Protein AF-A0A1Z4M2F2-F1 (afdb_monomer)

Organism: NCBI:txid1973488

Foldseek 3Di:
DAPLQLLQWAFAAEPVLDTDTDGRVLLVVVCCVVPVVQNPDNDHPLLVLLVVLLVCLPDPHPCNVSSLSSQNSNLRVLQLVLLVVVCVVPCVQLVRHSSVVSSVQHHYPPPDDDDCHNSNVLSVPDDSVPDRSSVSSNVSSVVDPVNQVSCVVSLNDPADLQNLLQPDDLVNLLVLCVVVVDDPLVNVLLSLLSVLCNVLQVVVVVVCCVPCVPDPCNVDPGHQDDQVSLVSSLVSQCPDPSNCVPDRPDGSVSSSVSSSVSSVSSSVVSSPPPPDDDDDDDDDPDLDDDPVCPVVLLVLLLVLLVVLLVVLLCVLCVVVDPVSPLLSLLLLVLLQCVLAVLDALQVSCVVSVHPGSVVNCVSNVVVVSLVSSLVSSLVSVLVVVCVVVVCPPPPVVSVVVSVVSCVSCVVVSVVLSVLQVVCNVVRDPDRHDRSNSVSNNVVSVVDPVNVD

Nearest PDB structures (foldseek):
  6pbz-assembly1_D  TM=1.733E-01  e=4.845E+00  Escherichia coli K-12
  6pbz-assembly1_C  TM=1.800E-01  e=5.703E+00  Escherichia coli K-12

pLDDT: mean 75.71, std 14.39, range [27.23, 92.44]

Structure (mmCIF, N/CA/C/O backbone):
data_AF-A0A1Z4M2F2-F1
#
_entry.id   AF-A0A1Z4M2F2-F1
#
loop_
_atom_site.group_PDB
_atom_site.id
_atom_site.type_symbol
_atom_site.label_atom_id
_atom_site.label_alt_id
_atom_site.label_comp_id
_atom_site.label_asym_id
_atom_site.label_entity_id
_atom_site.label_seq_id
_atom_site.pdbx_PDB_ins_code
_atom_site.Cartn_x
_atom_site.Cartn_y
_atom_site.Cartn_z
_atom_site.occupancy
_atom_site.B_iso_or_equiv
_atom_site.auth_seq_id
_atom_site.auth_comp_id
_atom_site.auth_asym_id
_atom_site.auth_atom_id
_atom_site.pdbx_PDB_model_num
ATOM 1 N N . MET A 1 1 ? 39.105 2.144 -16.651 1.00 44.69 1 MET A N 1
ATOM 2 C CA . MET A 1 1 ? 38.267 1.474 -17.674 1.00 44.69 1 MET A CA 1
ATOM 3 C C . MET A 1 1 ? 37.233 2.477 -18.156 1.00 44.69 1 MET A C 1
ATOM 5 O O . MET A 1 1 ? 36.697 3.185 -17.316 1.00 44.69 1 MET A O 1
ATOM 9 N N . GLY A 1 2 ? 37.029 2.607 -19.469 1.00 54.81 2 GLY A N 1
ATOM 10 C CA . GLY A 1 2 ? 36.263 3.717 -20.048 1.00 54.81 2 GLY A CA 1
ATOM 11 C C . GLY A 1 2 ? 34.784 3.726 -19.654 1.00 54.81 2 GLY A C 1
ATOM 12 O O . GLY A 1 2 ? 34.148 2.668 -19.583 1.00 54.81 2 GLY A O 1
ATOM 13 N N . ILE A 1 3 ? 34.242 4.931 -19.447 1.00 65.25 3 ILE A N 1
ATOM 14 C CA . ILE A 1 3 ? 32.822 5.194 -19.155 1.00 65.25 3 ILE A CA 1
ATOM 15 C C . ILE A 1 3 ? 31.919 4.598 -20.243 1.00 65.25 3 ILE A C 1
ATOM 17 O O . ILE A 1 3 ? 30.819 4.151 -19.939 1.00 65.25 3 ILE A O 1
ATOM 21 N N . ALA A 1 4 ? 32.401 4.515 -21.485 1.00 78.62 4 ALA A N 1
ATOM 22 C CA . ALA A 1 4 ? 31.680 3.944 -22.618 1.00 78.62 4 ALA A CA 1
ATOM 23 C C . ALA A 1 4 ? 31.366 2.442 -22.459 1.00 78.62 4 ALA A C 1
ATOM 25 O O . ALA A 1 4 ? 30.364 1.969 -22.987 1.00 78.62 4 ALA A O 1
ATOM 26 N N . SER A 1 5 ? 32.133 1.698 -21.648 1.00 85.06 5 SER A N 1
ATOM 27 C CA . SER A 1 5 ? 31.978 0.237 -21.561 1.00 85.06 5 SER A CA 1
ATOM 28 C C . SER A 1 5 ? 30.631 -0.261 -21.052 1.00 85.06 5 SER A C 1
ATOM 30 O O . SER A 1 5 ? 30.263 -1.409 -21.295 1.00 85.06 5 SER A O 1
ATOM 32 N N . LYS A 1 6 ? 29.848 0.615 -20.425 1.00 88.00 6 LYS A N 1
ATOM 33 C CA . LYS A 1 6 ? 28.460 0.353 -20.039 1.00 88.00 6 LYS A CA 1
ATOM 34 C C . LYS A 1 6 ? 27.506 0.124 -21.218 1.00 88.00 6 LYS A C 1
ATOM 36 O O . LYS A 1 6 ? 26.441 -0.433 -20.994 1.00 88.00 6 LYS A O 1
ATOM 41 N N . TYR A 1 7 ? 27.862 0.518 -22.443 1.00 89.25 7 TYR A N 1
ATOM 42 C CA . TYR A 1 7 ? 27.028 0.296 -23.632 1.00 89.25 7 TYR A CA 1
ATOM 43 C C . TYR A 1 7 ? 27.231 -1.083 -24.275 1.00 89.25 7 TYR A C 1
ATOM 45 O O . TYR A 1 7 ? 26.396 -1.504 -25.061 1.00 89.25 7 TYR A O 1
ATOM 53 N N . TRP A 1 8 ? 28.277 -1.829 -23.913 1.00 91.12 8 TRP A N 1
ATOM 54 C CA . TRP A 1 8 ? 28.523 -3.175 -24.459 1.00 91.12 8 TRP A CA 1
ATOM 55 C C . TRP A 1 8 ? 28.812 -4.238 -23.395 1.00 91.12 8 TRP A C 1
ATOM 57 O O . TRP A 1 8 ? 28.968 -5.414 -23.716 1.00 91.12 8 TRP A O 1
ATOM 67 N N . LYS A 1 9 ? 28.884 -3.852 -22.117 1.00 90.38 9 LYS A N 1
ATOM 68 C CA . LYS A 1 9 ? 28.881 -4.789 -20.992 1.00 90.38 9 LYS A CA 1
ATOM 69 C C . LYS A 1 9 ? 27.454 -5.007 -20.518 1.00 90.38 9 LYS A C 1
ATOM 71 O O . LYS A 1 9 ? 26.855 -4.094 -19.960 1.00 90.38 9 LYS A O 1
ATOM 76 N N . LEU A 1 10 ? 26.931 -6.211 -20.680 1.00 88.81 10 LEU A N 1
ATOM 77 C CA . LEU A 1 10 ? 25.627 -6.591 -20.157 1.00 88.81 10 LEU A CA 1
ATOM 78 C C . LEU A 1 10 ? 25.783 -7.168 -18.748 1.00 88.81 10 LEU A C 1
ATOM 80 O O . LEU A 1 10 ? 26.502 -8.149 -18.552 1.00 88.81 10 LEU A O 1
ATOM 84 N N . ALA A 1 11 ? 25.110 -6.577 -17.761 1.00 87.12 11 ALA A N 1
ATOM 85 C CA . ALA A 1 11 ? 24.940 -7.189 -16.448 1.00 87.12 11 ALA A CA 1
ATOM 86 C C . ALA A 1 11 ? 23.678 -8.062 -16.460 1.00 87.12 11 ALA A C 1
ATOM 88 O O . ALA A 1 11 ? 22.573 -7.559 -16.658 1.00 87.12 11 ALA A O 1
ATOM 89 N N . ARG A 1 12 ? 23.835 -9.369 -16.246 1.00 85.88 12 ARG A N 1
ATOM 90 C CA . ARG A 1 12 ? 22.728 -10.335 -16.229 1.00 85.88 12 ARG A CA 1
ATOM 91 C C . ARG A 1 12 ? 22.869 -11.342 -15.099 1.00 85.88 12 ARG A C 1
ATOM 93 O O . ARG A 1 12 ? 23.943 -11.480 -14.513 1.00 85.88 12 ARG A O 1
ATOM 100 N N . ILE A 1 13 ? 21.785 -12.046 -14.809 1.00 83.44 13 ILE A N 1
ATOM 101 C CA . ILE A 1 13 ? 21.752 -13.097 -13.795 1.00 83.44 13 ILE A CA 1
ATOM 102 C C . ILE A 1 13 ? 22.022 -14.450 -14.456 1.00 83.44 13 ILE A C 1
ATOM 104 O O . ILE A 1 13 ? 21.369 -14.806 -15.443 1.00 83.44 13 ILE A O 1
ATOM 108 N N . ASP A 1 14 ? 23.010 -15.181 -13.934 1.00 78.50 14 ASP A N 1
ATOM 109 C CA . ASP A 1 14 ? 23.309 -16.552 -14.354 1.00 78.50 14 ASP A CA 1
ATOM 110 C C . ASP A 1 14 ? 22.267 -17.552 -13.810 1.00 78.50 14 ASP A C 1
ATOM 112 O O . ASP A 1 14 ? 21.414 -17.219 -12.987 1.00 78.50 14 ASP A O 1
ATOM 116 N N . SER A 1 15 ? 22.334 -18.808 -14.255 1.00 71.50 15 SER A N 1
ATOM 117 C CA . SER A 1 15 ? 21.442 -19.885 -13.793 1.00 71.50 15 SER A CA 1
ATOM 118 C C . SER A 1 15 ? 21.549 -20.184 -12.288 1.00 71.50 15 SER A C 1
ATOM 120 O O . SER A 1 15 ? 20.712 -20.897 -11.746 1.00 71.50 15 SER A O 1
ATOM 122 N N . PHE A 1 16 ? 22.560 -19.639 -11.607 1.00 69.69 16 PHE A N 1
ATOM 123 C CA . PHE A 1 16 ? 22.800 -19.775 -10.171 1.00 69.69 16 PHE A CA 1
ATOM 124 C C . PHE A 1 16 ? 22.457 -18.491 -9.398 1.00 69.69 16 PHE A C 1
ATOM 126 O O . PHE A 1 16 ? 22.891 -18.323 -8.260 1.00 69.69 16 PHE A O 1
ATOM 133 N N . SER A 1 17 ? 21.676 -17.581 -9.991 1.00 69.06 17 SER A N 1
ATOM 134 C CA . SER A 1 17 ? 21.265 -16.302 -9.390 1.00 69.06 17 SER A CA 1
ATOM 135 C C . SER A 1 17 ? 22.407 -15.319 -9.091 1.00 69.06 17 SER A C 1
ATOM 137 O O . SER A 1 17 ? 22.235 -14.380 -8.314 1.00 69.06 17 SER A O 1
ATOM 139 N N . ARG A 1 18 ? 23.576 -15.479 -9.719 1.00 76.50 18 ARG A N 1
ATOM 140 C CA . ARG A 1 18 ? 24.714 -14.563 -9.560 1.00 76.50 18 ARG A CA 1
ATOM 141 C C . ARG A 1 18 ? 24.751 -13.547 -10.688 1.00 76.50 18 ARG A C 1
ATOM 143 O O . ARG A 1 18 ? 24.531 -13.866 -11.855 1.00 76.50 18 ARG A O 1
ATOM 150 N N . CYS A 1 19 ? 25.089 -12.309 -10.341 1.00 82.06 19 CYS A N 1
ATOM 151 C CA . CYS A 1 19 ? 25.290 -11.256 -11.326 1.00 82.06 19 CYS A CA 1
ATOM 152 C C . CYS A 1 19 ? 26.615 -11.468 -12.064 1.00 82.06 19 CYS A C 1
ATOM 154 O O . CYS A 1 19 ? 27.692 -11.409 -11.466 1.00 82.06 19 CYS A O 1
ATOM 156 N N . LYS A 1 20 ? 26.528 -11.677 -13.376 1.00 84.88 20 LYS A N 1
ATOM 157 C CA . LYS A 1 20 ? 27.667 -11.757 -14.286 1.00 84.88 20 LYS A CA 1
ATOM 158 C C . LYS A 1 20 ? 27.639 -10.556 -15.222 1.00 84.88 20 LYS A C 1
ATOM 160 O O . LYS A 1 20 ? 26.600 -10.202 -15.774 1.00 84.88 20 LYS A O 1
ATOM 165 N N . SER A 1 21 ? 28.798 -9.931 -15.397 1.00 86.44 21 SER A N 1
ATOM 166 C CA . SER A 1 21 ? 29.003 -8.906 -16.417 1.00 86.44 21 SER A CA 1
ATOM 167 C C . SER A 1 21 ? 29.691 -9.546 -17.616 1.00 86.44 21 SER A C 1
ATOM 169 O O . SER A 1 21 ? 30.783 -10.093 -17.480 1.00 86.44 21 SER A O 1
ATOM 171 N N . GLU A 1 22 ? 29.046 -9.492 -18.771 1.00 88.06 22 GLU A N 1
ATOM 172 C CA . GLU A 1 22 ? 29.517 -10.090 -20.018 1.00 88.06 22 GLU A CA 1
ATOM 173 C C . GLU A 1 22 ? 29.733 -9.011 -21.070 1.00 88.06 22 GLU A C 1
ATOM 175 O O . GLU A 1 22 ? 28.943 -8.078 -21.181 1.00 88.06 22 GLU A O 1
ATOM 180 N N . VAL A 1 23 ? 30.821 -9.126 -21.825 1.00 89.69 23 VAL A N 1
ATOM 181 C CA . VAL A 1 23 ? 31.097 -8.245 -22.958 1.00 89.69 23 VAL A CA 1
ATOM 182 C C . VAL A 1 23 ? 30.392 -8.820 -24.179 1.00 89.69 23 VAL A C 1
ATOM 184 O O . VAL A 1 23 ? 30.666 -9.948 -24.577 1.00 89.69 23 VAL A O 1
ATOM 187 N N . LEU A 1 24 ? 29.488 -8.044 -24.767 1.00 88.50 24 LEU A N 1
ATOM 188 C CA . LEU A 1 24 ? 28.858 -8.383 -26.035 1.00 88.50 24 LEU A CA 1
ATOM 189 C C . LEU A 1 24 ? 29.710 -7.806 -27.164 1.00 88.50 24 LEU A C 1
ATOM 191 O O . LEU A 1 24 ? 29.622 -6.615 -27.459 1.00 88.50 24 LEU A O 1
ATOM 195 N N . GLU A 1 25 ? 30.536 -8.642 -27.795 1.00 88.56 25 GLU A N 1
ATOM 196 C CA . GLU A 1 25 ? 31.454 -8.196 -28.856 1.00 88.56 25 GLU A CA 1
ATOM 197 C C . GLU A 1 25 ? 30.709 -7.570 -30.047 1.00 88.56 25 GLU A C 1
ATOM 199 O O . GLU A 1 25 ? 31.154 -6.562 -30.582 1.00 88.56 25 GLU A O 1
ATOM 204 N N . ALA A 1 26 ? 29.520 -8.076 -30.397 1.00 87.75 26 ALA A N 1
ATOM 205 C CA . ALA A 1 26 ? 28.682 -7.467 -31.435 1.00 87.75 26 ALA A CA 1
ATOM 206 C C . ALA A 1 26 ? 28.260 -6.027 -31.084 1.00 87.75 26 ALA A C 1
ATOM 208 O O . ALA A 1 26 ? 28.352 -5.132 -31.919 1.00 87.75 26 ALA A O 1
ATOM 209 N N . ALA A 1 27 ? 27.861 -5.785 -29.829 1.00 88.25 27 ALA A N 1
ATOM 210 C CA . ALA A 1 27 ? 27.489 -4.451 -29.359 1.00 88.25 27 ALA A CA 1
ATOM 211 C C . ALA A 1 27 ? 28.705 -3.524 -29.256 1.00 88.25 27 ALA A C 1
ATOM 213 O O . ALA A 1 27 ? 28.592 -2.331 -29.520 1.00 88.25 27 ALA A O 1
ATOM 214 N N . LYS A 1 28 ? 29.869 -4.069 -28.887 1.00 90.25 28 LYS A N 1
ATOM 215 C CA . LYS A 1 28 ? 31.128 -3.327 -28.822 1.00 90.25 28 LYS A CA 1
ATOM 216 C C . LYS A 1 28 ? 31.572 -2.872 -30.212 1.00 90.25 28 LYS A C 1
ATOM 218 O O . LYS A 1 28 ? 31.774 -1.681 -30.397 1.00 90.25 28 LYS A O 1
ATOM 223 N N . ASN A 1 29 ? 31.624 -3.782 -31.186 1.00 89.75 29 ASN A N 1
ATOM 224 C CA . ASN A 1 29 ? 31.984 -3.453 -32.567 1.00 89.75 29 ASN A CA 1
ATOM 225 C C . ASN A 1 29 ? 31.019 -2.416 -33.153 1.00 89.75 29 ASN A C 1
ATOM 227 O O . ASN A 1 29 ? 31.451 -1.403 -33.689 1.00 89.75 29 ASN A O 1
ATOM 231 N N . PHE A 1 30 ? 29.712 -2.615 -32.956 1.00 91.12 30 PHE A N 1
ATOM 232 C CA . PHE A 1 30 ? 28.701 -1.645 -33.372 1.00 91.12 30 PHE A CA 1
ATOM 233 C C . PHE A 1 30 ? 28.904 -0.271 -32.715 1.00 91.12 30 PHE A C 1
ATOM 235 O O . PHE A 1 30 ? 28.801 0.761 -33.376 1.00 91.12 30 PHE A O 1
ATOM 242 N N . PHE A 1 31 ? 29.192 -0.233 -31.413 1.00 88.25 31 PHE A N 1
ATOM 243 C CA . PHE A 1 31 ? 29.425 1.020 -30.704 1.00 88.25 31 PHE A CA 1
ATOM 244 C C . PHE A 1 31 ? 30.691 1.729 -31.200 1.00 88.25 31 PHE A C 1
ATOM 246 O O . PHE A 1 31 ? 30.653 2.938 -31.416 1.00 88.25 31 PHE A O 1
ATOM 253 N N . ASP A 1 32 ? 31.778 0.991 -31.415 1.00 88.12 32 ASP A N 1
ATOM 254 C CA . ASP A 1 32 ? 33.046 1.527 -31.913 1.00 88.12 32 ASP A CA 1
ATOM 255 C C . ASP A 1 32 ? 32.902 2.071 -33.349 1.00 88.12 32 ASP A C 1
ATOM 257 O O . ASP A 1 32 ? 33.448 3.129 -33.661 1.00 88.12 32 ASP A O 1
ATOM 261 N N . GLU A 1 33 ? 32.106 1.413 -34.201 1.00 87.94 33 GLU A N 1
ATOM 262 C CA . GLU A 1 33 ? 31.793 1.871 -35.563 1.00 87.94 33 GLU A CA 1
ATOM 263 C C . GLU A 1 33 ? 30.934 3.142 -35.587 1.00 87.94 33 GLU A C 1
ATOM 265 O O . GLU A 1 33 ? 31.184 4.051 -36.379 1.00 87.94 33 GLU A O 1
ATOM 270 N N . GLN A 1 34 ? 29.897 3.212 -34.747 1.00 87.94 34 GLN A N 1
ATOM 271 C CA . GLN A 1 34 ? 28.938 4.321 -34.770 1.00 87.94 34 GLN A CA 1
ATOM 272 C C . GLN A 1 34 ? 29.379 5.526 -33.923 1.00 87.94 34 GLN A C 1
ATOM 274 O O . GLN A 1 34 ? 28.925 6.646 -34.165 1.00 87.94 34 GLN A O 1
ATOM 279 N N . PHE A 1 35 ? 30.251 5.313 -32.934 1.00 86.94 35 PHE A N 1
ATOM 280 C CA . PHE A 1 35 ? 30.715 6.333 -31.990 1.00 86.94 35 PHE A CA 1
ATOM 281 C C . PHE A 1 35 ? 32.252 6.314 -31.800 1.00 86.94 35 PHE A C 1
ATOM 283 O O . PHE A 1 35 ? 32.736 6.294 -30.660 1.00 86.94 35 PHE A O 1
ATOM 290 N N . PRO A 1 36 ? 33.051 6.383 -32.885 1.00 79.00 36 PRO A N 1
ATOM 291 C CA . PRO A 1 36 ? 34.506 6.177 -32.842 1.00 79.00 36 PRO A CA 1
ATOM 292 C C . PRO A 1 36 ? 35.243 7.205 -31.970 1.00 79.00 36 PRO A C 1
ATOM 294 O O . PRO A 1 36 ? 36.184 6.867 -31.245 1.00 79.00 36 PRO A O 1
ATOM 297 N N . GLU A 1 37 ? 34.776 8.459 -31.978 1.00 74.62 37 GLU A N 1
ATOM 298 C CA . GLU A 1 37 ? 35.333 9.543 -31.160 1.00 74.62 37 GLU A CA 1
ATOM 299 C C . GLU A 1 37 ? 35.081 9.335 -29.661 1.00 74.62 37 GLU A C 1
ATOM 301 O O . GLU A 1 37 ? 35.878 9.760 -28.829 1.00 74.62 37 GLU A O 1
ATOM 306 N N . GLN A 1 38 ? 33.985 8.668 -29.298 1.00 70.56 38 GLN A N 1
ATOM 307 C CA . GLN A 1 38 ? 33.510 8.544 -27.917 1.00 70.56 38 GLN A CA 1
ATOM 308 C C . GLN A 1 38 ? 33.944 7.225 -27.267 1.00 70.56 38 GLN A C 1
ATOM 310 O O . GLN A 1 38 ? 34.039 7.154 -26.043 1.00 70.56 38 GLN A O 1
ATOM 315 N N . ALA A 1 39 ? 34.271 6.203 -28.061 1.00 62.09 39 ALA A N 1
ATOM 316 C CA . ALA A 1 39 ? 34.824 4.936 -27.581 1.00 62.09 39 ALA A CA 1
ATOM 317 C C . ALA A 1 39 ? 36.159 5.111 -26.821 1.00 62.09 39 ALA A C 1
ATOM 319 O O . ALA A 1 39 ? 36.443 4.378 -25.870 1.00 62.09 39 ALA A O 1
ATOM 320 N N . HIS A 1 40 ? 36.944 6.132 -27.190 1.00 64.38 40 HIS A N 1
ATOM 321 C CA . HIS A 1 40 ? 38.294 6.384 -26.669 1.00 64.38 40 HIS A CA 1
ATOM 322 C C . HIS A 1 40 ? 38.376 7.547 -25.663 1.00 64.38 40 HIS A C 1
ATOM 324 O O . HIS A 1 40 ? 39.413 7.747 -25.026 1.00 64.38 40 HIS A O 1
ATOM 330 N N . GLN A 1 41 ? 37.296 8.315 -25.490 1.00 63.25 41 GLN A N 1
ATOM 331 C CA . GLN A 1 41 ? 37.260 9.456 -24.571 1.00 63.25 41 GLN A CA 1
ATOM 332 C C . GLN A 1 41 ? 37.032 9.014 -23.116 1.00 63.25 41 GLN A C 1
ATOM 334 O O . GLN A 1 41 ? 36.257 8.102 -22.821 1.00 63.25 41 GLN A O 1
ATOM 339 N N . LYS A 1 42 ? 37.710 9.688 -22.171 1.00 56.97 42 LYS A N 1
ATOM 340 C CA . LYS A 1 42 ? 37.525 9.452 -20.725 1.00 56.97 42 LYS A CA 1
ATOM 341 C C . LYS A 1 42 ? 36.158 9.925 -20.224 1.00 56.97 42 LYS A C 1
ATOM 343 O O . LYS A 1 42 ? 35.637 9.308 -19.302 1.00 56.97 42 LYS A O 1
ATOM 348 N N . GLU A 1 43 ? 35.581 10.955 -20.840 1.00 57.47 43 GLU A N 1
ATOM 349 C CA . GLU A 1 43 ? 34.247 11.481 -20.541 1.00 57.47 43 GLU A CA 1
ATOM 350 C C . GLU A 1 43 ? 33.390 11.459 -21.801 1.00 57.47 43 GLU A C 1
ATOM 352 O O . GLU A 1 43 ? 33.759 12.018 -22.827 1.00 57.47 43 GLU A O 1
ATOM 357 N N . VAL A 1 44 ? 32.243 10.791 -21.720 1.00 64.75 44 VAL A N 1
ATOM 358 C CA . VAL A 1 44 ? 31.331 10.611 -22.848 1.00 64.75 44 VAL A CA 1
ATOM 359 C C . VAL A 1 44 ? 30.012 11.297 -22.527 1.00 64.75 44 VAL A C 1
ATOM 361 O O . VAL A 1 44 ? 29.425 11.060 -21.470 1.00 64.75 44 VAL A O 1
ATOM 364 N N . SER A 1 45 ? 29.518 12.128 -23.450 1.00 75.19 45 SER A N 1
ATOM 365 C CA . SER A 1 45 ? 28.188 12.735 -23.337 1.00 75.19 45 SER A CA 1
ATOM 366 C C . SER A 1 45 ? 27.102 11.685 -23.585 1.00 75.19 45 SER A C 1
ATOM 368 O O . SER A 1 45 ? 26.578 11.534 -24.691 1.00 75.19 45 SER A O 1
ATOM 370 N N . ASP A 1 46 ? 26.745 10.964 -22.522 1.00 81.75 46 ASP A N 1
ATOM 371 C CA . ASP A 1 46 ? 25.710 9.925 -22.520 1.00 81.75 46 ASP A CA 1
ATOM 372 C C . ASP A 1 46 ? 24.398 10.374 -23.162 1.00 81.75 46 ASP A C 1
ATOM 374 O O . ASP A 1 46 ? 23.721 9.594 -23.825 1.00 81.75 46 ASP A O 1
ATOM 378 N N . ARG A 1 47 ? 24.038 11.647 -22.987 1.00 82.00 47 ARG A N 1
ATOM 379 C CA . ARG A 1 47 ? 22.779 12.200 -23.486 1.00 82.00 47 ARG A CA 1
ATOM 380 C C . ARG A 1 47 ? 22.686 12.139 -25.010 1.00 82.00 47 ARG A C 1
ATOM 382 O O . ARG A 1 47 ? 21.622 11.824 -25.541 1.00 82.00 47 ARG A O 1
ATOM 389 N N . ASN A 1 48 ? 23.782 12.433 -25.707 1.00 83.50 48 ASN A N 1
ATOM 390 C CA . ASN A 1 48 ? 23.800 12.437 -27.169 1.00 83.50 48 ASN A CA 1
ATOM 391 C C . ASN A 1 48 ? 23.739 11.010 -27.717 1.00 83.50 48 ASN A C 1
ATOM 393 O O . ASN A 1 48 ? 22.938 10.737 -28.608 1.00 83.50 48 ASN A O 1
ATOM 397 N N . ILE A 1 49 ? 24.506 10.100 -27.113 1.00 87.19 49 ILE A N 1
ATOM 398 C CA . ILE A 1 49 ? 24.530 8.679 -27.477 1.00 87.19 49 ILE A CA 1
ATOM 399 C C . ILE A 1 49 ? 23.163 8.038 -27.246 1.00 87.19 49 ILE A C 1
ATOM 401 O O . ILE A 1 49 ? 22.601 7.433 -28.152 1.00 87.19 49 ILE A O 1
ATOM 405 N N . GLN A 1 50 ? 22.579 8.225 -26.061 1.00 89.56 50 GLN A N 1
ATOM 406 C CA . GLN A 1 50 ? 21.264 7.675 -25.724 1.00 89.56 50 GLN A CA 1
ATOM 407 C C . GLN A 1 50 ? 20.174 8.193 -26.657 1.00 89.56 50 GLN A C 1
ATOM 409 O O . GLN A 1 50 ? 19.314 7.420 -27.064 1.00 89.56 50 GLN A O 1
ATOM 414 N N . ARG A 1 51 ? 20.204 9.481 -27.026 1.00 88.00 51 ARG A N 1
ATOM 415 C CA . ARG A 1 51 ? 19.235 10.045 -27.973 1.00 88.00 51 ARG A CA 1
ATOM 416 C C . ARG A 1 51 ? 19.373 9.410 -29.356 1.00 88.00 51 ARG A C 1
ATOM 418 O O . ARG A 1 51 ? 18.355 9.060 -29.941 1.00 88.00 51 ARG A O 1
ATOM 425 N N . GLN A 1 52 ? 20.602 9.236 -29.841 1.00 88.56 52 GLN A N 1
ATOM 426 C CA . GLN A 1 52 ? 20.874 8.626 -31.142 1.00 88.56 52 GLN A CA 1
ATOM 427 C C . GLN A 1 52 ? 20.454 7.150 -31.179 1.00 88.56 52 GLN A C 1
ATOM 429 O O . GLN A 1 52 ? 19.707 6.741 -32.065 1.00 88.56 52 GLN A O 1
ATOM 434 N N . LEU A 1 53 ? 20.859 6.366 -30.174 1.00 90.50 53 LEU A N 1
ATOM 435 C CA . LEU A 1 53 ? 20.455 4.966 -30.038 1.00 90.50 53 LEU A CA 1
ATOM 436 C C . LEU A 1 53 ? 18.927 4.832 -29.948 1.00 90.50 53 LEU A C 1
ATOM 438 O O . LEU A 1 53 ? 18.344 3.947 -30.566 1.00 90.50 53 LEU A O 1
ATOM 442 N N . MET A 1 54 ? 18.259 5.735 -29.223 1.00 89.56 54 MET A N 1
ATOM 443 C CA . MET A 1 54 ? 16.804 5.693 -29.087 1.00 89.56 54 MET A CA 1
ATOM 444 C C . MET A 1 54 ? 16.077 6.052 -30.389 1.00 89.56 54 MET A C 1
ATOM 446 O O . MET A 1 54 ? 15.022 5.488 -30.668 1.00 89.56 54 MET A O 1
ATOM 450 N N . GLN A 1 55 ? 16.643 6.942 -31.209 1.00 89.31 55 GLN A N 1
ATOM 451 C CA . GLN A 1 55 ? 16.117 7.236 -32.545 1.00 89.31 55 GLN A CA 1
ATOM 452 C C . GLN A 1 55 ? 16.208 6.019 -33.470 1.00 89.31 55 GLN A C 1
ATOM 454 O O . GLN A 1 55 ? 15.225 5.699 -34.136 1.00 89.31 55 GLN A O 1
ATOM 459 N N . TRP A 1 56 ? 17.342 5.311 -33.484 1.00 91.25 56 TRP A N 1
ATOM 460 C CA . TRP A 1 56 ? 17.488 4.076 -34.266 1.00 91.25 56 TRP A CA 1
ATOM 461 C C . TRP A 1 56 ? 16.558 2.972 -33.781 1.00 91.25 56 TRP A C 1
ATOM 463 O O . TRP A 1 56 ? 15.960 2.283 -34.594 1.00 91.25 56 TRP A O 1
ATOM 473 N N . TYR A 1 57 ? 16.375 2.847 -32.469 1.00 87.94 57 TYR A N 1
ATOM 474 C CA . TYR A 1 57 ? 15.456 1.865 -31.905 1.00 87.94 57 TYR A CA 1
ATOM 475 C C . TYR A 1 57 ? 13.982 2.144 -32.260 1.00 87.94 57 TYR A C 1
ATOM 477 O O . TYR A 1 57 ? 13.231 1.220 -32.553 1.00 87.94 57 TYR A O 1
ATOM 485 N N . GLN A 1 58 ? 13.555 3.413 -32.252 1.00 85.44 58 GLN A N 1
ATOM 486 C CA . GLN A 1 58 ? 12.166 3.808 -32.542 1.00 85.44 58 GLN A CA 1
ATOM 487 C C . GLN A 1 58 ? 11.829 3.869 -34.037 1.00 85.44 58 GLN A C 1
ATOM 489 O O . GLN A 1 58 ? 10.653 3.920 -34.396 1.00 85.44 58 GLN A O 1
ATOM 494 N N . SER A 1 59 ? 12.839 3.907 -34.902 1.00 82.75 59 SER A N 1
ATOM 495 C CA . SER A 1 59 ? 12.665 3.872 -36.353 1.00 82.75 59 SER A CA 1
ATOM 496 C C . SER A 1 59 ? 12.794 2.440 -36.870 1.00 82.75 59 SER A C 1
ATOM 498 O O . SER A 1 59 ? 13.394 1.582 -36.228 1.00 82.75 59 SER A O 1
ATOM 500 N N . SER A 1 60 ? 12.256 2.165 -38.060 1.00 79.25 60 SER A N 1
ATOM 501 C CA . SER A 1 60 ? 12.484 0.900 -38.778 1.00 79.25 60 SER A CA 1
ATOM 502 C C . SER A 1 60 ? 13.906 0.816 -39.367 1.00 79.25 60 SER A C 1
ATOM 504 O O . SER A 1 60 ? 14.090 0.370 -40.496 1.00 79.25 60 SER A O 1
ATOM 506 N N . ASP A 1 61 ? 14.906 1.310 -38.632 1.00 84.25 61 ASP A N 1
ATOM 507 C CA . ASP A 1 61 ? 16.313 1.313 -39.024 1.00 84.25 61 ASP A CA 1
ATOM 508 C C . ASP A 1 61 ? 16.896 -0.102 -38.850 1.00 84.25 61 ASP A C 1
ATOM 510 O O . ASP A 1 61 ? 16.634 -0.747 -37.830 1.00 84.25 61 ASP A O 1
ATOM 514 N N . PRO A 1 62 ? 17.719 -0.603 -39.788 1.00 84.69 62 PRO A N 1
ATOM 515 C CA . PRO A 1 62 ? 18.400 -1.893 -39.635 1.00 84.69 62 PRO A CA 1
ATOM 516 C C . PRO A 1 62 ? 19.290 -1.969 -38.382 1.00 84.69 62 PRO A C 1
ATOM 518 O O . PRO A 1 62 ? 19.584 -3.058 -37.896 1.00 84.69 62 PRO A O 1
ATOM 521 N N . ARG A 1 63 ? 19.694 -0.826 -37.816 1.00 89.19 63 ARG A N 1
ATOM 522 C CA . ARG A 1 63 ? 20.465 -0.729 -36.567 1.00 89.19 63 ARG A CA 1
ATOM 523 C C . ARG A 1 63 ? 19.605 -0.832 -35.308 1.00 89.19 63 ARG A C 1
ATOM 525 O O . ARG A 1 63 ? 20.163 -0.803 -34.212 1.00 89.19 63 ARG A O 1
ATOM 532 N N . SER A 1 64 ? 18.279 -0.925 -35.433 1.00 87.50 64 SER A N 1
ATOM 533 C CA . SER A 1 64 ? 17.341 -0.911 -34.303 1.00 87.50 64 SER A CA 1
ATOM 534 C C . SER A 1 64 ? 17.658 -1.994 -33.265 1.00 87.50 64 SER A C 1
ATOM 536 O O . SER A 1 64 ? 17.723 -1.699 -32.070 1.00 87.50 64 SER A O 1
ATOM 538 N N . GLU A 1 65 ? 17.970 -3.215 -33.710 1.00 87.62 65 GLU A N 1
ATOM 539 C CA . GLU A 1 65 ? 18.309 -4.331 -32.820 1.00 87.62 65 GLU A CA 1
ATOM 540 C C . GLU A 1 65 ? 19.596 -4.060 -32.025 1.00 87.62 65 GLU A C 1
ATOM 542 O O . GLU A 1 65 ? 19.607 -4.134 -30.796 1.00 87.62 65 GLU A O 1
ATOM 547 N N . MET A 1 66 ? 20.677 -3.657 -32.699 1.00 90.06 66 MET A N 1
ATOM 548 C CA . MET A 1 66 ? 21.943 -3.347 -32.024 1.00 90.06 66 MET A CA 1
ATOM 549 C C . MET A 1 66 ? 21.818 -2.127 -31.110 1.00 90.06 66 MET A C 1
ATOM 551 O O . MET A 1 66 ? 22.369 -2.113 -30.006 1.00 90.06 66 MET A O 1
ATOM 555 N N . ALA A 1 67 ? 21.030 -1.128 -31.510 1.00 90.38 67 ALA A N 1
ATOM 556 C CA . ALA A 1 67 ? 20.745 0.024 -30.671 1.00 90.38 67 ALA A CA 1
ATOM 557 C C . ALA A 1 67 ? 19.989 -0.372 -29.394 1.00 90.38 67 ALA A C 1
ATOM 559 O O . ALA A 1 67 ? 20.335 0.093 -28.303 1.00 90.38 67 ALA A O 1
ATOM 560 N N . GLN A 1 68 ? 19.017 -1.282 -29.506 1.00 90.12 68 GLN A N 1
ATOM 561 C CA . GLN A 1 68 ? 18.318 -1.858 -28.361 1.00 90.12 68 GLN A CA 1
ATOM 562 C C . GLN A 1 68 ? 19.290 -2.582 -27.424 1.00 90.12 68 GLN A C 1
ATOM 564 O O . GLN A 1 68 ? 19.254 -2.348 -26.214 1.00 90.12 68 GLN A O 1
ATOM 569 N N . ILE A 1 69 ? 20.177 -3.426 -27.960 1.00 89.12 69 ILE A N 1
ATOM 570 C CA . ILE A 1 69 ? 21.172 -4.165 -27.169 1.00 89.12 69 ILE A CA 1
ATOM 571 C C . ILE A 1 69 ? 22.079 -3.193 -26.405 1.00 89.12 69 ILE A C 1
ATOM 573 O O . ILE A 1 69 ? 22.243 -3.339 -25.191 1.00 89.12 69 ILE A O 1
ATOM 577 N N . CYS A 1 70 ? 22.596 -2.154 -27.066 1.00 91.00 70 CYS A N 1
ATOM 578 C CA . CYS A 1 70 ? 23.443 -1.147 -26.424 1.00 91.00 70 CYS A CA 1
ATOM 579 C C . CYS A 1 70 ? 22.727 -0.405 -25.286 1.00 91.00 70 CYS A C 1
ATOM 581 O O . CYS A 1 70 ? 23.300 -0.168 -24.215 1.00 91.00 70 CYS A O 1
ATOM 583 N N . LEU A 1 71 ? 21.453 -0.058 -25.483 1.00 90.88 71 LEU A N 1
ATOM 584 C CA . LEU A 1 71 ? 20.644 0.585 -24.450 1.00 90.88 71 LEU A CA 1
ATOM 585 C C . LEU A 1 71 ? 20.335 -0.368 -23.283 1.00 90.88 71 LEU A C 1
ATOM 587 O O . LEU A 1 71 ? 20.376 0.057 -22.126 1.00 90.88 71 LEU A O 1
ATOM 591 N N . ARG A 1 72 ? 20.083 -1.657 -23.546 1.00 90.81 72 ARG A N 1
ATOM 592 C CA . ARG A 1 72 ? 19.894 -2.677 -22.496 1.00 90.81 72 ARG A CA 1
ATOM 593 C C . ARG A 1 72 ? 21.160 -2.873 -21.666 1.00 90.81 72 ARG A C 1
ATOM 595 O O . ARG A 1 72 ? 21.063 -2.912 -20.438 1.00 90.81 72 ARG A O 1
ATOM 602 N N . CYS A 1 73 ? 22.335 -2.910 -22.297 1.00 90.88 73 CYS A N 1
ATOM 603 C CA . CYS A 1 73 ? 23.620 -2.912 -21.594 1.00 90.88 73 CYS A CA 1
ATOM 604 C C . CYS A 1 73 ? 23.722 -1.710 -20.650 1.00 90.88 73 CYS A C 1
ATOM 606 O O . CYS A 1 73 ? 23.957 -1.887 -19.451 1.00 90.88 73 CYS A O 1
ATOM 608 N N . PHE A 1 74 ? 23.441 -0.502 -21.149 1.00 91.25 74 PHE A N 1
ATOM 609 C CA . PHE A 1 74 ? 23.497 0.710 -20.331 1.00 91.25 74 PHE A CA 1
ATOM 610 C C . PHE A 1 74 ? 22.562 0.617 -19.118 1.00 91.25 74 PHE A C 1
ATOM 612 O O . PHE A 1 74 ? 22.996 0.824 -17.983 1.00 91.25 74 PHE A O 1
ATOM 619 N N . ILE A 1 75 ? 21.295 0.253 -19.339 1.00 90.38 75 ILE A N 1
ATOM 620 C CA . ILE A 1 75 ? 20.293 0.123 -18.271 1.00 90.38 75 ILE A CA 1
ATOM 621 C C . ILE A 1 75 ? 20.736 -0.904 -17.228 1.00 90.38 75 ILE A C 1
ATOM 623 O O . ILE A 1 75 ? 20.648 -0.630 -16.032 1.00 90.38 75 ILE A O 1
ATOM 627 N N . SER A 1 76 ? 21.241 -2.060 -17.663 1.00 91.00 76 SER A N 1
ATOM 628 C CA . SER A 1 76 ? 21.673 -3.131 -16.761 1.00 91.00 76 SER A CA 1
ATOM 629 C C . SER A 1 76 ? 22.787 -2.681 -15.807 1.00 91.00 76 SER A C 1
ATOM 631 O O . SER A 1 76 ? 22.754 -3.000 -14.617 1.00 91.00 76 SER A O 1
ATOM 633 N N . ASN A 1 77 ? 23.730 -1.865 -16.288 1.00 90.25 77 ASN A N 1
ATOM 634 C CA . ASN A 1 77 ? 24.794 -1.319 -15.449 1.00 90.25 77 ASN A CA 1
ATOM 635 C C . ASN A 1 77 ? 24.259 -0.282 -14.458 1.00 90.25 77 ASN A C 1
ATOM 637 O O . ASN A 1 77 ? 24.599 -0.351 -13.280 1.00 90.25 77 ASN A O 1
ATOM 641 N N . VAL A 1 78 ? 23.362 0.614 -14.887 1.00 89.06 78 VAL A N 1
ATOM 642 C CA . VAL A 1 78 ? 22.743 1.600 -13.981 1.00 89.06 78 VAL A CA 1
ATOM 643 C C . VAL A 1 78 ? 21.921 0.915 -12.884 1.00 89.06 78 VAL A C 1
ATOM 645 O O . VAL A 1 78 ? 21.951 1.341 -11.727 1.00 89.06 78 VAL A O 1
ATOM 648 N N . LEU A 1 79 ? 21.204 -0.164 -13.210 1.00 87.31 79 LEU A N 1
ATOM 649 C CA . LEU A 1 79 ? 20.477 -0.966 -12.221 1.00 87.31 79 LEU A CA 1
ATOM 650 C C . LEU A 1 79 ? 21.436 -1.638 -11.234 1.00 87.31 79 LEU A C 1
ATOM 652 O O . LEU A 1 79 ? 21.224 -1.548 -10.025 1.00 87.31 79 LEU A O 1
ATOM 656 N N . LYS A 1 80 ? 22.523 -2.242 -11.731 1.00 88.88 80 LYS A N 1
ATOM 657 C CA . LYS A 1 80 ? 23.561 -2.852 -10.890 1.00 88.88 80 LYS A CA 1
ATOM 658 C C . LYS A 1 80 ? 24.173 -1.840 -9.919 1.00 88.88 80 LYS A C 1
ATOM 660 O O . LYS A 1 80 ? 24.248 -2.113 -8.722 1.00 88.88 80 LYS A O 1
ATOM 665 N N . GLU A 1 81 ? 24.563 -0.668 -10.411 1.00 89.75 81 GLU A N 1
ATOM 666 C CA . GLU A 1 81 ? 25.099 0.425 -9.590 1.00 89.75 81 GLU A CA 1
ATOM 667 C C . GLU A 1 81 ? 24.076 0.915 -8.557 1.00 89.75 81 GLU A C 1
ATOM 669 O O . GLU A 1 81 ? 24.426 1.149 -7.402 1.00 89.75 81 GLU A O 1
ATOM 674 N N . SER A 1 82 ? 22.796 0.997 -8.930 1.00 86.31 82 SER A N 1
ATOM 675 C CA . SER A 1 82 ? 21.719 1.391 -8.014 1.00 86.31 82 SER A CA 1
ATOM 676 C C . SER A 1 82 ? 21.521 0.388 -6.871 1.00 86.31 82 SER A C 1
ATOM 678 O O . SER A 1 82 ? 21.281 0.798 -5.734 1.00 86.31 82 SER A O 1
ATOM 680 N N . CYS A 1 83 ? 21.649 -0.916 -7.138 1.00 84.88 83 CYS A N 1
ATOM 681 C CA . CYS A 1 83 ? 21.623 -1.957 -6.106 1.00 84.88 83 CYS A CA 1
ATOM 682 C C . CYS A 1 83 ? 22.823 -1.847 -5.154 1.00 84.88 83 CYS A C 1
ATOM 684 O O . CYS A 1 83 ? 22.639 -1.910 -3.941 1.00 84.88 83 CYS A O 1
ATOM 686 N N . ILE A 1 84 ? 24.029 -1.628 -5.688 1.00 85.50 84 ILE A N 1
ATOM 687 C CA . ILE A 1 84 ? 25.250 -1.439 -4.885 1.00 85.50 84 ILE A CA 1
ATOM 688 C C . ILE A 1 84 ? 25.135 -0.186 -4.009 1.00 85.50 84 ILE A C 1
ATOM 690 O O . ILE A 1 84 ? 25.478 -0.220 -2.831 1.00 85.50 84 ILE A O 1
ATOM 694 N N . ALA A 1 85 ? 24.591 0.911 -4.539 1.00 85.44 85 ALA A N 1
ATOM 695 C CA . ALA A 1 85 ? 24.386 2.137 -3.771 1.00 85.44 85 ALA A CA 1
ATOM 696 C C . ALA A 1 85 ? 23.401 1.950 -2.601 1.00 85.44 85 ALA A C 1
ATOM 698 O O . ALA A 1 85 ? 23.548 2.587 -1.557 1.00 85.44 85 ALA A O 1
ATOM 699 N N . LEU A 1 86 ? 22.391 1.082 -2.748 1.00 82.31 86 LEU A N 1
ATOM 700 C CA . LEU A 1 86 ? 21.491 0.734 -1.644 1.00 82.31 86 LEU A CA 1
ATOM 701 C C . LEU A 1 86 ? 22.188 -0.118 -0.580 1.00 82.31 86 LEU A C 1
ATOM 703 O O . LEU A 1 86 ? 21.996 0.149 0.604 1.00 82.31 86 LEU A O 1
ATOM 707 N N . GLU A 1 87 ? 23.009 -1.085 -0.984 1.00 86.06 87 GLU A N 1
ATOM 708 C CA . GLU A 1 87 ? 23.836 -1.879 -0.065 1.00 86.06 87 GLU A CA 1
ATOM 709 C C . GLU A 1 87 ? 24.816 -0.990 0.709 1.00 86.06 87 GLU A C 1
ATOM 711 O O . GLU A 1 87 ? 24.868 -1.057 1.929 1.00 86.06 87 GLU A O 1
ATOM 716 N N . GLN A 1 88 ? 25.514 -0.067 0.049 1.00 83.38 88 GLN A N 1
ATOM 717 C CA . GLN A 1 88 ? 26.405 0.877 0.737 1.00 83.38 88 GLN A CA 1
ATOM 718 C C . GLN A 1 88 ? 25.662 1.755 1.750 1.00 83.38 88 GLN A C 1
ATOM 720 O O . GLN A 1 88 ? 26.209 2.126 2.784 1.00 83.38 88 GLN A O 1
ATOM 725 N N . LYS A 1 89 ? 24.406 2.108 1.457 1.00 77.69 89 LYS A N 1
ATOM 726 C CA . LYS A 1 89 ? 23.615 2.998 2.308 1.00 77.69 89 LYS A CA 1
ATOM 727 C C . LYS A 1 89 ? 22.944 2.284 3.482 1.00 77.69 89 LYS A C 1
ATOM 729 O O . LYS A 1 89 ? 22.733 2.907 4.521 1.00 77.69 89 LYS A O 1
ATOM 734 N N . PHE A 1 90 ? 22.540 1.030 3.303 1.00 77.31 90 PHE A N 1
ATOM 735 C CA . PHE A 1 90 ? 21.691 0.323 4.264 1.00 77.31 90 PHE A CA 1
ATOM 736 C C . PHE A 1 90 ? 22.230 -1.045 4.699 1.00 77.31 90 PHE A C 1
ATOM 738 O O . PHE A 1 90 ? 21.737 -1.585 5.685 1.00 77.31 90 PHE A O 1
ATOM 745 N N . GLY A 1 91 ? 23.230 -1.599 4.016 1.00 76.00 91 GLY A N 1
ATOM 746 C CA . GLY A 1 91 ? 23.727 -2.962 4.206 1.00 76.00 91 GLY A CA 1
ATOM 747 C C . GLY A 1 91 ? 24.209 -3.247 5.624 1.00 76.00 91 GLY A C 1
ATOM 748 O O . GLY A 1 91 ? 23.816 -4.257 6.196 1.00 76.00 91 GLY A O 1
ATOM 749 N N . GLU A 1 92 ? 24.955 -2.324 6.240 1.00 72.88 92 GLU A N 1
ATOM 750 C CA . GLU A 1 92 ? 25.481 -2.508 7.604 1.00 72.88 92 GLU A CA 1
ATOM 751 C C . GLU A 1 92 ? 24.386 -2.629 8.673 1.00 72.88 92 GLU A C 1
ATOM 753 O O . GLU A 1 92 ? 24.534 -3.380 9.632 1.00 72.88 92 GLU A O 1
ATOM 758 N N . ARG A 1 93 ? 23.284 -1.883 8.526 1.00 68.00 93 ARG A N 1
ATOM 759 C CA . ARG A 1 93 ? 22.219 -1.801 9.545 1.00 68.00 93 ARG A CA 1
ATOM 760 C C . ARG A 1 93 ? 21.042 -2.726 9.273 1.00 68.00 93 ARG A C 1
ATOM 762 O O . ARG A 1 93 ? 20.329 -3.092 10.199 1.00 68.00 93 ARG A O 1
ATOM 769 N N . HIS A 1 94 ? 20.809 -3.046 8.006 1.00 71.12 94 HIS A N 1
ATOM 770 C CA . HIS A 1 94 ? 19.602 -3.729 7.553 1.00 71.12 94 HIS A CA 1
ATOM 771 C C . HIS A 1 94 ? 19.886 -5.062 6.859 1.00 71.12 94 HIS A C 1
ATOM 773 O O . HIS A 1 94 ? 18.944 -5.687 6.387 1.00 71.12 94 HIS A O 1
ATOM 779 N N . TYR A 1 95 ? 21.150 -5.499 6.781 1.00 76.81 95 TYR A N 1
ATOM 780 C CA . TYR A 1 95 ? 21.563 -6.742 6.112 1.00 76.81 95 TYR A CA 1
ATOM 781 C C . TYR A 1 95 ? 21.070 -6.848 4.659 1.00 76.81 95 TYR A C 1
ATOM 783 O O . TYR A 1 95 ? 20.780 -7.933 4.161 1.00 76.81 95 TYR A O 1
ATOM 791 N N . LEU A 1 96 ? 20.953 -5.699 3.986 1.00 79.88 96 LEU A N 1
ATOM 792 C CA . LEU A 1 96 ? 20.546 -5.607 2.590 1.00 79.88 96 LEU A CA 1
ATOM 793 C C . LEU A 1 96 ? 21.775 -5.723 1.688 1.00 79.88 96 LEU A C 1
ATOM 795 O O . LEU A 1 96 ? 22.599 -4.807 1.655 1.00 79.88 96 LEU A O 1
ATOM 799 N N . TYR A 1 97 ? 21.839 -6.788 0.894 1.00 81.94 97 TYR A N 1
ATOM 800 C CA . TYR A 1 97 ? 22.936 -7.017 -0.045 1.00 81.94 97 TYR A CA 1
ATOM 801 C C . TYR A 1 97 ? 22.474 -6.856 -1.491 1.00 81.94 97 TYR A C 1
ATOM 803 O O . TYR A 1 97 ? 21.378 -7.281 -1.869 1.00 81.94 97 TYR A O 1
ATOM 811 N N . SER A 1 98 ? 23.333 -6.305 -2.350 1.00 82.12 98 SER A N 1
ATOM 812 C CA . SER A 1 98 ? 23.038 -6.167 -3.780 1.00 82.12 98 SER A CA 1
ATOM 813 C C . SER A 1 98 ? 22.704 -7.513 -4.431 1.00 82.12 98 SER A C 1
ATOM 815 O O . SER A 1 98 ? 21.820 -7.564 -5.282 1.00 82.12 98 SER A O 1
ATOM 817 N N . ALA A 1 99 ? 23.307 -8.615 -3.973 1.00 79.00 99 ALA A N 1
ATOM 818 C CA . ALA A 1 99 ? 23.018 -9.976 -4.435 1.00 79.00 99 ALA A CA 1
ATOM 819 C C . ALA A 1 99 ? 21.535 -10.383 -4.315 1.00 79.00 99 ALA A C 1
ATOM 821 O O . ALA A 1 99 ? 21.062 -11.171 -5.126 1.00 79.00 99 ALA A O 1
ATOM 822 N N . GLN A 1 100 ? 20.792 -9.825 -3.354 1.00 78.44 100 GLN A N 1
ATOM 823 C CA . GLN A 1 100 ? 19.358 -10.090 -3.178 1.00 78.44 100 GLN A CA 1
ATOM 824 C C . GLN A 1 100 ? 18.489 -9.221 -4.099 1.00 78.44 100 GLN A C 1
ATOM 826 O O . GLN A 1 100 ? 17.398 -9.623 -4.494 1.00 78.44 100 GLN A O 1
ATOM 831 N N . LEU A 1 101 ? 18.967 -8.024 -4.457 1.00 82.44 101 LEU A N 1
ATOM 832 C CA . LEU A 1 101 ? 18.233 -7.073 -5.294 1.00 82.44 101 LEU A CA 1
ATOM 833 C C . LEU A 1 101 ? 18.441 -7.311 -6.790 1.00 82.44 101 LEU A C 1
ATOM 835 O O . LEU A 1 101 ? 17.520 -7.094 -7.575 1.00 82.44 101 LEU A O 1
ATOM 839 N N . LEU A 1 102 ? 19.640 -7.738 -7.191 1.00 84.12 102 LEU A N 1
ATOM 840 C CA . LEU A 1 102 ? 20.019 -7.920 -8.594 1.00 84.12 102 LEU A CA 1
ATOM 841 C C . LEU A 1 102 ? 19.083 -8.896 -9.344 1.00 84.12 102 LEU A C 1
ATOM 843 O O . LEU A 1 102 ? 18.663 -8.536 -10.446 1.00 84.12 102 LEU A O 1
ATOM 847 N N . PRO A 1 103 ? 18.664 -10.049 -8.774 1.00 82.88 103 PRO A N 1
ATOM 848 C CA . PRO A 1 103 ? 17.697 -10.950 -9.410 1.00 82.88 103 PRO A CA 1
ATOM 849 C C . PRO A 1 103 ? 16.311 -10.348 -9.655 1.00 82.88 103 PRO A C 1
ATOM 851 O O . PRO A 1 103 ? 15.586 -10.819 -10.523 1.00 82.88 103 PRO A O 1
ATOM 854 N N . LEU A 1 104 ? 15.934 -9.303 -8.911 1.00 80.00 104 LEU A N 1
ATOM 855 C CA . LEU A 1 104 ? 14.625 -8.655 -9.037 1.00 80.00 104 LEU A CA 1
ATOM 856 C C . LEU A 1 104 ? 14.570 -7.638 -10.184 1.00 80.00 104 LEU A C 1
ATOM 858 O O . LEU A 1 104 ? 13.482 -7.190 -10.549 1.00 80.00 104 LEU A O 1
ATOM 862 N N . VAL A 1 105 ? 15.727 -7.204 -10.694 1.00 82.94 105 VAL A N 1
ATOM 863 C CA . VAL A 1 105 ? 15.820 -6.063 -11.621 1.00 82.94 105 VAL A CA 1
ATOM 864 C C . VAL A 1 105 ? 16.604 -6.350 -12.896 1.00 82.94 105 VAL A C 1
ATOM 866 O O . VAL A 1 105 ? 16.371 -5.670 -13.893 1.00 82.94 105 VAL A O 1
ATOM 869 N N . LEU A 1 106 ? 17.525 -7.316 -12.880 1.00 84.12 106 LEU A N 1
ATOM 870 C CA . LEU A 1 106 ? 18.315 -7.697 -14.048 1.00 84.12 106 LEU A CA 1
ATOM 871 C C . LEU A 1 106 ? 17.667 -8.846 -14.824 1.00 84.12 106 LEU A C 1
ATOM 873 O O . LEU A 1 106 ? 16.974 -9.690 -14.262 1.00 84.12 106 LEU A O 1
ATOM 877 N N . ASP A 1 107 ? 17.950 -8.891 -16.124 1.00 80.19 107 ASP A N 1
ATOM 878 C CA . ASP A 1 107 ? 17.468 -9.952 -17.006 1.00 80.19 107 ASP A CA 1
ATOM 879 C C . ASP A 1 107 ? 18.134 -11.300 -16.671 1.00 80.19 107 ASP A C 1
ATOM 881 O O . ASP A 1 107 ? 19.330 -11.367 -16.355 1.00 80.19 107 ASP A O 1
ATOM 885 N N . THR A 1 108 ? 17.364 -12.387 -16.766 1.00 71.62 108 THR A N 1
ATOM 886 C CA . THR A 1 108 ? 17.854 -13.763 -16.606 1.00 71.62 108 THR A CA 1
ATOM 887 C C . THR A 1 108 ? 18.303 -14.344 -17.946 1.00 71.62 108 THR A C 1
ATOM 889 O O . THR A 1 108 ? 17.821 -13.953 -19.010 1.00 71.62 108 THR A O 1
ATOM 892 N N . ALA A 1 109 ? 19.213 -15.321 -17.909 1.00 60.28 109 ALA A N 1
ATOM 893 C CA . ALA A 1 109 ? 19.742 -15.978 -19.108 1.00 60.28 109 ALA A CA 1
ATOM 894 C C . ALA A 1 109 ? 18.686 -16.700 -19.979 1.00 60.28 109 ALA A C 1
ATOM 896 O O . ALA A 1 109 ? 18.981 -17.011 -21.129 1.00 60.28 109 ALA A O 1
ATOM 897 N N . HIS A 1 110 ? 17.483 -16.957 -19.452 1.00 51.34 110 HIS A N 1
ATOM 898 C CA . HIS A 1 110 ? 16.393 -17.654 -20.148 1.00 51.34 110 HIS A CA 1
ATOM 899 C C . HIS A 1 110 ? 15.325 -16.721 -20.733 1.00 51.34 110 HIS A C 1
ATOM 901 O O . HIS A 1 110 ? 14.429 -17.201 -21.423 1.00 51.34 110 HIS A O 1
ATOM 907 N N . ASN A 1 111 ? 15.414 -15.406 -20.500 1.00 52.97 111 ASN A N 1
ATOM 908 C CA . ASN A 1 111 ? 14.497 -14.429 -21.090 1.00 52.97 111 ASN A CA 1
ATOM 909 C C . ASN A 1 111 ? 14.878 -14.148 -22.550 1.00 52.97 111 ASN A C 1
ATOM 911 O O . ASN A 1 111 ? 15.313 -13.052 -22.910 1.00 52.97 111 ASN A O 1
ATOM 915 N N . ASN A 1 112 ? 14.704 -15.163 -23.392 1.00 45.44 112 ASN A N 1
ATOM 916 C CA . ASN A 1 112 ? 14.665 -14.994 -24.831 1.00 45.44 112 ASN A CA 1
ATOM 917 C C . ASN A 1 112 ? 13.241 -14.554 -25.213 1.00 45.44 112 ASN A C 1
ATOM 919 O O . ASN A 1 112 ? 12.290 -15.323 -25.166 1.00 45.44 112 ASN A O 1
ATOM 923 N N . GLN A 1 113 ? 13.135 -13.270 -25.542 1.00 50.44 113 GLN A N 1
ATOM 924 C CA . GLN A 1 113 ? 12.131 -12.636 -26.407 1.00 50.44 113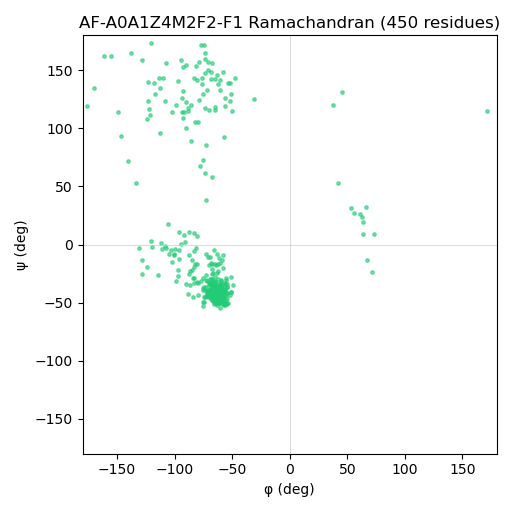 GLN A CA 1
ATOM 925 C C . GLN A 1 113 ? 10.660 -12.475 -25.953 1.00 50.44 113 GLN A C 1
ATOM 927 O O . GLN A 1 113 ? 10.081 -11.491 -26.399 1.00 50.44 113 GLN A O 1
ATOM 932 N N . ASP A 1 114 ? 10.087 -13.248 -25.016 1.00 41.72 114 ASP A N 1
ATOM 933 C CA . ASP A 1 114 ? 8.613 -13.187 -24.789 1.00 41.72 114 ASP A CA 1
ATOM 934 C C . ASP A 1 114 ? 8.102 -12.760 -23.393 1.00 41.72 114 ASP A C 1
ATOM 936 O O . ASP A 1 114 ? 6.896 -12.610 -23.198 1.00 41.72 114 ASP A O 1
ATOM 940 N N . SER A 1 115 ? 8.971 -12.500 -22.408 1.00 48.94 115 SER A N 1
ATOM 941 C CA . SER A 1 115 ? 8.540 -12.006 -21.085 1.00 48.94 115 SER A CA 1
ATOM 942 C C . SER A 1 115 ? 8.921 -10.534 -20.905 1.00 48.94 115 SER A C 1
ATOM 944 O O . SER A 1 115 ? 10.100 -10.195 -21.006 1.00 48.94 115 SER A O 1
ATOM 946 N N . GLU A 1 116 ? 7.948 -9.659 -20.614 1.00 63.09 116 GLU A N 1
ATOM 947 C CA . GLU A 1 116 ? 8.158 -8.221 -20.361 1.00 63.09 116 GLU A CA 1
ATOM 948 C C . GLU A 1 116 ? 9.154 -7.996 -19.208 1.00 63.09 116 GLU A C 1
ATOM 950 O O . GLU A 1 116 ? 8.795 -7.973 -18.030 1.00 63.09 116 GLU A O 1
ATOM 955 N N . SER A 1 117 ? 10.436 -7.845 -19.534 1.00 77.69 117 SER A N 1
ATOM 956 C CA . SER A 1 117 ? 11.472 -7.582 -18.540 1.00 77.69 117 SER A CA 1
ATOM 957 C C . SER A 1 117 ? 11.491 -6.111 -18.115 1.00 77.69 117 SER A C 1
ATOM 959 O O . SER A 1 117 ? 11.067 -5.222 -18.859 1.00 77.69 117 SER A O 1
ATOM 961 N N . LEU A 1 118 ? 12.034 -5.815 -16.926 1.00 81.38 118 LEU A N 1
ATOM 962 C CA . LEU A 1 118 ? 12.138 -4.437 -16.426 1.00 81.38 118 LEU A CA 1
ATOM 963 C C . LEU A 1 118 ? 12.957 -3.545 -17.372 1.00 81.38 118 LEU A C 1
ATOM 965 O O . LEU A 1 118 ? 12.608 -2.385 -17.579 1.00 81.38 118 LEU A O 1
ATOM 969 N N . THR A 1 119 ? 14.018 -4.083 -17.979 1.00 83.75 119 THR A N 1
ATOM 970 C CA . THR A 1 119 ? 14.823 -3.384 -18.993 1.00 83.75 119 THR A CA 1
ATOM 971 C C . THR A 1 119 ? 13.988 -3.031 -20.225 1.00 83.75 119 THR A C 1
ATOM 973 O O . THR A 1 119 ? 14.057 -1.896 -20.698 1.00 83.75 119 THR A O 1
ATOM 976 N N . THR A 1 120 ? 13.139 -3.947 -20.694 1.00 82.06 120 THR A N 1
ATOM 977 C CA . THR A 1 120 ? 12.212 -3.715 -21.815 1.00 82.06 120 THR A CA 1
ATOM 978 C C . THR A 1 120 ? 11.154 -2.668 -21.454 1.00 82.06 120 THR A C 1
ATOM 980 O O . THR A 1 120 ? 10.915 -1.733 -22.222 1.00 82.06 120 THR A O 1
ATOM 983 N N . HIS A 1 121 ? 10.593 -2.736 -20.242 1.00 83.00 121 HIS A N 1
ATOM 984 C CA . HIS A 1 121 ? 9.650 -1.737 -19.734 1.00 83.00 121 HIS A CA 1
ATOM 985 C C . HIS A 1 121 ? 10.275 -0.333 -19.646 1.00 83.00 121 HIS A C 1
ATOM 987 O O . HIS A 1 121 ? 9.671 0.651 -20.084 1.00 83.00 121 HIS A O 1
ATOM 993 N N . ILE A 1 122 ? 11.510 -0.230 -19.144 1.00 86.25 122 ILE A N 1
ATOM 994 C CA . ILE A 1 122 ? 12.257 1.034 -19.085 1.00 86.25 122 ILE A CA 1
ATOM 995 C C . ILE A 1 122 ? 12.432 1.616 -20.489 1.00 86.25 122 ILE A C 1
ATOM 997 O O . ILE A 1 122 ? 12.176 2.804 -20.673 1.00 86.25 122 ILE A O 1
ATOM 1001 N N . LEU A 1 123 ? 12.823 0.800 -21.474 1.00 86.69 123 LEU A N 1
ATOM 1002 C CA . LEU A 1 123 ? 13.002 1.257 -22.855 1.00 86.69 123 LEU A CA 1
ATOM 1003 C C . LEU A 1 123 ? 11.693 1.706 -23.501 1.00 86.69 123 LEU A C 1
ATOM 1005 O O . LEU A 1 123 ? 11.669 2.745 -24.154 1.00 86.69 123 LEU A O 1
ATOM 1009 N N . SER A 1 124 ? 10.602 0.968 -23.284 1.00 84.81 124 SER A N 1
ATOM 1010 C CA . SER A 1 124 ? 9.291 1.296 -23.860 1.00 84.81 124 SER A CA 1
ATOM 1011 C C . SER A 1 124 ? 8.717 2.623 -23.343 1.00 84.81 124 SER A C 1
ATOM 1013 O O . SER A 1 124 ? 8.021 3.329 -24.067 1.00 84.81 124 SER A O 1
ATOM 1015 N N . THR A 1 125 ? 9.032 2.989 -22.096 1.00 84.06 125 THR A N 1
ATOM 1016 C CA . THR A 1 125 ? 8.501 4.193 -21.431 1.00 84.06 125 THR A CA 1
ATOM 1017 C C . THR A 1 125 ? 9.471 5.378 -21.433 1.00 84.06 125 THR A C 1
ATOM 1019 O O . THR A 1 125 ? 9.093 6.487 -21.044 1.00 84.06 125 THR A O 1
ATOM 1022 N N . PHE A 1 126 ? 10.719 5.178 -21.869 1.00 87.25 126 PHE A N 1
ATOM 1023 C CA . PHE A 1 126 ? 11.745 6.216 -21.875 1.00 87.25 126 PHE A CA 1
ATOM 1024 C C . PHE A 1 126 ? 11.497 7.279 -22.954 1.00 87.25 126 PHE A C 1
ATOM 1026 O O . PHE A 1 126 ? 11.280 6.976 -24.126 1.00 87.25 126 PHE A O 1
ATOM 1033 N N . ASN A 1 127 ? 11.606 8.553 -22.561 1.00 80.88 127 ASN A N 1
ATOM 1034 C CA . ASN A 1 127 ? 11.564 9.688 -23.478 1.00 80.88 127 ASN A CA 1
ATOM 1035 C C . ASN A 1 127 ? 12.861 10.522 -23.383 1.00 80.88 127 ASN A C 1
ATOM 1037 O O . ASN A 1 127 ? 13.051 11.227 -22.381 1.00 80.88 127 ASN A O 1
ATOM 1041 N N . PRO A 1 128 ? 13.714 10.525 -24.428 1.00 83.19 128 PRO A N 1
ATOM 1042 C CA . PRO A 1 128 ? 15.011 11.207 -24.404 1.00 83.19 128 PRO A CA 1
ATOM 1043 C C . PRO A 1 128 ? 14.910 12.740 -24.340 1.00 83.19 128 PRO A C 1
ATOM 1045 O O . PRO A 1 128 ? 15.879 13.406 -23.974 1.00 83.19 128 PRO A O 1
ATOM 1048 N N . ASN A 1 129 ? 13.747 13.323 -24.653 1.00 77.62 129 ASN A N 1
ATOM 1049 C CA . ASN A 1 129 ? 13.535 14.772 -24.579 1.00 77.62 129 ASN A CA 1
ATOM 1050 C C . ASN A 1 129 ? 13.173 15.250 -23.164 1.00 77.62 129 ASN A C 1
ATOM 1052 O O . ASN A 1 129 ? 13.311 16.437 -22.874 1.00 77.62 129 ASN A O 1
ATOM 1056 N N . LYS A 1 130 ? 12.712 14.352 -22.280 1.00 75.56 130 LYS A N 1
ATOM 1057 C CA . LYS A 1 130 ? 12.232 14.704 -20.929 1.00 75.56 130 LYS A CA 1
ATOM 1058 C C . LYS A 1 130 ? 13.266 14.472 -19.827 1.00 75.56 130 LYS A C 1
ATOM 1060 O O . LYS A 1 130 ? 13.250 15.185 -18.828 1.00 75.56 130 LYS A O 1
ATOM 1065 N N . SER A 1 131 ? 14.147 13.484 -19.976 1.00 81.69 131 SER A N 1
ATOM 1066 C CA . SER A 1 131 ? 15.146 13.134 -18.957 1.00 81.69 131 SER A CA 1
ATOM 1067 C C . SER A 1 131 ? 16.294 12.311 -19.537 1.00 81.69 131 SER A C 1
ATOM 1069 O O . SER A 1 131 ? 16.138 11.686 -20.581 1.00 81.69 131 SER A O 1
ATOM 1071 N N . ASN A 1 132 ? 17.420 12.241 -18.822 1.00 87.12 132 ASN A N 1
ATOM 1072 C CA . ASN A 1 132 ? 18.495 11.292 -19.127 1.00 87.12 132 ASN A CA 1
ATOM 1073 C C . ASN A 1 132 ? 18.068 9.856 -18.780 1.00 87.12 132 ASN A C 1
ATOM 1075 O O . ASN A 1 132 ? 17.299 9.652 -17.832 1.00 87.12 132 ASN A O 1
ATOM 1079 N N . LEU A 1 133 ? 18.602 8.859 -19.496 1.00 86.06 133 LEU A N 1
ATOM 1080 C CA . LEU A 1 133 ? 18.231 7.455 -19.289 1.00 86.06 133 LEU A CA 1
ATOM 1081 C C . LEU A 1 133 ? 18.567 6.977 -17.874 1.00 86.06 133 LEU A C 1
ATOM 1083 O O . LEU A 1 133 ? 17.750 6.316 -17.252 1.00 86.06 133 LEU A O 1
ATOM 1087 N N . SER A 1 134 ? 19.712 7.373 -17.315 1.00 86.12 134 SER A N 1
ATOM 1088 C CA . SER A 1 134 ? 20.101 7.013 -15.942 1.00 86.12 134 SER A CA 1
ATOM 1089 C C . SER A 1 134 ? 19.103 7.509 -14.887 1.00 86.12 134 SER A C 1
ATOM 1091 O O . SER A 1 134 ? 18.718 6.764 -13.982 1.00 86.12 134 SER A O 1
ATOM 1093 N N . THR A 1 135 ? 18.625 8.748 -15.028 1.00 80.88 135 THR A N 1
ATOM 1094 C CA . THR A 1 135 ? 17.593 9.325 -14.158 1.00 80.88 135 THR A CA 1
ATOM 1095 C C . THR A 1 135 ? 16.281 8.560 -14.293 1.00 80.88 135 THR A C 1
ATOM 1097 O O . THR A 1 135 ? 15.663 8.225 -13.282 1.00 80.88 135 THR A O 1
ATOM 1100 N N . TRP A 1 136 ? 15.875 8.241 -15.525 1.00 86.38 136 TRP A N 1
ATOM 1101 C CA . TRP A 1 136 ? 14.658 7.474 -15.787 1.00 86.38 136 TRP A CA 1
ATOM 1102 C C . TRP A 1 136 ? 14.729 6.060 -15.201 1.00 86.38 136 TRP A C 1
ATOM 1104 O O . TRP A 1 136 ? 13.836 5.661 -14.455 1.00 86.38 136 TRP A O 1
ATOM 1114 N N . VAL A 1 137 ? 15.835 5.346 -15.432 1.00 85.12 137 VAL A N 1
ATOM 1115 C CA . VAL A 1 137 ? 16.118 4.029 -14.841 1.00 85.12 137 VAL A CA 1
ATOM 1116 C C . VAL A 1 137 ? 16.009 4.096 -13.322 1.00 85.12 137 VAL A C 1
ATOM 1118 O O . VAL A 1 137 ? 15.341 3.263 -12.723 1.00 85.12 137 VAL A O 1
ATOM 1121 N N . THR A 1 138 ? 16.593 5.120 -12.694 1.00 80.38 138 THR A N 1
ATOM 1122 C CA . THR A 1 138 ? 16.547 5.297 -11.234 1.00 80.38 138 THR A CA 1
ATOM 1123 C C . THR A 1 138 ? 15.121 5.529 -10.726 1.00 80.38 138 THR A C 1
ATOM 1125 O O . THR A 1 138 ? 14.754 5.016 -9.667 1.00 80.38 138 THR A O 1
ATOM 1128 N N . ILE A 1 139 ? 14.304 6.299 -11.451 1.00 75.06 139 ILE A N 1
ATOM 1129 C CA . ILE A 1 139 ? 12.892 6.528 -11.109 1.00 75.06 139 ILE A CA 1
ATOM 1130 C C . ILE A 1 139 ? 12.121 5.210 -11.183 1.00 75.06 139 ILE A C 1
ATOM 1132 O O . ILE A 1 139 ? 11.447 4.847 -10.215 1.00 75.06 139 ILE A O 1
ATOM 1136 N N . ILE A 1 140 ? 12.259 4.474 -12.288 1.00 74.88 140 ILE A N 1
ATOM 1137 C CA . ILE A 1 140 ? 11.572 3.195 -12.485 1.00 74.88 140 ILE A CA 1
ATOM 1138 C C . ILE A 1 140 ? 12.035 2.167 -11.445 1.00 74.88 140 ILE A C 1
ATOM 1140 O O . ILE A 1 140 ? 11.195 1.572 -10.771 1.00 74.88 140 ILE A O 1
ATOM 1144 N N . PHE A 1 141 ? 13.342 2.052 -11.205 1.00 81.44 141 PHE A N 1
ATOM 1145 C CA . PHE A 1 141 ? 13.940 1.213 -10.162 1.00 81.44 141 PHE A CA 1
ATOM 1146 C C . PHE A 1 141 ? 13.353 1.506 -8.776 1.00 81.44 141 PHE A C 1
ATOM 1148 O O . PHE A 1 141 ? 12.865 0.602 -8.100 1.00 81.44 141 PHE A O 1
ATOM 1155 N N . LYS A 1 142 ? 13.309 2.783 -8.373 1.00 75.62 142 LYS A N 1
ATOM 1156 C CA . LYS A 1 142 ? 12.704 3.203 -7.097 1.00 75.62 142 LYS A CA 1
ATOM 1157 C C . LYS A 1 142 ? 11.198 2.985 -7.054 1.00 75.62 142 LYS A C 1
ATOM 1159 O O . LYS A 1 142 ? 10.631 2.910 -5.967 1.00 75.62 142 LYS A O 1
ATOM 1164 N N . SER A 1 143 ? 10.530 2.937 -8.204 1.00 70.25 143 SER A N 1
ATOM 1165 C CA . SER A 1 143 ? 9.091 2.705 -8.298 1.00 70.25 143 SER A CA 1
ATOM 1166 C C . SER A 1 143 ? 8.713 1.217 -8.278 1.00 70.25 143 SER A C 1
ATOM 1168 O O . SER A 1 143 ? 7.588 0.914 -7.866 1.00 70.25 143 SER A O 1
ATOM 1170 N N . CYS A 1 144 ? 9.654 0.327 -8.622 1.00 75.88 144 CYS A N 1
ATOM 1171 C CA . CYS A 1 144 ? 9.474 -1.120 -8.735 1.00 75.88 144 CYS A CA 1
ATOM 1172 C C . CYS A 1 144 ? 8.942 -1.737 -7.433 1.00 75.88 144 CYS A C 1
ATOM 1174 O O . CYS A 1 144 ? 9.506 -1.547 -6.351 1.00 75.88 144 CYS A O 1
ATOM 1176 N N . SER A 1 145 ? 7.838 -2.481 -7.535 1.00 70.50 145 SER A N 1
ATOM 1177 C CA . SER A 1 145 ? 7.174 -3.114 -6.391 1.00 70.50 145 SER A CA 1
ATOM 1178 C C . SER A 1 145 ? 8.054 -4.173 -5.727 1.00 70.50 145 SER A C 1
ATOM 1180 O O . SER A 1 145 ? 8.112 -4.197 -4.501 1.00 70.50 145 SER A O 1
ATOM 1182 N N . ALA A 1 146 ? 8.780 -4.979 -6.509 1.00 75.00 146 ALA A N 1
ATOM 1183 C CA . ALA A 1 146 ? 9.684 -6.010 -6.001 1.00 75.00 146 ALA A CA 1
ATOM 1184 C C . ALA A 1 146 ? 10.834 -5.409 -5.174 1.00 75.00 146 ALA A C 1
ATOM 1186 O O . ALA A 1 146 ? 11.079 -5.837 -4.049 1.00 75.00 146 ALA A O 1
ATOM 1187 N N . VAL A 1 147 ? 11.471 -4.340 -5.670 1.00 76.50 147 VAL A N 1
ATOM 1188 C CA . VAL A 1 147 ? 12.532 -3.624 -4.937 1.00 76.50 147 VAL A CA 1
ATOM 1189 C C . VAL A 1 147 ? 11.982 -2.986 -3.658 1.00 76.50 147 VAL A C 1
ATOM 1191 O O . VAL A 1 147 ? 12.588 -3.104 -2.598 1.00 76.50 147 VAL A O 1
ATOM 1194 N N . LYS A 1 148 ? 10.806 -2.343 -3.714 1.00 73.38 148 LYS A N 1
ATOM 1195 C CA . LYS A 1 148 ? 10.156 -1.766 -2.521 1.00 73.38 148 LYS A CA 1
ATOM 1196 C C . LYS A 1 148 ? 9.802 -2.818 -1.473 1.00 73.38 148 LYS A C 1
ATOM 1198 O O . LYS A 1 148 ? 9.908 -2.537 -0.281 1.00 73.38 148 LYS A O 1
ATOM 1203 N N . GLN A 1 149 ? 9.345 -3.987 -1.911 1.00 71.19 149 GLN A N 1
ATOM 1204 C CA . GLN A 1 149 ? 9.006 -5.103 -1.037 1.00 71.19 149 GLN A CA 1
ATOM 1205 C C . GLN A 1 149 ? 10.266 -5.661 -0.364 1.00 71.19 149 GLN A C 1
ATOM 1207 O O . GLN A 1 149 ? 10.285 -5.758 0.859 1.00 71.19 149 GLN A O 1
ATOM 1212 N N . SER A 1 150 ? 11.350 -5.869 -1.117 1.00 74.81 150 SER A N 1
ATOM 1213 C CA . SER A 1 150 ? 12.640 -6.296 -0.560 1.00 74.81 150 SER A CA 1
ATOM 1214 C C . SER A 1 150 ? 13.212 -5.280 0.441 1.00 74.81 150 SER A C 1
ATOM 1216 O O . SER A 1 150 ? 13.636 -5.647 1.534 1.00 74.81 150 SER A O 1
ATOM 1218 N N . LEU A 1 151 ? 13.142 -3.976 0.143 1.00 73.00 151 LEU A N 1
ATOM 1219 C CA . LEU A 1 151 ? 13.537 -2.933 1.100 1.00 73.00 151 LEU A CA 1
ATOM 1220 C C . LEU A 1 151 ? 12.696 -2.975 2.384 1.00 73.00 151 LEU A C 1
ATOM 1222 O O . LEU A 1 151 ? 13.229 -2.812 3.479 1.00 73.00 151 LEU A O 1
ATOM 1226 N N . LYS A 1 152 ? 11.388 -3.225 2.266 1.00 71.19 152 LYS A N 1
ATOM 1227 C CA . LYS A 1 152 ? 10.477 -3.354 3.410 1.00 71.19 152 LYS A CA 1
ATOM 1228 C C . LYS A 1 152 ? 10.799 -4.584 4.265 1.00 71.19 152 LYS A C 1
ATOM 1230 O O . LYS A 1 152 ? 10.724 -4.474 5.484 1.00 71.19 152 LYS A O 1
ATOM 1235 N N . GLU A 1 153 ? 11.142 -5.714 3.650 1.00 72.25 153 GLU A N 1
ATOM 1236 C CA . GLU A 1 153 ? 11.544 -6.950 4.345 1.00 72.25 153 GLU A CA 1
ATOM 1237 C C . GLU A 1 153 ? 12.802 -6.743 5.192 1.00 72.25 153 GLU A C 1
ATOM 1239 O O . GLU A 1 153 ? 12.867 -7.217 6.320 1.00 72.25 153 GLU A O 1
ATOM 1244 N N . HIS A 1 154 ? 13.738 -5.922 4.712 1.00 64.81 154 HIS A N 1
ATOM 1245 C CA . HIS A 1 154 ? 14.941 -5.533 5.454 1.00 64.81 154 HIS A CA 1
ATOM 1246 C C . HIS A 1 154 ? 14.696 -4.365 6.439 1.00 64.81 154 HIS A C 1
ATOM 1248 O O . HIS A 1 154 ? 15.629 -3.782 6.988 1.00 64.81 154 HIS A O 1
ATOM 1254 N N . GLY A 1 155 ? 13.438 -3.967 6.669 1.00 61.84 155 GLY A N 1
ATOM 1255 C CA . GLY A 1 155 ? 13.081 -2.881 7.591 1.00 61.84 155 GLY A CA 1
ATOM 1256 C C . GLY A 1 155 ? 13.416 -1.471 7.083 1.00 61.84 155 GLY A C 1
ATOM 1257 O O . GLY A 1 155 ? 13.278 -0.494 7.822 1.00 61.84 155 GLY A O 1
ATOM 1258 N N . ILE A 1 156 ? 13.815 -1.323 5.818 1.00 67.75 156 ILE A N 1
ATOM 1259 C CA . ILE A 1 156 ? 14.135 -0.036 5.193 1.00 67.75 156 ILE A CA 1
ATOM 1260 C C . ILE A 1 156 ? 12.841 0.579 4.664 1.00 67.75 156 ILE A C 1
ATOM 1262 O O . ILE A 1 156 ? 12.442 0.401 3.509 1.00 67.75 156 ILE A O 1
ATOM 1266 N N . VAL A 1 157 ? 12.163 1.346 5.516 1.00 62.16 157 VAL A N 1
ATOM 1267 C CA . VAL A 1 157 ? 10.977 2.104 5.106 1.00 62.16 157 VAL A CA 1
ATOM 1268 C C . VAL A 1 157 ? 11.392 3.521 4.706 1.00 62.16 157 VAL A C 1
ATOM 1270 O O . VAL A 1 157 ? 11.821 4.313 5.541 1.00 62.16 157 VAL A O 1
ATOM 1273 N N . GLN A 1 158 ? 11.238 3.876 3.425 1.00 60.66 158 GLN A N 1
ATOM 1274 C CA . GLN A 1 158 ? 11.447 5.245 2.924 1.00 60.66 158 GLN A CA 1
ATOM 1275 C C . GLN A 1 158 ? 10.297 6.177 3.355 1.00 60.66 158 GLN A C 1
ATOM 1277 O O . GLN A 1 158 ? 9.551 6.698 2.525 1.00 60.66 158 GLN A O 1
ATOM 1282 N N . LEU A 1 159 ? 10.107 6.360 4.662 1.00 63.88 159 LEU A N 1
ATOM 1283 C CA . LEU A 1 159 ? 9.180 7.352 5.203 1.00 63.88 159 LEU A CA 1
ATOM 1284 C C . LEU A 1 159 ? 9.940 8.647 5.472 1.00 63.88 159 LEU A C 1
ATOM 1286 O O . LEU A 1 159 ? 11.009 8.641 6.077 1.00 63.88 159 LEU A O 1
ATOM 1290 N N . THR A 1 160 ? 9.378 9.769 5.028 1.00 70.62 160 THR A N 1
ATOM 1291 C CA . THR A 1 160 ? 9.830 11.086 5.492 1.00 70.62 160 THR A CA 1
ATOM 1292 C C . THR A 1 160 ? 9.411 11.282 6.947 1.00 70.62 160 THR A C 1
ATOM 1294 O O . THR A 1 160 ? 8.419 10.689 7.379 1.00 70.62 160 THR A O 1
ATOM 1297 N N . ASP A 1 161 ? 10.100 12.156 7.685 1.00 76.50 161 ASP A N 1
ATOM 1298 C CA . ASP A 1 161 ? 9.726 12.519 9.065 1.00 76.50 161 ASP A CA 1
ATOM 1299 C C . ASP A 1 161 ? 8.252 12.918 9.163 1.00 76.50 161 ASP A C 1
ATOM 1301 O O . ASP A 1 161 ? 7.508 12.464 10.026 1.00 76.50 161 ASP A O 1
ATOM 1305 N N . TRP A 1 162 ? 7.789 13.668 8.169 1.00 80.88 162 TRP A N 1
ATOM 1306 C CA . TRP A 1 162 ? 6.417 14.158 8.053 1.00 80.88 162 TRP A CA 1
ATOM 1307 C C . TRP A 1 162 ? 5.416 13.042 7.786 1.00 80.88 162 TRP A C 1
ATOM 1309 O O . TRP A 1 162 ? 4.287 13.091 8.265 1.00 80.88 162 TRP A O 1
ATOM 1319 N N . THR A 1 163 ? 5.832 12.003 7.060 1.00 71.50 163 THR A N 1
ATOM 1320 C CA . THR A 1 163 ? 5.021 10.799 6.886 1.00 71.50 163 THR A CA 1
ATOM 1321 C C . THR A 1 163 ? 4.910 10.048 8.213 1.00 71.50 163 THR A C 1
ATOM 1323 O O . THR A 1 163 ? 3.812 9.652 8.593 1.00 71.50 163 THR A O 1
ATOM 1326 N N . ILE A 1 164 ? 6.013 9.906 8.955 1.00 76.00 164 ILE A N 1
ATOM 1327 C CA . ILE A 1 164 ? 6.025 9.247 10.271 1.00 76.00 164 ILE A CA 1
ATOM 1328 C C . ILE A 1 164 ? 5.105 9.989 11.241 1.00 76.00 164 ILE A C 1
ATOM 1330 O O . ILE A 1 164 ? 4.210 9.376 11.824 1.00 76.00 164 ILE A O 1
ATOM 1334 N N . LEU A 1 165 ? 5.251 11.308 11.357 1.00 78.75 165 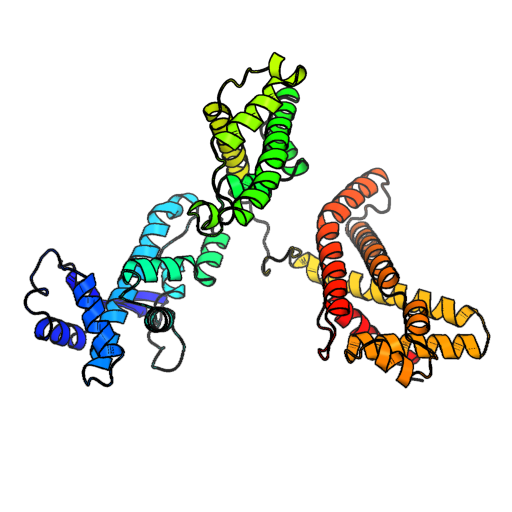LEU A N 1
ATOM 1335 C CA . LEU A 1 165 ? 4.411 12.133 12.225 1.00 78.75 165 LEU A CA 1
ATOM 1336 C C . LEU A 1 165 ? 2.941 12.102 11.786 1.00 78.75 165 LEU A C 1
ATOM 1338 O O . LEU A 1 165 ? 2.049 11.966 12.619 1.00 78.75 165 LEU A O 1
ATOM 1342 N N . ARG A 1 166 ? 2.654 12.138 10.479 1.00 77.06 166 ARG A N 1
ATOM 1343 C CA . ARG A 1 166 ? 1.268 12.115 9.987 1.00 77.06 166 ARG A CA 1
ATOM 1344 C C . ARG A 1 166 ? 0.516 10.835 10.348 1.00 77.06 166 ARG A C 1
ATOM 1346 O O . ARG A 1 166 ? -0.683 10.915 10.615 1.00 77.06 166 ARG A O 1
ATOM 1353 N N . TYR A 1 167 ? 1.190 9.687 10.297 1.00 67.62 167 TYR A N 1
ATOM 1354 C CA . TYR A 1 167 ? 0.600 8.372 10.577 1.00 67.62 167 TYR A CA 1
ATOM 1355 C C . TYR A 1 167 ? 0.791 7.915 12.030 1.00 67.62 167 TYR A C 1
ATOM 1357 O O . TYR A 1 167 ? 0.363 6.820 12.395 1.00 67.62 167 TYR A O 1
ATOM 1365 N N . THR A 1 168 ? 1.433 8.724 12.872 1.00 73.44 168 THR A N 1
ATOM 1366 C CA . THR A 1 168 ? 1.539 8.434 14.303 1.00 73.44 168 THR A CA 1
ATOM 1367 C C . THR A 1 168 ? 0.210 8.742 14.998 1.00 73.44 168 THR A C 1
ATOM 1369 O O . THR A 1 168 ? -0.495 9.679 14.638 1.00 73.44 168 THR A O 1
ATOM 1372 N N . THR A 1 169 ? -0.163 7.929 15.986 1.00 73.00 169 THR A N 1
ATOM 1373 C CA . THR A 1 169 ? -1.343 8.150 16.835 1.00 73.00 169 THR A CA 1
ATOM 1374 C C . THR A 1 169 ? -0.906 8.583 18.231 1.00 73.00 169 THR A C 1
ATOM 1376 O O . THR A 1 169 ? 0.195 8.235 18.665 1.00 73.00 169 THR A O 1
ATOM 1379 N N . HIS A 1 170 ? -1.771 9.280 18.976 1.00 72.38 170 HIS A N 1
ATOM 1380 C CA . HIS A 1 170 ? -1.480 9.685 20.360 1.00 72.38 170 HIS A CA 1
ATOM 1381 C C . HIS A 1 170 ? -1.088 8.505 21.247 1.00 72.38 170 HIS A C 1
ATOM 1383 O O . HIS A 1 170 ? -0.135 8.600 22.015 1.00 72.38 170 HIS A O 1
ATOM 1389 N N . THR A 1 171 ? -1.778 7.372 21.107 1.00 71.62 171 THR A N 1
ATOM 1390 C CA . THR A 1 171 ? -1.486 6.153 21.869 1.00 71.62 171 THR A CA 1
ATOM 1391 C C . THR A 1 171 ? -0.090 5.626 21.562 1.00 71.62 171 THR A C 1
ATOM 1393 O O . THR A 1 171 ? 0.631 5.223 22.471 1.00 71.62 171 THR A O 1
ATOM 1396 N N . ARG A 1 172 ? 0.316 5.648 20.286 1.00 75.50 172 ARG A N 1
ATOM 1397 C CA . ARG A 1 172 ? 1.652 5.212 19.876 1.00 75.50 172 ARG A CA 1
ATOM 1398 C C . ARG A 1 172 ? 2.728 6.168 20.372 1.00 75.50 172 ARG A C 1
ATOM 1400 O O . ARG A 1 172 ? 3.716 5.702 20.924 1.00 75.50 172 ARG A O 1
ATOM 1407 N N . LEU A 1 173 ? 2.524 7.470 20.194 1.00 81.00 173 LEU A N 1
ATOM 1408 C CA . LEU A 1 173 ? 3.455 8.492 20.656 1.00 81.00 173 LEU A CA 1
ATOM 1409 C C . LEU A 1 173 ? 3.673 8.376 22.167 1.00 81.00 173 LEU A C 1
ATOM 1411 O O . LEU A 1 173 ? 4.807 8.230 22.603 1.00 81.00 173 LEU A O 1
ATOM 1415 N N . LYS A 1 174 ? 2.590 8.325 22.955 1.00 81.62 174 LYS A N 1
ATOM 1416 C CA . LYS A 1 174 ? 2.667 8.135 24.411 1.00 81.62 174 LYS A CA 1
ATOM 1417 C C . LYS A 1 174 ? 3.395 6.844 24.772 1.00 81.62 174 LYS A C 1
ATOM 1419 O O . LYS A 1 174 ? 4.307 6.891 25.578 1.00 81.62 174 LYS A O 1
ATOM 1424 N N . ARG A 1 175 ? 3.067 5.715 24.131 1.00 80.56 175 ARG A N 1
ATOM 1425 C CA . ARG A 1 175 ? 3.730 4.424 24.386 1.00 80.56 175 ARG A CA 1
ATOM 1426 C C . ARG A 1 175 ? 5.237 4.476 24.130 1.00 80.56 175 ARG A C 1
ATOM 1428 O O . ARG A 1 175 ? 6.002 4.004 24.962 1.00 80.56 175 ARG A O 1
ATOM 1435 N N . VAL A 1 176 ? 5.650 5.039 22.995 1.00 81.25 176 VAL A N 1
ATOM 1436 C CA . VAL A 1 176 ? 7.068 5.165 22.628 1.00 81.25 176 VAL A CA 1
ATOM 1437 C C . VAL A 1 176 ? 7.795 6.075 23.614 1.00 81.25 176 VAL A C 1
ATOM 1439 O O . VAL A 1 176 ? 8.831 5.696 24.149 1.00 81.25 176 VAL A O 1
ATOM 1442 N N . LEU A 1 177 ? 7.229 7.237 23.932 1.00 82.44 177 LEU A N 1
ATOM 1443 C CA . LEU A 1 177 ? 7.852 8.169 24.871 1.00 82.44 177 LEU A CA 1
ATOM 1444 C C . LEU A 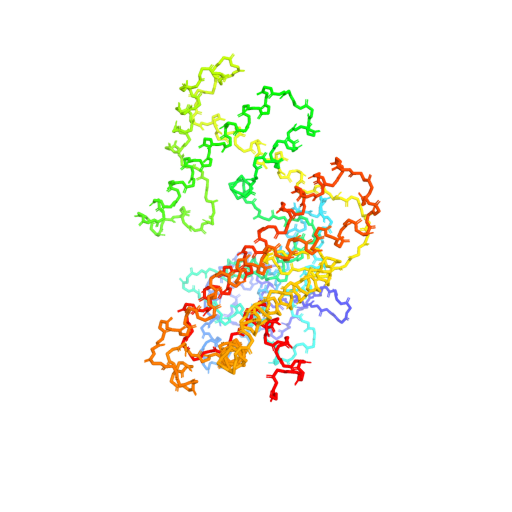1 177 ? 7.901 7.609 26.303 1.00 82.44 177 LEU A C 1
ATOM 1446 O O . LEU A 1 177 ? 8.908 7.775 26.983 1.00 82.44 177 LEU A O 1
ATOM 1450 N N . SER A 1 178 ? 6.873 6.873 26.738 1.00 81.56 178 SER A N 1
ATOM 1451 C CA . SER A 1 178 ? 6.880 6.155 28.018 1.00 81.56 178 SER A CA 1
ATOM 1452 C C . SER A 1 178 ? 7.932 5.045 28.061 1.00 81.56 178 SER A C 1
ATOM 1454 O O . SER A 1 178 ? 8.544 4.838 29.104 1.00 81.56 178 SER A O 1
ATOM 1456 N N . SER A 1 179 ? 8.188 4.353 26.943 1.00 80.75 179 SER A N 1
ATOM 1457 C CA . SER A 1 179 ? 9.247 3.332 26.873 1.00 80.75 179 SER A CA 1
ATOM 1458 C C . SER A 1 179 ? 10.660 3.911 26.995 1.00 80.75 179 SER A C 1
ATOM 1460 O O . SER A 1 179 ? 11.573 3.203 27.405 1.00 80.75 179 SER A O 1
ATOM 1462 N N . LEU A 1 180 ? 10.825 5.208 26.717 1.00 78.06 180 LEU A N 1
ATOM 1463 C CA . LEU A 1 180 ? 12.076 5.949 26.898 1.00 78.06 180 LEU A CA 1
ATOM 1464 C C . LEU A 1 180 ? 12.238 6.534 28.312 1.00 78.06 180 LEU A C 1
ATOM 1466 O O . LEU A 1 180 ? 13.126 7.352 28.522 1.00 78.06 180 LEU A O 1
ATOM 1470 N N . GLN A 1 181 ? 11.381 6.143 29.267 1.00 74.25 181 GLN A N 1
ATOM 1471 C CA . GLN A 1 181 ? 11.394 6.628 30.657 1.00 74.25 181 GLN A CA 1
ATOM 1472 C C . GLN A 1 181 ? 11.296 8.161 30.790 1.00 74.25 181 GLN A C 1
ATOM 1474 O O . GLN A 1 181 ? 11.757 8.737 31.773 1.00 74.25 181 GLN A O 1
ATOM 1479 N N . LEU A 1 182 ? 10.671 8.832 29.816 1.00 78.12 182 LEU A N 1
ATOM 1480 C CA . LEU A 1 182 ? 10.417 10.270 29.889 1.00 78.12 182 LEU A CA 1
ATOM 1481 C C . LEU A 1 182 ? 9.394 10.592 30.981 1.00 78.12 182 LEU A C 1
ATOM 1483 O O . LEU A 1 182 ? 8.466 9.820 31.247 1.00 78.12 182 LEU A O 1
ATOM 1487 N N . THR A 1 183 ? 9.538 11.766 31.587 1.00 81.44 183 THR A N 1
ATOM 1488 C CA . THR A 1 183 ? 8.615 12.236 32.623 1.00 81.44 183 THR A CA 1
ATOM 1489 C C . THR A 1 183 ? 7.225 12.516 32.045 1.00 81.44 183 THR A C 1
ATOM 1491 O O . THR A 1 183 ? 7.052 12.801 30.856 1.00 81.44 183 THR A O 1
ATOM 1494 N N . SER A 1 184 ? 6.196 12.475 32.895 1.00 79.12 184 SER A N 1
ATOM 1495 C CA . SER A 1 184 ? 4.814 12.775 32.493 1.00 79.12 184 SER A CA 1
ATOM 1496 C C . SER A 1 184 ? 4.672 14.161 31.853 1.00 79.12 184 SER A C 1
ATOM 1498 O O . SER A 1 184 ? 3.894 14.330 30.913 1.00 79.12 184 SER A O 1
ATOM 1500 N N . THR A 1 185 ? 5.466 15.133 32.308 1.00 76.19 185 THR A N 1
ATOM 1501 C CA . THR A 1 185 ? 5.487 16.498 31.775 1.00 76.19 185 THR A CA 1
ATOM 1502 C C . THR A 1 185 ? 6.131 16.557 30.389 1.00 76.19 185 THR A C 1
ATOM 1504 O O . THR A 1 185 ? 5.602 17.219 29.501 1.00 76.19 185 THR A O 1
ATOM 1507 N N . GLU A 1 186 ? 7.222 15.831 30.142 1.00 80.00 186 GLU A N 1
ATOM 1508 C CA . GLU A 1 186 ? 7.855 15.739 28.817 1.00 80.00 186 GLU A CA 1
ATOM 1509 C C . GLU A 1 186 ? 6.963 15.023 27.800 1.00 80.00 186 GLU A C 1
ATOM 1511 O O . GLU A 1 186 ? 6.846 15.469 26.656 1.00 80.00 186 GLU A O 1
ATOM 1516 N N . ILE A 1 187 ? 6.271 13.961 28.221 1.00 81.25 187 ILE A N 1
ATOM 1517 C CA . ILE A 1 187 ? 5.297 13.259 27.376 1.00 81.25 187 ILE A CA 1
ATOM 1518 C C . ILE A 1 187 ? 4.135 14.191 27.020 1.00 81.25 187 ILE A C 1
ATOM 1520 O O . ILE A 1 187 ? 3.740 14.254 25.855 1.00 81.25 187 ILE A O 1
ATOM 1524 N N . ALA A 1 188 ? 3.600 14.937 27.991 1.00 80.50 188 ALA A N 1
ATOM 1525 C CA . ALA A 1 188 ? 2.536 15.908 27.745 1.00 80.50 188 ALA A CA 1
ATOM 1526 C C . ALA A 1 188 ? 2.977 16.992 26.748 1.00 80.50 188 ALA A C 1
ATOM 1528 O O . ALA A 1 188 ? 2.235 17.300 25.813 1.00 80.50 188 ALA A O 1
ATOM 1529 N N . LYS A 1 189 ? 4.210 17.501 26.873 1.00 79.94 189 LYS A N 1
ATOM 1530 C CA . LYS A 1 189 ? 4.786 18.468 25.925 1.00 79.94 189 LYS A CA 1
ATOM 1531 C C . LYS A 1 189 ? 4.895 17.902 24.513 1.00 79.94 189 LYS A C 1
ATOM 1533 O O . LYS A 1 189 ? 4.448 18.536 23.563 1.00 79.94 189 LYS A O 1
ATOM 1538 N N . ALA A 1 190 ? 5.455 16.706 24.368 1.00 83.00 190 ALA A N 1
ATOM 1539 C CA . ALA A 1 190 ? 5.614 16.061 23.069 1.00 83.00 190 ALA A CA 1
ATOM 1540 C C . ALA A 1 190 ? 4.265 15.766 22.396 1.00 83.00 190 ALA A C 1
ATOM 1542 O O . ALA A 1 190 ? 4.118 15.955 21.189 1.00 83.00 190 ALA A O 1
ATOM 1543 N N . VAL A 1 191 ? 3.263 15.346 23.176 1.00 84.38 191 VAL A N 1
ATOM 1544 C CA . VAL A 1 191 ? 1.889 15.156 22.691 1.00 84.38 191 VAL A CA 1
ATOM 1545 C C . VAL A 1 191 ? 1.292 16.479 22.219 1.00 84.38 191 VAL A C 1
ATOM 1547 O O . VAL A 1 191 ? 0.702 16.521 21.147 1.00 84.38 191 VAL A O 1
ATOM 1550 N N . LYS A 1 192 ? 1.518 17.567 22.953 1.00 84.75 192 LYS A N 1
ATOM 1551 C CA . LYS A 1 192 ? 1.019 18.896 22.594 1.00 84.75 192 LYS A CA 1
ATOM 1552 C C . LYS A 1 192 ? 1.684 19.472 21.345 1.00 84.75 192 LYS A C 1
ATOM 1554 O O . LYS A 1 192 ? 1.001 19.986 20.467 1.00 84.75 192 LYS A O 1
ATOM 1559 N N . LEU A 1 193 ? 3.005 19.334 21.220 1.00 85.81 193 LEU A N 1
ATOM 1560 C CA . LEU A 1 193 ? 3.736 19.674 19.995 1.00 85.81 193 LEU A CA 1
ATOM 1561 C C . LEU A 1 193 ? 3.179 18.891 18.797 1.00 85.81 193 LEU A C 1
ATOM 1563 O O . LEU A 1 193 ? 2.978 19.445 17.715 1.00 85.81 193 LEU A O 1
ATOM 1567 N N . PHE A 1 194 ? 2.881 17.610 19.007 1.00 86.25 194 PHE A N 1
ATOM 1568 C CA . PHE A 1 194 ? 2.282 16.748 18.001 1.00 86.25 194 PHE A CA 1
ATOM 1569 C C . PHE A 1 194 ? 0.850 17.166 17.621 1.00 86.25 194 PHE A C 1
ATOM 1571 O O . PHE A 1 194 ? 0.535 17.201 16.431 1.00 86.25 194 PHE A O 1
ATOM 1578 N N . ASP A 1 195 ? 0.010 17.539 18.589 1.00 84.88 195 ASP A N 1
ATOM 1579 C CA . ASP A 1 195 ? -1.341 18.082 18.373 1.00 84.88 195 ASP A CA 1
ATOM 1580 C C . ASP A 1 195 ? -1.314 19.377 17.548 1.00 84.88 195 ASP A C 1
ATOM 1582 O O . ASP A 1 195 ? -2.020 19.514 16.539 1.00 84.88 195 ASP A O 1
ATOM 1586 N N . SER A 1 196 ? -0.444 20.316 17.929 1.00 85.25 196 SER A N 1
ATOM 1587 C CA . SER A 1 196 ? -0.244 21.577 17.208 1.00 85.25 196 SER A CA 1
ATOM 1588 C C . SER A 1 196 ? 0.234 21.326 15.777 1.00 85.25 196 SER A C 1
ATOM 1590 O O . SER A 1 196 ? -0.287 21.915 14.829 1.00 85.25 196 SER A O 1
ATOM 1592 N N . PHE A 1 197 ? 1.157 20.380 15.584 1.00 86.25 197 PHE A N 1
ATOM 1593 C CA . PHE A 1 197 ? 1.574 19.957 14.251 1.00 86.25 197 PHE A CA 1
ATOM 1594 C C . PHE A 1 197 ? 0.415 19.363 13.446 1.00 86.25 197 PHE A C 1
ATOM 1596 O O . PHE A 1 197 ? 0.188 19.786 12.313 1.00 86.25 197 PHE A O 1
ATOM 1603 N N . GLN A 1 198 ? -0.344 18.410 13.996 1.00 81.94 198 GLN A N 1
ATOM 1604 C CA . GLN A 1 198 ? -1.436 17.771 13.262 1.00 81.94 198 GLN A CA 1
ATOM 1605 C C . GLN A 1 198 ? -2.515 18.774 12.848 1.00 81.94 198 GLN A C 1
ATOM 1607 O O . GLN A 1 198 ? -2.977 18.720 11.703 1.00 81.94 198 GLN A O 1
ATOM 1612 N N . SER A 1 199 ? -2.882 19.697 13.737 1.00 81.94 199 SER A N 1
ATOM 1613 C CA . SER A 1 199 ? -3.919 20.697 13.478 1.00 81.94 199 SER A CA 1
ATOM 1614 C C . SER A 1 199 ? -3.511 21.685 12.379 1.00 81.94 199 SER A C 1
ATOM 1616 O O . SER A 1 199 ? -4.273 21.889 11.427 1.00 81.94 199 SER A O 1
ATOM 1618 N N . VAL A 1 200 ? -2.292 22.231 12.434 1.00 84.69 200 VAL A N 1
ATOM 1619 C CA . VAL A 1 200 ? -1.789 23.211 11.457 1.00 84.69 200 VAL A CA 1
ATOM 1620 C C . VAL A 1 200 ? -1.426 22.534 10.133 1.00 84.69 200 VAL A C 1
ATOM 1622 O O . VAL A 1 200 ? -1.941 22.906 9.072 1.00 84.69 200 VAL A O 1
ATOM 1625 N N . TYR A 1 201 ? -0.593 21.492 10.176 1.00 82.56 201 TYR A N 1
ATOM 1626 C CA . TYR A 1 201 ? -0.048 20.845 8.983 1.00 82.56 201 TYR A CA 1
ATOM 1627 C C . TYR A 1 201 ? -1.140 20.163 8.148 1.00 82.56 201 TYR A C 1
ATOM 1629 O O . TYR A 1 201 ? -1.198 20.364 6.934 1.00 82.56 201 TYR A O 1
ATOM 1637 N N . CYS A 1 202 ? -2.063 19.404 8.754 1.00 71.44 202 CYS A N 1
ATOM 1638 C CA . CYS A 1 202 ? -3.088 18.678 7.987 1.00 71.44 202 CYS A CA 1
ATOM 1639 C C . CYS A 1 202 ? -4.121 19.617 7.347 1.00 71.44 202 CYS A C 1
ATOM 1641 O O . CYS A 1 202 ? -4.532 19.408 6.196 1.00 71.44 202 CYS A O 1
ATOM 1643 N N . THR A 1 203 ? -4.524 20.662 8.074 1.00 75.00 203 THR A N 1
ATOM 1644 C CA . THR A 1 203 ? -5.507 21.647 7.604 1.00 75.00 203 THR A CA 1
ATOM 1645 C C . THR A 1 203 ? -4.951 22.451 6.433 1.00 75.00 203 THR A C 1
ATOM 1647 O O . THR A 1 203 ? -5.643 22.679 5.435 1.00 75.00 203 THR A O 1
ATOM 1650 N N . GLN A 1 204 ? -3.679 22.837 6.505 1.00 76.31 204 GLN A N 1
ATOM 1651 C CA . GLN A 1 204 ? -3.048 23.657 5.476 1.00 76.31 204 GLN A CA 1
ATOM 1652 C C . GLN A 1 204 ? -2.510 22.859 4.295 1.00 76.31 204 GLN A C 1
ATOM 1654 O O . GLN A 1 204 ? -2.543 23.371 3.178 1.00 76.31 204 GLN A O 1
ATOM 1659 N N . LEU A 1 205 ? -2.113 21.597 4.479 1.00 72.56 205 LEU A N 1
ATOM 1660 C CA . LEU A 1 205 ? -1.737 20.707 3.374 1.00 72.56 205 LEU A CA 1
ATOM 1661 C C . LEU A 1 205 ? -2.876 20.579 2.349 1.00 72.56 205 LEU A C 1
ATOM 1663 O O . LEU A 1 205 ? -2.647 20.602 1.139 1.00 72.56 205 LEU A O 1
ATOM 1667 N N . SER A 1 206 ? -4.119 20.510 2.830 1.00 67.44 206 SER A N 1
ATOM 1668 C CA . SER A 1 206 ? -5.313 20.464 1.978 1.00 67.44 206 SER A CA 1
ATOM 1669 C C . SER A 1 206 ? -5.564 21.784 1.237 1.00 67.44 206 SER A C 1
ATOM 1671 O O . SER A 1 206 ? -6.019 21.763 0.093 1.00 67.44 206 SER A O 1
ATOM 1673 N N . LYS A 1 207 ? -5.250 22.933 1.855 1.00 72.94 207 LYS A N 1
ATOM 1674 C CA . LYS A 1 207 ? -5.379 24.267 1.239 1.00 72.94 207 LYS A CA 1
ATOM 1675 C C . LYS A 1 207 ? -4.275 24.527 0.205 1.00 72.94 207 LYS A C 1
ATOM 1677 O O . LYS A 1 207 ? -4.583 24.927 -0.914 1.00 72.94 207 LYS A O 1
ATOM 1682 N N . HIS A 1 208 ? -3.018 24.213 0.525 1.00 66.94 208 HIS A N 1
ATOM 1683 C CA . HIS A 1 208 ? -1.872 24.378 -0.379 1.00 66.94 208 HIS A CA 1
ATOM 1684 C C . HIS A 1 208 ? -2.001 23.547 -1.658 1.00 66.94 208 HIS A C 1
ATOM 1686 O O . HIS A 1 208 ? -1.712 24.044 -2.746 1.00 66.94 208 HIS A O 1
ATOM 1692 N N . ARG A 1 209 ? -2.496 22.308 -1.547 1.00 70.94 209 ARG A N 1
ATOM 1693 C CA . ARG A 1 209 ? -2.737 21.439 -2.709 1.00 70.94 209 ARG A CA 1
ATOM 1694 C C . ARG A 1 209 ? -3.775 21.997 -3.671 1.00 70.94 209 ARG A C 1
ATOM 1696 O O . ARG A 1 209 ? -3.608 21.863 -4.875 1.00 70.94 209 ARG A O 1
ATOM 1703 N N . LYS A 1 210 ? -4.819 22.636 -3.140 1.00 66.56 210 LYS A N 1
ATOM 1704 C CA . LYS A 1 210 ? -5.851 23.293 -3.950 1.00 66.56 210 LYS A CA 1
ATOM 1705 C C . LYS A 1 210 ? -5.342 24.583 -4.592 1.00 66.56 210 LYS A C 1
ATOM 1707 O O . LYS A 1 210 ? -5.713 24.873 -5.719 1.00 66.56 210 LYS A O 1
ATOM 1712 N N . ALA A 1 211 ? -4.502 25.341 -3.887 1.00 68.69 211 ALA A N 1
ATOM 1713 C CA . ALA A 1 211 ? -4.032 26.646 -4.345 1.00 68.69 211 ALA A CA 1
ATOM 1714 C C . ALA A 1 211 ? -2.874 26.578 -5.358 1.00 68.69 211 ALA A C 1
ATOM 1716 O O . ALA A 1 211 ? -2.761 27.461 -6.201 1.00 68.69 211 ALA A O 1
ATOM 1717 N N . LYS A 1 212 ? -1.987 25.575 -5.269 1.00 63.03 212 LYS A N 1
ATOM 1718 C CA . LYS A 1 212 ? -0.782 25.480 -6.118 1.00 63.03 212 LYS A CA 1
ATOM 1719 C C . LYS A 1 212 ? -0.503 24.038 -6.570 1.00 63.03 212 LYS A C 1
ATOM 1721 O O . LYS A 1 212 ? 0.457 23.449 -6.062 1.00 63.03 212 LYS A O 1
ATOM 1726 N N . PRO A 1 213 ? -1.304 23.463 -7.491 1.00 59.03 213 PRO A N 1
ATOM 1727 C CA . PRO A 1 213 ? -1.197 22.063 -7.920 1.00 59.03 213 PRO A CA 1
ATOM 1728 C C . PRO A 1 213 ? 0.200 21.695 -8.448 1.00 59.03 213 PRO A C 1
ATOM 1730 O O . PRO A 1 213 ? 0.721 20.654 -8.054 1.00 59.03 213 PRO A O 1
ATOM 1733 N N . ASP A 1 214 ? 0.856 22.595 -9.185 1.00 53.88 214 ASP A N 1
ATOM 1734 C CA . ASP A 1 214 ? 2.132 22.328 -9.876 1.00 53.88 214 ASP A CA 1
ATOM 1735 C C . ASP A 1 214 ? 3.396 22.660 -9.062 1.00 53.88 214 ASP A C 1
ATOM 1737 O O . ASP A 1 214 ? 4.516 22.651 -9.576 1.00 53.88 214 ASP A O 1
ATOM 1741 N N . SER A 1 215 ? 3.261 22.984 -7.773 1.00 59.66 215 SER A N 1
ATOM 1742 C CA . SER A 1 215 ? 4.426 23.322 -6.949 1.00 59.66 215 SER A CA 1
ATOM 1743 C C . SER A 1 215 ? 5.267 22.088 -6.593 1.00 59.66 215 SER A C 1
ATOM 1745 O O . SER A 1 215 ? 4.735 21.007 -6.332 1.00 59.66 215 SER A O 1
ATOM 1747 N N . LYS A 1 216 ? 6.595 22.261 -6.463 1.00 56.00 216 LYS A N 1
ATOM 1748 C CA . LYS A 1 216 ? 7.514 21.220 -5.947 1.00 56.00 216 LYS A CA 1
ATOM 1749 C C . LYS A 1 216 ? 7.044 20.627 -4.609 1.00 56.00 216 LYS A C 1
ATOM 1751 O O . LYS A 1 216 ? 7.289 19.456 -4.343 1.00 56.00 216 LYS A O 1
ATOM 1756 N N . PHE A 1 217 ? 6.306 21.397 -3.810 1.00 50.88 217 PHE A N 1
ATOM 1757 C CA . PHE A 1 217 ? 5.681 20.963 -2.559 1.00 50.88 217 PHE A CA 1
ATOM 1758 C C . PHE A 1 217 ? 4.674 19.807 -2.747 1.00 50.88 217 PHE A C 1
ATOM 1760 O O . PHE A 1 217 ? 4.576 18.935 -1.891 1.00 50.88 217 PHE A O 1
ATOM 1767 N N . ASN A 1 218 ? 3.982 19.727 -3.888 1.00 55.16 218 ASN A N 1
ATOM 1768 C CA . ASN A 1 218 ? 3.015 18.660 -4.183 1.00 55.16 218 ASN A CA 1
ATOM 1769 C C . ASN A 1 218 ? 3.627 17.405 -4.811 1.00 55.16 218 ASN A C 1
ATOM 1771 O O . ASN A 1 218 ? 2.943 16.389 -4.923 1.00 55.16 218 ASN A O 1
ATOM 1775 N N . THR A 1 219 ? 4.906 17.443 -5.194 1.00 52.53 219 THR A N 1
ATOM 1776 C CA . THR A 1 219 ? 5.593 16.278 -5.779 1.00 52.53 219 THR A CA 1
ATOM 1777 C C . THR A 1 219 ? 5.833 15.159 -4.761 1.00 52.53 219 THR A C 1
ATOM 1779 O O . THR A 1 219 ? 6.045 14.010 -5.142 1.00 52.53 219 THR A O 1
ATOM 1782 N N . THR A 1 220 ? 5.754 15.463 -3.460 1.00 54.78 220 THR A N 1
ATOM 1783 C CA . THR A 1 220 ? 5.875 14.485 -2.371 1.00 54.78 220 THR A CA 1
ATOM 1784 C C . THR A 1 220 ? 4.558 14.325 -1.610 1.00 54.78 220 THR A C 1
ATOM 1786 O O . THR A 1 220 ? 3.804 15.274 -1.389 1.00 54.78 220 THR A O 1
ATOM 1789 N N . LYS A 1 221 ? 4.259 13.085 -1.189 1.00 59.75 221 LYS A N 1
ATOM 1790 C CA . LYS A 1 221 ? 2.993 12.744 -0.512 1.00 59.75 221 LYS A CA 1
ATOM 1791 C C . LYS A 1 221 ? 2.814 13.493 0.819 1.00 59.75 221 LYS A C 1
ATOM 1793 O O . LYS A 1 221 ? 1.672 13.777 1.173 1.00 59.75 221 LYS A O 1
ATOM 1798 N N . TYR A 1 222 ? 3.908 13.832 1.508 1.00 70.75 222 TYR A N 1
ATOM 1799 C CA . TYR A 1 222 ? 3.940 14.664 2.719 1.00 70.75 222 TYR A CA 1
ATOM 1800 C C . TYR A 1 222 ? 5.242 15.493 2.742 1.00 70.75 222 TYR A C 1
ATOM 1802 O O . TYR A 1 222 ? 6.284 14.970 3.156 1.00 70.75 222 TYR A O 1
ATOM 1810 N N . PRO A 1 223 ? 5.212 16.740 2.234 1.00 72.94 223 PRO A N 1
ATOM 1811 C CA . PRO A 1 223 ? 6.372 17.632 2.196 1.00 72.94 223 PRO A CA 1
ATOM 1812 C C . PRO A 1 223 ? 6.713 18.194 3.583 1.00 72.94 223 PRO A C 1
ATOM 1814 O O . PRO A 1 223 ? 5.895 18.150 4.498 1.00 72.94 223 PRO A O 1
ATOM 1817 N N . GLN A 1 224 ? 7.912 18.750 3.735 1.00 79.62 224 GLN A N 1
ATOM 1818 C CA . GLN A 1 224 ? 8.322 19.436 4.962 1.00 79.62 224 GLN A CA 1
ATOM 1819 C C . GLN A 1 224 ? 7.417 20.636 5.286 1.00 79.62 224 GLN A C 1
ATOM 1821 O O . GLN A 1 224 ? 7.017 21.329 4.350 1.00 79.62 224 GLN A O 1
ATOM 1826 N N . PRO A 1 225 ? 7.094 20.895 6.571 1.00 83.94 225 PRO A N 1
ATOM 1827 C CA . PRO A 1 225 ? 6.336 22.070 6.972 1.00 83.94 225 PRO A CA 1
ATOM 1828 C C . PRO A 1 225 ? 6.960 23.369 6.471 1.00 83.94 225 PRO A C 1
ATOM 1830 O O . PRO A 1 225 ? 8.181 23.533 6.493 1.00 83.94 225 PRO A O 1
ATOM 1833 N N . THR A 1 226 ? 6.122 24.297 6.014 1.00 84.12 226 THR A N 1
ATOM 1834 C CA . THR A 1 226 ? 6.573 25.633 5.607 1.00 84.12 226 THR A CA 1
ATOM 1835 C C . THR A 1 226 ? 6.932 26.477 6.830 1.00 84.12 226 THR A C 1
ATOM 1837 O O . THR A 1 226 ? 6.459 26.225 7.937 1.00 84.12 226 THR A O 1
ATOM 1840 N N . ARG A 1 227 ? 7.735 27.529 6.639 1.00 83.25 227 ARG A N 1
ATOM 1841 C CA . ARG A 1 227 ? 8.085 28.456 7.728 1.00 83.25 227 ARG A CA 1
ATOM 1842 C C . ARG A 1 227 ? 6.849 29.091 8.375 1.00 83.25 227 ARG A C 1
ATOM 1844 O O . ARG A 1 227 ? 6.779 29.210 9.588 1.00 83.25 227 ARG A O 1
ATOM 1851 N N . GLU A 1 228 ? 5.839 29.401 7.565 1.00 84.19 228 GLU A N 1
ATOM 1852 C CA . GLU A 1 228 ? 4.533 29.890 8.025 1.00 84.19 228 GLU A CA 1
ATOM 1853 C C . GLU A 1 228 ? 3.825 28.882 8.944 1.00 84.19 228 GLU A C 1
ATOM 1855 O O . GLU A 1 228 ? 3.288 29.265 9.980 1.00 84.19 228 GLU A O 1
ATOM 1860 N N . GLN A 1 229 ? 3.862 27.587 8.607 1.00 84.50 229 GLN A N 1
ATOM 1861 C CA . GLN A 1 229 ? 3.296 26.524 9.446 1.00 84.50 229 GLN A CA 1
ATOM 1862 C C . GLN A 1 229 ? 4.032 26.403 10.776 1.00 84.50 229 GLN A C 1
ATOM 1864 O O . GLN A 1 229 ? 3.399 26.264 11.818 1.00 84.50 229 GLN A O 1
ATOM 1869 N N . LEU A 1 230 ? 5.362 26.467 10.742 1.00 86.06 230 LEU A N 1
ATOM 1870 C CA . LEU A 1 230 ? 6.193 26.383 11.939 1.00 86.06 230 LEU A CA 1
ATOM 1871 C C . LEU A 1 230 ? 5.957 27.577 12.872 1.00 86.06 230 LEU A C 1
ATOM 1873 O O . LEU A 1 230 ? 5.831 27.377 14.076 1.00 86.06 230 LEU A O 1
ATOM 1877 N N . ASN A 1 231 ? 5.802 28.785 12.321 1.00 84.19 231 ASN A N 1
ATOM 1878 C CA . ASN A 1 231 ? 5.457 29.981 13.095 1.00 84.19 231 ASN A CA 1
ATOM 1879 C C . ASN A 1 231 ? 4.097 29.840 13.788 1.00 84.19 231 ASN A C 1
ATOM 1881 O O . ASN A 1 231 ? 3.984 30.121 14.974 1.00 84.19 231 ASN A O 1
ATOM 1885 N N . GLN A 1 232 ? 3.079 29.330 13.093 1.00 83.56 232 GLN A N 1
ATOM 1886 C CA . GLN A 1 232 ? 1.763 29.121 13.707 1.00 83.56 232 GLN A CA 1
ATOM 1887 C C . GLN A 1 232 ? 1.783 28.044 14.794 1.00 83.56 232 GLN A C 1
ATOM 1889 O O . GLN A 1 232 ? 1.103 28.172 15.809 1.00 83.56 232 GLN A O 1
ATOM 1894 N N . ILE A 1 233 ? 2.574 26.984 14.611 1.00 85.56 233 ILE A N 1
ATOM 1895 C CA . ILE A 1 233 ? 2.786 25.986 15.664 1.00 85.56 233 ILE A CA 1
ATOM 1896 C C . ILE A 1 233 ? 3.459 26.648 16.878 1.00 85.56 233 ILE A C 1
ATOM 1898 O O . ILE A 1 233 ? 3.016 26.425 18.002 1.00 85.56 233 ILE A O 1
ATOM 1902 N N . ALA A 1 234 ? 4.472 27.495 16.666 1.00 84.69 234 ALA A N 1
ATOM 1903 C CA . ALA A 1 234 ? 5.134 28.238 17.740 1.00 84.69 234 ALA A CA 1
ATOM 1904 C C . ALA A 1 234 ? 4.172 29.184 18.484 1.00 84.69 234 ALA A C 1
ATOM 1906 O O . ALA A 1 234 ? 4.206 29.246 19.713 1.00 84.69 234 ALA A O 1
ATOM 1907 N N . GLU A 1 235 ? 3.276 29.873 17.770 1.00 84.12 235 GLU A N 1
ATOM 1908 C CA . GLU A 1 235 ? 2.243 30.739 18.357 1.00 84.12 235 GLU A CA 1
ATOM 1909 C C . GLU A 1 235 ? 1.264 29.950 19.240 1.00 84.12 235 GLU A C 1
ATOM 1911 O O . GLU A 1 235 ? 1.020 30.343 20.383 1.00 84.12 235 GLU A O 1
ATOM 1916 N N . ILE A 1 236 ? 0.761 28.803 18.761 1.00 82.75 236 ILE A N 1
ATOM 1917 C CA . ILE A 1 236 ? -0.143 27.928 19.532 1.00 82.75 236 ILE A CA 1
ATOM 1918 C C . ILE A 1 236 ? 0.535 27.442 20.817 1.00 82.75 236 ILE A C 1
ATOM 1920 O O . ILE A 1 236 ? -0.088 27.397 21.876 1.00 82.75 236 ILE A O 1
ATOM 1924 N N . LEU A 1 237 ? 1.819 27.092 20.736 1.00 80.06 237 LEU A N 1
ATOM 1925 C CA . LEU A 1 237 ? 2.590 26.620 21.886 1.00 80.06 237 LEU A CA 1
ATOM 1926 C C . LEU A 1 237 ? 2.938 27.746 22.870 1.00 80.06 237 LEU A C 1
ATOM 1928 O O . LEU A 1 237 ? 3.028 27.491 24.069 1.00 80.06 237 LEU A O 1
ATOM 1932 N N . SER A 1 238 ? 3.102 28.979 22.385 1.00 76.62 238 SER A N 1
ATOM 1933 C CA . SER A 1 238 ? 3.403 30.158 23.210 1.00 76.62 238 SER A CA 1
ATOM 1934 C C . SER A 1 238 ? 2.179 30.690 23.957 1.00 76.62 238 SER A C 1
ATOM 1936 O O . SER A 1 238 ? 2.321 31.226 25.055 1.00 76.62 238 SER A O 1
ATOM 1938 N N . GLY A 1 239 ? 0.981 30.540 23.381 1.00 70.06 239 GLY A N 1
ATOM 1939 C CA . GLY A 1 239 ? -0.283 30.950 24.002 1.00 70.06 239 GLY A CA 1
ATOM 1940 C C . GLY A 1 239 ? -0.733 30.057 25.160 1.00 70.06 239 GLY A C 1
ATOM 1941 O O . GLY A 1 239 ? -1.687 30.394 25.858 1.00 70.06 239 GLY A O 1
ATOM 1942 N N . ASP A 1 240 ? -0.056 28.931 25.384 1.00 69.81 240 ASP A N 1
ATOM 1943 C CA . ASP A 1 240 ? -0.440 27.967 26.398 1.00 69.81 240 ASP A CA 1
ATOM 1944 C C . ASP A 1 240 ? 0.431 28.062 27.659 1.00 69.81 240 ASP A C 1
ATOM 1946 O O . ASP A 1 240 ? 1.632 27.771 27.658 1.00 69.81 240 ASP A O 1
ATOM 1950 N N . ILE A 1 241 ? -0.212 28.461 28.758 1.00 60.97 241 ILE A N 1
ATOM 1951 C CA . ILE A 1 241 ? 0.411 28.742 30.058 1.00 60.97 241 ILE A CA 1
ATOM 1952 C C . ILE A 1 241 ? 1.146 27.507 30.603 1.00 60.97 241 ILE A C 1
ATOM 1954 O O . ILE A 1 241 ? 2.243 27.628 31.146 1.00 60.97 241 ILE A O 1
ATOM 1958 N N . GLU A 1 242 ? 0.591 26.310 30.409 1.00 60.31 242 GLU A N 1
ATOM 1959 C CA . GLU A 1 242 ? 1.138 25.059 30.946 1.00 60.31 242 GLU A CA 1
ATOM 1960 C C . GLU A 1 242 ? 2.371 24.583 30.155 1.00 60.31 242 GLU A C 1
ATOM 1962 O O . GLU A 1 242 ? 3.282 23.961 30.702 1.00 60.31 242 GLU A O 1
ATOM 1967 N N . TYR A 1 243 ? 2.445 24.925 28.864 1.00 62.94 243 TYR A N 1
ATOM 1968 C CA . TYR A 1 243 ? 3.606 24.623 28.022 1.00 62.94 243 TYR A CA 1
ATOM 1969 C C . TYR A 1 243 ? 4.747 25.630 28.250 1.00 62.94 243 TYR A C 1
ATOM 1971 O O . TYR A 1 243 ? 5.903 25.231 28.437 1.00 62.94 243 TYR A O 1
ATOM 1979 N N . SER A 1 244 ? 4.407 26.921 28.331 1.00 57.97 244 SER A N 1
ATOM 1980 C CA . SER A 1 244 ? 5.331 28.059 28.474 1.00 57.97 244 SER A CA 1
ATOM 1981 C C . SER A 1 244 ? 6.198 28.008 29.741 1.00 57.97 244 SER A C 1
ATOM 1983 O O . SER A 1 244 ? 7.377 28.358 29.703 1.00 57.97 244 SER A O 1
ATOM 1985 N N . LEU A 1 245 ? 5.667 27.477 30.848 1.00 54.44 245 LEU A N 1
ATOM 1986 C CA . LEU A 1 245 ? 6.377 27.368 32.133 1.00 54.44 245 LEU A CA 1
ATOM 1987 C C . LEU A 1 245 ? 7.541 26.363 32.137 1.00 54.44 245 LEU A C 1
ATOM 1989 O O . LEU A 1 245 ? 8.311 26.306 33.091 1.00 54.44 245 LEU A O 1
ATOM 1993 N N . SER A 1 246 ? 7.665 25.539 31.097 1.00 56.47 246 SER A N 1
ATOM 1994 C CA . SER A 1 246 ? 8.426 24.292 31.176 1.00 56.47 246 SER A CA 1
ATOM 1995 C C . SER A 1 246 ? 9.540 24.150 30.129 1.00 56.47 246 SER A C 1
ATOM 1997 O O . SER A 1 246 ? 10.424 23.311 30.308 1.00 56.47 246 SER A O 1
ATOM 1999 N N . ARG A 1 247 ? 9.481 24.913 29.028 1.00 58.50 247 ARG A N 1
ATOM 2000 C CA . ARG A 1 247 ? 10.555 25.183 28.051 1.00 58.50 247 ARG A CA 1
ATOM 2001 C C . ARG A 1 247 ? 9.990 26.182 27.039 1.00 58.50 247 ARG A C 1
ATOM 2003 O O . ARG A 1 247 ? 9.002 25.878 26.375 1.00 58.50 247 ARG A O 1
ATOM 2010 N N . LYS A 1 248 ? 10.585 27.365 26.915 1.00 60.28 248 LYS A N 1
ATOM 2011 C CA . LYS A 1 248 ? 10.129 28.360 25.940 1.00 60.28 248 LYS A CA 1
ATOM 2012 C C . LYS A 1 248 ? 10.677 27.968 24.567 1.00 60.28 248 LYS A C 1
ATOM 2014 O O . LYS A 1 248 ? 11.872 28.099 24.343 1.00 60.28 248 LYS A O 1
ATOM 2019 N N . ILE A 1 249 ? 9.832 27.434 23.687 1.00 61.69 249 ILE A N 1
ATOM 2020 C CA . ILE A 1 249 ? 10.148 27.349 22.254 1.00 61.69 249 ILE A CA 1
ATOM 2021 C C . ILE A 1 249 ? 9.891 28.740 21.676 1.00 61.69 249 ILE A C 1
ATOM 2023 O O . ILE A 1 249 ? 8.805 29.282 21.879 1.00 61.69 249 ILE A O 1
ATOM 2027 N N . ILE A 1 250 ? 10.891 29.341 21.033 1.00 63.66 250 ILE A N 1
ATOM 2028 C CA . ILE A 1 250 ? 10.895 30.765 20.664 1.00 63.66 250 ILE A CA 1
ATOM 2029 C C . ILE A 1 250 ? 10.867 30.943 19.138 1.00 63.66 250 ILE A C 1
ATOM 2031 O O . ILE A 1 250 ? 10.367 31.960 18.660 1.00 63.66 250 ILE A O 1
ATOM 2035 N N . SER A 1 251 ? 11.358 29.968 18.362 1.00 77.94 251 SER A N 1
ATOM 2036 C CA . SER A 1 251 ? 11.539 30.103 16.905 1.00 77.94 251 SER A CA 1
ATOM 2037 C C . SER A 1 251 ? 10.927 28.974 16.063 1.00 77.94 251 SER A C 1
ATOM 2039 O O . SER A 1 251 ? 10.712 27.855 16.535 1.00 77.94 251 SER A O 1
ATOM 2041 N N . SER A 1 252 ? 10.678 29.256 14.774 1.00 81.44 252 SER A N 1
ATOM 2042 C CA . SER A 1 252 ? 10.245 28.253 13.785 1.00 81.44 252 SER A CA 1
ATOM 2043 C C . SER A 1 252 ? 11.226 27.093 13.631 1.00 81.44 252 SER A C 1
ATOM 2045 O O . SER A 1 252 ? 10.819 25.960 13.371 1.00 81.44 252 SER A O 1
ATOM 2047 N N . GLU A 1 253 ? 12.514 27.380 13.763 1.00 82.88 253 GLU A N 1
ATOM 2048 C CA . GLU A 1 253 ? 13.607 26.433 13.606 1.00 82.88 253 GLU A CA 1
ATOM 2049 C C . GLU A 1 253 ? 13.639 25.441 14.780 1.00 82.88 253 GLU A C 1
ATOM 2051 O O . GLU A 1 253 ? 13.708 24.237 14.550 1.00 82.88 253 GLU A O 1
ATOM 2056 N N . GLU A 1 254 ? 13.434 25.903 16.015 1.00 80.62 254 GLU A N 1
ATOM 2057 C CA . GLU A 1 254 ? 13.327 25.026 17.194 1.00 80.62 254 GLU A CA 1
ATOM 2058 C C . GLU A 1 254 ? 12.096 24.106 17.132 1.00 80.62 254 GLU A C 1
ATOM 2060 O O . GLU A 1 254 ? 12.168 22.933 17.504 1.00 80.62 254 GLU A O 1
ATOM 2065 N N . VAL A 1 255 ? 10.959 24.602 16.620 1.00 84.38 255 VAL A N 1
ATOM 2066 C CA . V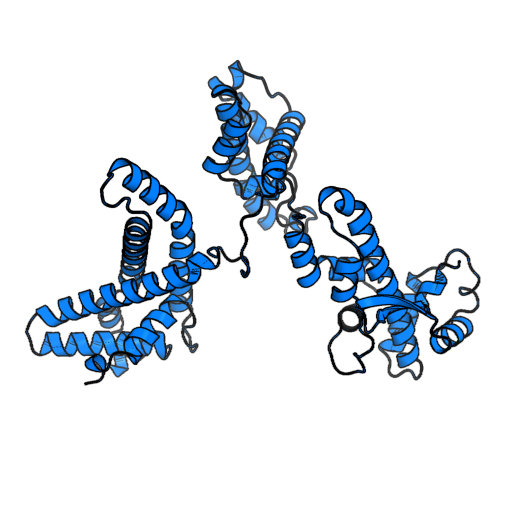AL A 1 255 ? 9.775 23.758 16.363 1.00 84.38 255 VAL A CA 1
ATOM 2067 C C . VAL A 1 255 ? 10.111 22.657 15.358 1.00 84.38 255 VAL A C 1
ATOM 2069 O O . VAL A 1 255 ? 9.707 21.506 15.539 1.00 84.38 255 VAL A O 1
ATOM 2072 N N . LEU A 1 256 ? 10.832 22.997 14.287 1.00 84.69 256 LEU A N 1
ATOM 2073 C CA . LEU A 1 256 ? 11.220 22.037 13.259 1.00 84.69 256 LEU A CA 1
ATOM 2074 C C . LEU A 1 256 ? 12.146 20.956 13.825 1.00 84.69 256 LEU A C 1
ATOM 2076 O O . LEU A 1 256 ? 11.911 19.774 13.569 1.00 84.69 256 LEU A O 1
ATOM 2080 N N . GLU A 1 257 ? 13.153 21.350 14.602 1.00 84.25 257 GLU A N 1
ATOM 2081 C CA . GLU A 1 257 ? 14.107 20.434 15.230 1.00 84.25 257 GLU A CA 1
ATOM 2082 C C . GLU A 1 257 ? 13.417 19.466 16.194 1.00 84.25 257 GLU A C 1
ATOM 2084 O O . GLU A 1 257 ? 13.646 18.257 16.119 1.00 84.25 257 GLU A O 1
ATOM 2089 N N . GLU A 1 258 ? 12.511 19.945 17.049 1.00 83.62 258 GLU A N 1
ATOM 2090 C CA . GLU A 1 258 ? 11.790 19.066 17.977 1.00 83.62 258 GLU A CA 1
ATOM 2091 C C . GLU A 1 258 ? 10.812 18.129 17.243 1.00 83.62 258 GLU A C 1
ATOM 2093 O O . GLU A 1 258 ? 10.671 16.961 17.615 1.00 83.62 258 GLU A O 1
ATOM 2098 N N . LEU A 1 259 ? 10.189 18.566 16.141 1.00 86.06 259 LEU A N 1
ATOM 2099 C CA . LEU A 1 259 ? 9.386 17.672 15.296 1.00 86.06 259 LEU A CA 1
ATOM 2100 C C . LEU A 1 259 ? 10.244 16.598 14.617 1.00 86.06 259 LEU A C 1
ATOM 2102 O O . LEU A 1 259 ? 9.847 15.431 14.570 1.00 86.06 259 LEU A O 1
ATOM 2106 N N . GLN A 1 260 ? 11.423 16.961 14.114 1.00 84.69 260 GLN A N 1
ATOM 2107 C CA . GLN A 1 260 ? 12.372 16.008 13.535 1.00 84.69 260 GLN A CA 1
ATOM 2108 C C . GLN A 1 260 ? 12.891 15.028 14.585 1.00 84.69 260 GLN A C 1
ATOM 2110 O O . GLN A 1 260 ? 12.968 13.829 14.316 1.00 84.69 260 GLN A O 1
ATOM 2115 N N . ARG A 1 261 ? 13.163 15.497 15.804 1.00 83.50 261 ARG A N 1
ATOM 2116 C CA . ARG A 1 261 ? 13.543 14.648 16.936 1.00 83.50 261 ARG A CA 1
ATOM 2117 C C . ARG A 1 261 ? 12.440 13.654 17.290 1.00 83.50 261 ARG A C 1
ATOM 2119 O O . ARG A 1 261 ? 12.722 12.467 17.453 1.00 83.50 261 ARG A O 1
ATOM 2126 N N . LEU A 1 262 ? 11.181 14.095 17.350 1.00 84.31 262 LEU A N 1
ATOM 2127 C CA . LEU A 1 262 ? 10.041 13.194 17.546 1.00 84.31 262 LEU A CA 1
ATOM 2128 C C . LEU A 1 262 ? 9.936 12.166 16.418 1.00 84.31 262 LEU A C 1
ATOM 2130 O O . LEU A 1 262 ? 9.739 10.979 16.682 1.00 84.31 262 LEU A O 1
ATOM 2134 N N . ALA A 1 263 ? 10.098 12.592 15.167 1.00 83.44 263 ALA A N 1
ATOM 2135 C CA . ALA A 1 263 ? 10.080 11.691 14.023 1.00 83.44 263 ALA A CA 1
ATOM 2136 C C . ALA A 1 263 ? 11.233 10.677 14.055 1.00 83.44 263 ALA A C 1
ATOM 2138 O O . ALA A 1 263 ? 11.017 9.519 13.701 1.00 83.44 263 ALA A O 1
ATOM 2139 N N . TYR A 1 264 ? 12.420 11.083 14.512 1.00 81.56 264 TYR A N 1
ATOM 2140 C CA . TYR A 1 264 ? 13.584 10.219 14.707 1.00 81.56 264 TYR A CA 1
ATOM 2141 C C . TYR A 1 264 ? 13.320 9.151 15.771 1.00 81.56 264 TYR A C 1
ATOM 2143 O O . TYR A 1 264 ? 13.459 7.963 15.488 1.00 81.56 264 TYR A O 1
ATOM 2151 N N . ILE A 1 265 ? 12.854 9.561 16.955 1.00 79.81 265 ILE A N 1
ATOM 2152 C CA . ILE A 1 265 ? 12.481 8.651 18.049 1.00 79.81 265 ILE A CA 1
ATOM 2153 C C . ILE A 1 265 ? 11.449 7.634 17.562 1.00 79.81 265 ILE A C 1
ATOM 2155 O O . ILE A 1 265 ? 11.586 6.426 17.763 1.00 79.81 265 ILE A O 1
ATOM 2159 N N . LEU A 1 266 ? 10.415 8.120 16.872 1.00 78.44 266 LEU A N 1
ATOM 2160 C CA . LEU A 1 266 ? 9.412 7.248 16.288 1.00 78.44 266 LEU A CA 1
ATOM 2161 C C . LEU A 1 266 ? 10.071 6.310 15.280 1.00 78.44 266 LEU A C 1
ATOM 2163 O O . LEU A 1 266 ? 9.837 5.118 15.372 1.00 78.44 266 LEU A O 1
ATOM 2167 N N . ARG A 1 267 ? 10.939 6.787 14.388 1.00 76.62 267 ARG A N 1
ATOM 2168 C CA . ARG A 1 267 ? 11.617 5.954 13.387 1.00 76.62 267 ARG A CA 1
ATOM 2169 C C . ARG A 1 267 ? 12.429 4.819 14.002 1.00 76.62 267 ARG A C 1
ATOM 2171 O O . ARG A 1 267 ? 12.299 3.698 13.523 1.00 76.62 267 ARG A O 1
ATOM 2178 N N . GLU A 1 268 ? 13.196 5.067 15.059 1.00 69.56 268 GLU A N 1
ATOM 2179 C CA . GLU A 1 268 ? 13.993 4.012 15.700 1.00 69.56 268 GLU A CA 1
ATOM 2180 C C . GLU A 1 268 ? 13.121 2.872 16.234 1.00 69.56 268 GLU A C 1
ATOM 2182 O O . GLU A 1 268 ? 13.451 1.699 16.050 1.00 69.56 268 GLU A O 1
ATOM 2187 N N . THR A 1 269 ? 11.944 3.195 16.777 1.00 64.25 269 THR A N 1
ATOM 2188 C CA . THR A 1 269 ? 10.968 2.176 17.202 1.00 64.25 269 THR A CA 1
ATOM 2189 C C . THR A 1 269 ? 10.284 1.433 16.050 1.00 64.25 269 THR A C 1
ATOM 2191 O O . THR A 1 269 ? 9.600 0.443 16.294 1.00 64.25 269 THR A O 1
ATOM 2194 N N . TRP A 1 270 ? 10.428 1.884 14.796 1.00 57.88 270 TRP A N 1
ATOM 2195 C CA . TRP A 1 270 ? 9.976 1.131 13.615 1.00 57.88 270 TRP A CA 1
ATOM 2196 C C . TRP A 1 270 ? 11.044 0.161 13.101 1.00 57.88 270 TRP A C 1
ATOM 2198 O O . TRP A 1 270 ? 10.691 -0.804 12.430 1.00 57.88 270 TRP A O 1
ATOM 2208 N N . THR A 1 271 ? 12.323 0.435 13.364 1.00 43.75 271 THR A N 1
ATOM 2209 C CA . THR A 1 271 ? 13.475 -0.324 12.843 1.00 43.75 271 THR A CA 1
ATOM 2210 C C . THR A 1 271 ? 14.075 -1.317 13.831 1.00 43.75 271 THR A C 1
ATOM 2212 O O . THR A 1 271 ? 14.904 -2.121 13.423 1.00 43.75 271 THR A O 1
ATOM 2215 N N . GLN A 1 272 ? 13.669 -1.299 15.102 1.00 39.91 272 GLN A N 1
ATOM 2216 C CA . GLN A 1 272 ? 14.002 -2.374 16.038 1.00 39.91 272 GLN A CA 1
ATOM 2217 C C . GLN A 1 272 ? 13.322 -3.670 15.560 1.00 39.91 272 GLN A C 1
ATOM 2219 O O . GLN A 1 272 ? 12.086 -3.719 15.528 1.00 39.91 272 GLN A O 1
ATOM 2224 N N . PRO A 1 273 ? 14.080 -4.714 15.171 1.00 29.97 273 PRO A N 1
ATOM 2225 C CA . PRO A 1 273 ? 13.493 -6.007 14.888 1.00 29.97 273 PRO A CA 1
ATOM 2226 C C . PRO A 1 273 ? 12.912 -6.519 16.202 1.00 29.97 273 PRO A C 1
ATOM 2228 O O . PRO A 1 273 ? 13.641 -6.729 17.172 1.00 29.97 273 PRO A O 1
ATOM 2231 N N . GLN A 1 274 ? 11.595 -6.723 16.245 1.00 31.44 274 GLN A N 1
ATOM 2232 C CA . GLN A 1 274 ? 11.028 -7.668 17.198 1.00 31.44 274 GLN A CA 1
ATOM 2233 C C . GLN A 1 274 ? 11.822 -8.965 17.036 1.00 31.44 274 GLN A C 1
ATOM 2235 O O . GLN A 1 274 ? 11.809 -9.558 15.956 1.00 31.44 274 GLN A O 1
ATOM 2240 N N . GLN A 1 275 ? 12.559 -9.357 18.078 1.00 28.94 275 GLN A N 1
ATOM 2241 C CA . GLN A 1 275 ? 13.193 -10.662 18.110 1.00 28.94 275 GLN A CA 1
ATOM 2242 C C . GLN A 1 275 ? 12.141 -11.720 17.779 1.00 28.94 275 GLN A C 1
ATOM 2244 O O . GLN A 1 275 ? 11.019 -11.715 18.288 1.00 28.94 275 GLN A O 1
ATOM 2249 N N . VAL A 1 276 ? 12.544 -12.549 16.830 1.00 32.72 276 VAL A N 1
ATOM 2250 C CA . VAL A 1 276 ? 11.778 -13.548 16.109 1.00 32.72 276 VAL A CA 1
ATOM 2251 C C . VAL A 1 276 ? 11.032 -14.476 17.068 1.00 32.72 276 VAL A C 1
ATOM 2253 O O . VAL A 1 276 ? 11.645 -15.177 17.865 1.00 32.72 276 VAL A O 1
ATOM 2256 N N . VAL A 1 277 ? 9.712 -14.554 16.901 1.00 27.48 277 VAL A N 1
ATOM 2257 C CA . VAL A 1 277 ? 9.029 -15.851 16.895 1.00 27.48 277 VAL A CA 1
ATOM 2258 C C . VAL A 1 277 ? 8.301 -15.946 15.557 1.00 27.48 277 VAL A C 1
ATOM 2260 O O . VAL A 1 277 ? 7.475 -15.104 15.209 1.00 27.48 277 VAL A O 1
ATOM 2263 N N . GLU A 1 278 ? 8.724 -16.928 14.773 1.00 29.91 278 GLU A N 1
ATOM 2264 C CA . GLU A 1 278 ? 8.385 -17.178 13.375 1.00 29.91 278 GLU A CA 1
ATOM 2265 C C . GLU A 1 278 ? 6.889 -17.467 13.146 1.00 29.91 278 GLU A C 1
ATOM 2267 O O . GLU A 1 278 ? 6.300 -18.274 13.866 1.00 29.91 278 GLU A O 1
ATOM 2272 N N . LYS A 1 279 ? 6.307 -16.901 12.072 1.00 28.75 279 LYS A N 1
ATOM 2273 C CA . LYS A 1 279 ? 5.891 -17.630 10.845 1.00 28.75 279 LYS A CA 1
ATOM 2274 C C . LYS A 1 279 ? 5.065 -16.752 9.875 1.00 28.75 279 LYS A C 1
ATOM 2276 O O . LYS A 1 279 ? 3.953 -16.353 10.186 1.00 28.75 279 LYS A O 1
ATOM 2281 N N . ASN A 1 280 ? 5.671 -16.515 8.706 1.00 27.23 280 ASN A N 1
ATOM 2282 C CA . ASN A 1 280 ? 5.183 -16.463 7.311 1.00 27.23 280 ASN A CA 1
ATOM 2283 C C . ASN A 1 280 ? 3.801 -15.880 6.907 1.00 27.23 280 ASN A C 1
ATOM 2285 O O . ASN A 1 280 ? 2.776 -16.480 7.209 1.00 27.23 280 ASN A O 1
ATOM 2289 N N . ASN A 1 281 ? 3.915 -14.843 6.046 1.00 28.39 281 ASN A N 1
ATOM 2290 C CA . ASN A 1 281 ? 3.232 -14.461 4.776 1.00 28.39 281 ASN A CA 1
ATOM 2291 C C . ASN A 1 281 ? 1.705 -14.552 4.648 1.00 28.39 281 ASN A C 1
ATOM 2293 O O . ASN A 1 281 ? 1.142 -15.615 4.885 1.00 28.39 281 ASN A O 1
ATOM 2297 N N . ASP A 1 282 ? 0.970 -13.539 4.162 1.00 29.80 282 ASP A N 1
ATOM 2298 C CA . ASP A 1 282 ? 1.205 -12.310 3.395 1.00 29.80 282 ASP A CA 1
ATOM 2299 C C . ASP A 1 282 ? 0.742 -11.035 4.159 1.00 29.80 282 ASP A C 1
ATOM 2301 O O . ASP A 1 282 ? 0.191 -11.081 5.237 1.00 29.80 282 ASP A O 1
ATOM 2305 N N . GLU A 1 283 ? 0.968 -9.790 3.722 1.00 32.16 283 GLU A N 1
ATOM 2306 C CA . GLU A 1 283 ? -0.167 -9.05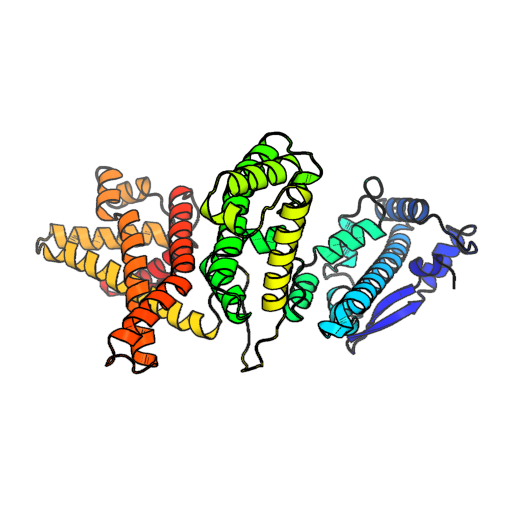0 3.168 1.00 32.16 283 GLU A CA 1
ATOM 2307 C C . GLU A 1 283 ? 0.221 -7.723 2.476 1.00 32.16 283 GLU A C 1
ATOM 2309 O O . GLU A 1 283 ? 0.945 -6.853 2.984 1.00 32.16 283 GLU A O 1
ATOM 2314 N N . LYS A 1 284 ? -0.384 -7.551 1.290 1.00 32.44 284 LYS A N 1
ATOM 2315 C CA . LYS A 1 284 ? -0.774 -6.276 0.667 1.00 32.44 284 LYS A CA 1
ATOM 2316 C C . LYS A 1 284 ? -1.137 -5.252 1.749 1.00 32.44 284 LYS A C 1
ATOM 2318 O O . LYS A 1 284 ? -2.044 -5.502 2.524 1.00 32.44 284 LYS A O 1
ATOM 2323 N N . LYS A 1 285 ? -0.516 -4.069 1.772 1.00 32.94 285 LYS A N 1
ATOM 2324 C CA . LYS A 1 285 ? -0.943 -2.989 2.681 1.00 32.94 285 LYS A CA 1
ATOM 2325 C C . LYS A 1 285 ? -2.241 -2.317 2.188 1.00 32.94 285 LYS A C 1
ATOM 2327 O O . LYS A 1 285 ? -2.209 -1.198 1.686 1.00 32.94 285 LYS A O 1
ATOM 2332 N N . THR A 1 286 ? -3.368 -3.015 2.311 1.00 32.81 286 THR A N 1
ATOM 2333 C CA . THR A 1 286 ? -4.531 -2.449 3.022 1.00 32.81 286 THR A CA 1
ATOM 2334 C C . THR A 1 286 ? -4.235 -2.566 4.527 1.00 32.81 286 THR A C 1
ATOM 2336 O O . THR A 1 286 ? -3.218 -3.155 4.892 1.00 32.81 286 THR A O 1
ATOM 2339 N N . SER A 1 287 ? -5.022 -1.987 5.432 1.00 38.16 287 SER A N 1
ATOM 2340 C CA . SER A 1 287 ? -4.996 -2.512 6.804 1.00 38.16 287 SER A CA 1
ATOM 2341 C C . SER A 1 287 ? -5.336 -3.999 6.681 1.00 38.16 287 SER A C 1
ATOM 2343 O O . SER A 1 287 ? -6.279 -4.363 5.974 1.00 38.16 287 SER A O 1
ATOM 2345 N N . LYS A 1 288 ? -4.430 -4.870 7.097 1.00 42.25 288 LYS A N 1
ATOM 2346 C CA . LYS A 1 288 ? -4.534 -6.266 6.727 1.00 42.25 288 LYS A CA 1
ATOM 2347 C C . LYS A 1 288 ? -3.922 -7.063 7.882 1.00 42.25 288 LYS A C 1
ATOM 2349 O O . LYS A 1 288 ? -2.791 -6.806 8.312 1.00 42.25 288 LYS A O 1
ATOM 2354 N N . LEU A 1 289 ? -4.815 -7.819 8.515 1.00 42.41 289 LEU A N 1
ATOM 2355 C CA . LEU A 1 289 ? -4.613 -8.643 9.696 1.00 42.41 289 LEU A CA 1
ATOM 2356 C C . LEU A 1 289 ? -3.422 -9.595 9.540 1.00 42.41 289 LEU A C 1
ATOM 2358 O O . LEU A 1 289 ? -3.312 -10.229 8.502 1.00 42.41 289 LEU A O 1
ATOM 2362 N N . PRO A 1 290 ? -2.579 -9.787 10.575 1.00 44.69 290 PRO A N 1
ATOM 2363 C CA . PRO A 1 290 ? -1.542 -10.821 10.542 1.00 44.69 290 PRO A CA 1
ATOM 2364 C C . PRO A 1 290 ? -2.118 -12.160 10.063 1.00 44.69 290 PRO A C 1
ATOM 2366 O O . PRO A 1 290 ? -3.242 -12.483 10.442 1.00 44.69 290 PRO A O 1
ATOM 2369 N N . ASP A 1 291 ? -1.380 -12.951 9.287 1.00 44.62 291 ASP A N 1
ATOM 2370 C CA . ASP A 1 291 ? -1.940 -14.110 8.567 1.00 44.62 291 ASP A CA 1
ATOM 2371 C C . ASP A 1 291 ? -2.686 -15.116 9.435 1.00 44.62 291 ASP A C 1
ATOM 2373 O O . ASP A 1 291 ? -3.751 -15.612 9.065 1.00 44.62 291 ASP A O 1
ATOM 2377 N N . PHE A 1 292 ? -2.196 -15.330 10.655 1.00 49.19 292 PHE A N 1
ATOM 2378 C CA . PHE A 1 292 ? -2.846 -16.190 11.644 1.00 49.19 292 PHE A CA 1
ATOM 2379 C C . PHE A 1 292 ? -4.222 -15.670 12.118 1.00 49.19 292 PHE A C 1
ATOM 2381 O O . PHE A 1 292 ? -5.002 -16.416 12.704 1.00 49.19 292 PHE A O 1
ATOM 2388 N N . CYS A 1 293 ? -4.538 -14.395 11.885 1.00 53.94 293 CYS A N 1
ATOM 2389 C CA . CYS A 1 293 ? -5.815 -13.757 12.207 1.00 53.94 293 CYS A CA 1
ATOM 2390 C C . CYS A 1 293 ? -6.794 -13.708 11.021 1.00 53.94 293 CYS A C 1
ATOM 2392 O O . CYS A 1 293 ? -7.972 -13.413 11.240 1.00 53.94 293 CYS A O 1
ATOM 2394 N N . ILE A 1 294 ? -6.357 -13.996 9.788 1.00 62.31 294 ILE A N 1
ATOM 2395 C CA . ILE A 1 294 ? -7.196 -13.878 8.582 1.00 62.31 294 ILE A CA 1
ATOM 2396 C C . ILE A 1 294 ? -8.328 -14.910 8.593 1.00 62.31 294 ILE A C 1
ATOM 2398 O O . ILE A 1 294 ? -9.488 -14.577 8.337 1.00 62.31 294 ILE A O 1
ATOM 2402 N N . GLU A 1 295 ? -8.011 -16.168 8.888 1.00 69.62 295 GLU A N 1
ATOM 2403 C CA . GLU A 1 295 ? -8.997 -17.250 8.924 1.00 69.62 295 GLU A CA 1
ATOM 2404 C C . GLU A 1 295 ? -10.019 -17.065 10.066 1.00 69.62 295 GLU A C 1
ATOM 2406 O O . GLU A 1 295 ? -11.222 -17.057 9.777 1.00 69.62 295 GLU A O 1
ATOM 2411 N N . PRO A 1 296 ? -9.606 -16.777 11.320 1.00 71.50 296 PRO A N 1
ATOM 2412 C CA . PRO A 1 296 ? -10.536 -16.414 12.387 1.00 71.50 296 PRO A CA 1
ATOM 2413 C C . PRO A 1 296 ? -11.447 -15.237 12.041 1.00 71.50 296 PRO A C 1
ATOM 2415 O O . PRO A 1 296 ? -12.650 -15.274 12.313 1.00 71.50 296 PRO A O 1
ATOM 2418 N N . PHE A 1 297 ? -10.896 -14.203 11.404 1.00 79.75 297 PHE A N 1
ATOM 2419 C CA . PHE A 1 297 ? -11.664 -13.039 10.983 1.00 79.75 297 PHE A CA 1
ATOM 2420 C C . PHE A 1 297 ? -12.718 -13.390 9.933 1.00 79.75 297 PHE A C 1
ATOM 2422 O O . PHE A 1 297 ? -13.877 -12.996 10.071 1.00 79.75 297 PHE A O 1
ATOM 2429 N N . ASN A 1 298 ? -12.351 -14.162 8.908 1.00 79.12 298 ASN A N 1
ATOM 2430 C CA . ASN A 1 298 ? -13.283 -14.581 7.862 1.00 79.12 298 ASN A CA 1
ATOM 2431 C C . ASN A 1 298 ? -14.393 -15.488 8.414 1.00 79.12 298 ASN A C 1
ATOM 2433 O O . ASN A 1 298 ? -15.552 -15.329 8.025 1.00 79.12 298 ASN A O 1
ATOM 2437 N N . ASN A 1 299 ? -14.071 -16.373 9.360 1.00 83.19 299 ASN A N 1
ATOM 2438 C CA . ASN A 1 299 ? -15.055 -17.219 10.037 1.00 83.19 299 ASN A CA 1
ATOM 2439 C C . ASN A 1 299 ? -16.019 -16.376 10.882 1.00 83.19 299 ASN A C 1
ATOM 2441 O O . ASN A 1 299 ? -17.238 -16.509 10.754 1.00 83.19 299 ASN A O 1
ATOM 2445 N N . CYS A 1 300 ? -15.495 -15.427 11.664 1.00 85.88 300 CYS A N 1
ATOM 2446 C CA . CYS A 1 300 ? -16.321 -14.495 12.433 1.00 85.88 300 CYS A CA 1
ATOM 2447 C C . CYS A 1 300 ? -17.188 -13.614 11.523 1.00 85.88 300 CYS A C 1
ATOM 2449 O O . CYS A 1 300 ? -18.336 -13.319 11.867 1.00 85.88 300 CYS A O 1
ATOM 2451 N N . LEU A 1 301 ? -16.676 -13.219 10.352 1.00 86.56 301 LEU A N 1
ATOM 2452 C CA . LEU A 1 301 ? -17.425 -12.477 9.340 1.00 86.56 301 LEU A CA 1
ATOM 2453 C C . LEU A 1 301 ? -18.564 -13.330 8.783 1.00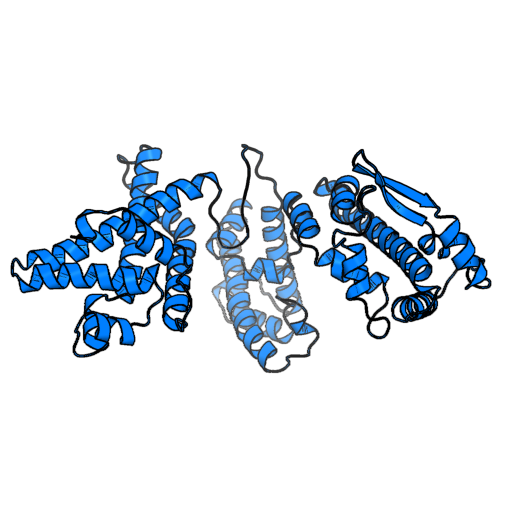 86.56 301 LEU A C 1
ATOM 2455 O O . LEU A 1 301 ? -19.698 -12.856 8.749 1.00 86.56 301 LEU A O 1
ATOM 2459 N N . HIS A 1 302 ? -18.303 -14.577 8.397 1.00 86.94 302 HIS A N 1
ATOM 2460 C CA . HIS A 1 302 ? -19.340 -15.471 7.888 1.00 86.94 302 HIS A CA 1
ATOM 2461 C C . HIS A 1 302 ? -20.444 -15.710 8.928 1.00 86.94 302 HIS A C 1
ATOM 2463 O O . HIS A 1 302 ? -21.625 -15.530 8.624 1.00 86.94 302 HIS A O 1
ATOM 2469 N N . GLU A 1 303 ? -20.068 -15.994 10.176 1.00 87.44 303 GLU A N 1
ATOM 2470 C CA . GLU A 1 303 ? -21.026 -16.173 11.270 1.00 87.44 303 GLU A CA 1
ATOM 2471 C C . GLU A 1 303 ? -21.789 -14.885 11.594 1.00 87.44 303 GLU A C 1
ATOM 2473 O O . GLU A 1 303 ? -22.999 -14.924 11.811 1.00 87.44 303 GLU A O 1
ATOM 2478 N N . SER A 1 304 ? -21.142 -13.717 11.551 1.00 90.31 304 SER A N 1
ATOM 2479 C CA . SER A 1 304 ? -21.835 -12.437 11.761 1.00 90.31 304 SER A CA 1
ATOM 2480 C C . SER A 1 304 ? -22.878 -12.164 10.672 1.00 90.31 304 SER A C 1
ATOM 2482 O O . SER A 1 304 ? -23.997 -11.747 10.975 1.00 90.31 304 SER A O 1
ATOM 2484 N N . VAL A 1 305 ? -22.551 -12.460 9.410 1.00 90.31 305 VAL A N 1
ATOM 2485 C CA . VAL A 1 305 ? -23.469 -12.332 8.272 1.00 90.31 305 VAL A CA 1
ATOM 2486 C C . VAL A 1 305 ? -24.646 -13.288 8.441 1.00 90.31 305 VAL A C 1
ATOM 2488 O O . VAL A 1 305 ? -25.797 -12.854 8.357 1.00 90.31 305 VAL A O 1
ATOM 2491 N N . LYS A 1 306 ? -24.373 -14.558 8.755 1.00 89.88 306 LYS A N 1
ATOM 2492 C CA . LYS A 1 306 ? -25.388 -15.580 9.031 1.00 89.88 306 LYS A CA 1
ATOM 2493 C C . LYS A 1 306 ? -26.328 -15.158 10.152 1.00 89.88 306 LYS A C 1
ATOM 2495 O O . LYS A 1 306 ? -27.536 -15.126 9.942 1.00 89.88 306 LYS A O 1
ATOM 2500 N N . GLN A 1 307 ? -25.794 -14.759 11.303 1.00 89.88 307 GLN A N 1
ATOM 2501 C CA . GLN A 1 307 ? -26.588 -14.333 12.456 1.00 89.88 307 GLN A CA 1
ATOM 2502 C C . GLN A 1 307 ? -27.484 -13.137 12.127 1.00 89.88 307 GLN A C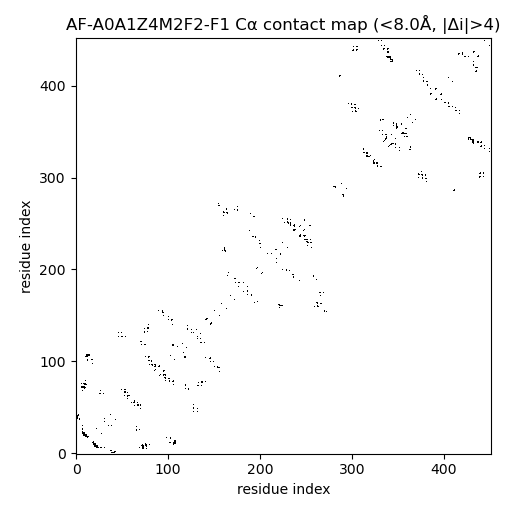 1
ATOM 2504 O O . GLN A 1 307 ? -28.667 -13.154 12.463 1.00 89.88 307 GLN A O 1
ATOM 2509 N N . VAL A 1 308 ? -26.959 -12.102 11.461 1.00 92.44 308 VAL A N 1
ATOM 2510 C CA . VAL A 1 308 ? -27.747 -10.897 11.151 1.00 92.44 308 VAL A CA 1
ATOM 2511 C C . VAL A 1 308 ? -28.831 -11.189 10.116 1.00 92.44 308 VAL A C 1
ATOM 2513 O O . VAL A 1 308 ? -29.972 -10.754 10.294 1.00 92.44 308 VAL A O 1
ATOM 2516 N N . VAL A 1 309 ? -28.499 -11.915 9.046 1.00 90.44 309 VAL A N 1
ATOM 2517 C CA . VAL A 1 309 ? -29.468 -12.274 8.000 1.00 90.44 309 VAL A CA 1
ATOM 2518 C C . VAL A 1 309 ? -30.549 -13.189 8.573 1.00 90.44 309 VAL A C 1
ATOM 2520 O O . VAL A 1 309 ? -31.729 -12.910 8.366 1.00 90.44 309 VAL A O 1
ATOM 2523 N N . GLN A 1 310 ? -30.173 -14.202 9.360 1.00 89.06 310 GLN A N 1
ATOM 2524 C CA . GLN A 1 310 ? -31.118 -15.117 10.004 1.00 89.06 310 GLN A CA 1
ATOM 2525 C C . GLN A 1 310 ? -32.022 -14.386 10.998 1.00 89.06 310 GLN A C 1
ATOM 2527 O O . GLN A 1 310 ? -33.237 -14.497 10.912 1.00 89.06 310 GLN A O 1
ATOM 2532 N N . THR A 1 311 ? -31.458 -13.559 11.883 1.00 90.00 311 THR A N 1
ATOM 2533 C CA . THR A 1 311 ? -32.244 -12.800 12.874 1.00 90.00 311 THR A CA 1
ATOM 2534 C C . THR A 1 311 ? -33.281 -11.906 12.194 1.00 90.00 311 THR A C 1
ATOM 2536 O O . THR A 1 311 ? -34.411 -11.776 12.665 1.00 90.00 311 THR A O 1
ATOM 2539 N N . ARG A 1 312 ? -32.920 -11.285 11.064 1.00 90.00 312 ARG A N 1
ATOM 2540 C CA . ARG A 1 312 ? -33.849 -10.461 10.280 1.00 90.00 312 ARG A CA 1
ATOM 2541 C C . ARG A 1 312 ? -34.891 -11.293 9.553 1.00 90.00 312 ARG A C 1
ATOM 2543 O O . ARG A 1 312 ? -36.055 -10.899 9.556 1.00 90.00 312 ARG A O 1
ATOM 2550 N N . PHE A 1 313 ? -34.495 -12.413 8.957 1.00 89.12 313 PHE A N 1
ATOM 2551 C CA . PHE A 1 313 ? -35.419 -13.355 8.337 1.00 89.12 313 PHE A CA 1
ATOM 2552 C C . PHE A 1 313 ? -36.455 -13.841 9.356 1.00 89.12 313 PHE A C 1
ATOM 2554 O O . PHE A 1 313 ? -37.652 -13.658 9.137 1.00 89.12 313 PHE A O 1
ATOM 2561 N N . ASP A 1 314 ? -36.002 -14.325 10.512 1.00 87.56 314 ASP A N 1
ATOM 2562 C CA . ASP A 1 314 ? -36.854 -14.789 11.603 1.00 87.56 314 ASP A CA 1
ATOM 2563 C C . ASP A 1 314 ? -37.756 -13.663 12.110 1.00 87.56 314 ASP A C 1
ATOM 2565 O O . ASP A 1 314 ? -38.934 -13.885 12.356 1.00 87.56 314 ASP A O 1
ATOM 2569 N N . TYR A 1 315 ? -37.258 -12.429 12.235 1.00 88.12 315 TYR A N 1
ATOM 2570 C CA . TYR A 1 315 ? -38.081 -11.283 12.635 1.00 88.12 315 TYR A CA 1
ATOM 2571 C C . TYR A 1 315 ? -39.196 -10.971 11.623 1.00 88.12 315 TYR A C 1
ATOM 2573 O O . TYR A 1 315 ? -40.329 -10.682 12.016 1.00 88.12 315 TYR A O 1
ATOM 2581 N N . ILE A 1 316 ? -38.903 -11.044 10.320 1.00 85.88 316 ILE A N 1
ATOM 2582 C CA . ILE A 1 316 ? -39.902 -10.847 9.259 1.00 85.88 316 ILE A CA 1
ATOM 2583 C C . ILE A 1 316 ? -40.913 -12.008 9.262 1.00 85.88 316 ILE A C 1
ATOM 2585 O O . ILE A 1 316 ? -42.118 -11.777 9.126 1.00 85.88 316 ILE A O 1
ATOM 2589 N N . GLN A 1 317 ? -40.441 -13.236 9.491 1.00 84.25 317 GLN A N 1
ATOM 2590 C CA . GLN A 1 317 ? -41.247 -14.456 9.504 1.00 84.25 317 GLN A CA 1
ATOM 2591 C C . GLN A 1 317 ? -42.114 -14.598 10.769 1.00 84.25 317 GLN A C 1
ATOM 2593 O O . GLN A 1 317 ? -43.262 -15.037 10.674 1.00 84.25 317 GLN A O 1
ATOM 2598 N N . ARG A 1 318 ? -41.616 -14.176 11.942 1.00 75.94 318 ARG A N 1
ATOM 2599 C CA . ARG A 1 318 ? -42.279 -14.242 13.267 1.00 75.94 318 ARG A CA 1
ATOM 2600 C C . ARG A 1 318 ? -43.603 -13.495 13.331 1.00 75.94 318 ARG A C 1
ATOM 2602 O O . ARG A 1 318 ? -44.388 -13.735 14.239 1.00 75.94 318 ARG A O 1
ATOM 2609 N N . LYS A 1 319 ? -43.908 -12.655 12.339 1.00 63.97 319 LYS A N 1
ATOM 2610 C CA . LYS A 1 319 ? -45.255 -12.103 12.159 1.00 63.97 319 LYS A CA 1
ATOM 2611 C C . LYS A 1 319 ? -46.315 -13.171 11.854 1.00 63.97 319 LYS A C 1
ATOM 2613 O O . LYS A 1 319 ? -47.484 -12.809 11.796 1.00 63.97 319 LYS A O 1
ATOM 2618 N N . GLY A 1 3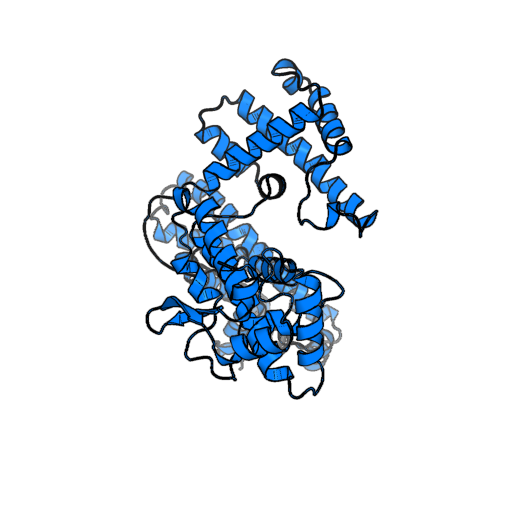20 ? -45.946 -14.438 11.616 1.00 60.16 320 GLY A N 1
ATOM 2619 C CA . GLY A 1 320 ? -46.832 -15.617 11.583 1.00 60.16 320 GLY A CA 1
ATOM 2620 C C . GLY A 1 320 ? -47.848 -15.672 10.434 1.00 60.16 320 GLY A C 1
ATOM 2621 O O . GLY A 1 320 ? -48.432 -16.716 10.164 1.00 60.16 320 GLY A O 1
ATOM 2622 N N . THR A 1 321 ? -48.040 -14.565 9.723 1.00 74.19 321 THR A N 1
ATOM 2623 C CA . THR A 1 321 ? -48.977 -14.421 8.610 1.00 74.19 321 THR A CA 1
ATOM 2624 C C . THR A 1 321 ? -48.395 -14.969 7.308 1.00 74.19 321 THR A C 1
ATOM 2626 O O . THR A 1 321 ? -47.182 -14.939 7.088 1.00 74.19 321 THR A O 1
ATOM 2629 N N . VAL A 1 322 ? -49.270 -15.398 6.389 1.00 78.06 322 VAL A N 1
ATOM 2630 C CA . VAL A 1 322 ? -48.900 -15.780 5.008 1.00 78.06 322 VAL A CA 1
ATOM 2631 C C . VAL A 1 322 ? -48.072 -14.674 4.340 1.00 78.06 322 VAL A C 1
ATOM 2633 O O . VAL A 1 322 ? -47.038 -14.943 3.733 1.00 78.06 322 VAL A O 1
ATOM 2636 N N . LYS A 1 323 ? -48.459 -13.410 4.562 1.00 78.25 323 LYS A N 1
ATOM 2637 C CA . LYS A 1 323 ? -47.728 -12.227 4.089 1.00 78.25 323 LYS A CA 1
ATOM 2638 C C . LYS A 1 323 ? -46.326 -12.109 4.699 1.00 78.25 323 LYS A C 1
ATOM 2640 O O . LYS A 1 323 ? -45.403 -11.738 3.990 1.00 78.25 323 LYS A O 1
ATOM 2645 N N . GLY A 1 324 ? -46.142 -12.436 5.980 1.00 81.06 324 GLY A N 1
ATOM 2646 C CA . GLY A 1 324 ? -44.830 -12.413 6.640 1.00 81.06 324 GLY A CA 1
ATOM 2647 C C . GLY A 1 324 ? -43.859 -13.457 6.082 1.00 81.06 324 GLY A C 1
ATOM 2648 O O . GLY A 1 324 ? -42.702 -13.135 5.820 1.00 81.06 324 GLY A O 1
ATOM 2649 N N . LYS A 1 325 ? -44.340 -14.681 5.823 1.00 83.19 325 LYS A N 1
ATOM 2650 C CA . LYS A 1 325 ? -43.538 -15.743 5.187 1.00 83.19 325 LYS A CA 1
ATOM 2651 C C . LYS A 1 325 ? -43.114 -15.356 3.767 1.00 83.19 325 LYS A C 1
ATOM 2653 O O . LYS A 1 325 ? -41.942 -15.477 3.425 1.00 83.19 325 LYS A O 1
ATOM 2658 N N . GLU A 1 326 ? -44.045 -14.822 2.982 1.00 85.50 326 GLU A N 1
ATOM 2659 C CA . GLU A 1 326 ? -43.779 -14.338 1.625 1.00 85.50 326 GLU A CA 1
ATOM 2660 C C . GLU A 1 326 ? -42.795 -13.154 1.619 1.00 85.50 326 GLU A C 1
ATOM 2662 O O . GLU A 1 326 ? -41.840 -13.120 0.846 1.00 85.50 326 GLU A O 1
ATOM 2667 N N . GLN A 1 327 ? -42.951 -12.205 2.546 1.00 86.25 327 GLN A N 1
ATOM 2668 C CA . GLN A 1 327 ? -42.029 -11.076 2.685 1.00 86.25 327 GLN A CA 1
ATOM 2669 C C . GLN A 1 327 ? -40.616 -11.529 3.086 1.00 86.25 327 GLN A C 1
ATOM 2671 O O . GLN A 1 327 ? -39.633 -10.934 2.640 1.00 86.25 327 GLN A O 1
ATOM 2676 N N . ALA A 1 328 ? -40.501 -12.573 3.912 1.00 86.94 328 ALA A N 1
ATOM 2677 C CA . ALA A 1 328 ? -39.219 -13.145 4.312 1.00 86.94 328 ALA A CA 1
ATOM 2678 C C . ALA A 1 328 ? -38.510 -13.816 3.122 1.00 86.94 328 ALA A C 1
ATOM 2680 O O . ALA A 1 328 ? -37.310 -13.611 2.937 1.00 86.94 328 ALA A O 1
ATOM 2681 N N . LYS A 1 329 ? -39.251 -14.520 2.252 1.00 87.19 329 LYS A N 1
ATOM 2682 C CA . LYS A 1 329 ? -38.718 -15.041 0.978 1.00 87.19 329 LYS A CA 1
ATOM 2683 C C . LYS A 1 329 ? -38.243 -13.913 0.060 1.00 87.19 329 LYS A C 1
ATOM 2685 O O . LYS A 1 329 ? -37.102 -13.930 -0.401 1.00 87.19 329 LYS A O 1
ATOM 2690 N N . ARG A 1 330 ? -39.062 -12.872 -0.125 1.00 88.62 330 ARG A N 1
ATOM 2691 C CA . ARG A 1 330 ? -38.698 -11.694 -0.936 1.00 88.62 330 ARG A CA 1
ATOM 2692 C C . ARG A 1 330 ? -37.481 -10.951 -0.395 1.00 88.62 330 ARG A C 1
ATOM 2694 O O . ARG A 1 330 ? -36.695 -10.432 -1.179 1.00 88.62 330 ARG A O 1
ATOM 2701 N N . TYR A 1 331 ? -37.300 -10.899 0.926 1.00 90.94 331 TYR A N 1
ATOM 2702 C CA . TYR A 1 331 ? -36.105 -10.322 1.548 1.00 90.94 331 TYR A CA 1
ATOM 2703 C C . TYR A 1 331 ? -34.828 -11.046 1.099 1.00 90.94 331 TYR A C 1
ATOM 2705 O O . TYR A 1 331 ? -33.855 -10.397 0.715 1.00 90.94 331 TYR A O 1
ATOM 2713 N N . LEU A 1 332 ? -34.848 -12.378 1.083 1.00 89.25 332 LEU A N 1
ATOM 2714 C CA . LEU A 1 332 ? -33.707 -13.198 0.677 1.00 89.25 332 LEU A CA 1
ATOM 2715 C C . LEU A 1 332 ? -33.440 -13.111 -0.824 1.00 89.25 332 LEU A C 1
ATOM 2717 O O . LEU A 1 332 ? -32.302 -12.884 -1.228 1.00 89.25 332 LEU A O 1
ATOM 2721 N N . GLN A 1 333 ? -34.491 -13.199 -1.641 1.00 88.94 333 GLN A N 1
ATOM 2722 C CA . GLN A 1 333 ? -34.390 -13.021 -3.091 1.00 88.94 333 GLN A CA 1
ATOM 2723 C C . GLN A 1 333 ? -33.830 -11.640 -3.443 1.00 88.94 333 GLN A C 1
ATOM 2725 O O . GLN A 1 333 ? -32.957 -11.516 -4.298 1.00 88.94 333 GLN A O 1
ATOM 2730 N N . ALA A 1 334 ? -34.270 -10.594 -2.741 1.00 89.56 334 ALA A N 1
ATOM 2731 C CA . ALA A 1 334 ? -33.747 -9.250 -2.927 1.00 89.56 334 ALA A CA 1
ATOM 2732 C C . ALA A 1 334 ? -32.264 -9.138 -2.545 1.00 89.56 334 ALA A C 1
ATOM 2734 O O . ALA A 1 334 ? -31.509 -8.475 -3.255 1.00 89.56 334 ALA A O 1
ATOM 2735 N N . LEU A 1 335 ? -31.827 -9.783 -1.456 1.00 89.88 335 LEU A N 1
ATOM 2736 C CA . LEU A 1 335 ? -30.406 -9.833 -1.101 1.00 89.88 335 LEU A CA 1
ATOM 2737 C C . LEU A 1 335 ? -29.585 -10.595 -2.144 1.00 89.88 335 LEU A C 1
ATOM 2739 O O . LEU A 1 335 ? -28.495 -10.137 -2.480 1.00 89.88 335 LEU A O 1
ATOM 2743 N N . HIS A 1 336 ? -30.106 -11.703 -2.675 1.00 87.56 336 HIS A N 1
ATOM 2744 C CA . HIS A 1 336 ? -29.461 -12.469 -3.739 1.00 87.56 336 HIS A CA 1
ATOM 2745 C C . HIS A 1 336 ? -29.285 -11.616 -4.999 1.00 87.56 336 HIS A C 1
ATOM 2747 O O . HIS A 1 336 ? -28.167 -11.408 -5.464 1.00 87.56 336 HIS A O 1
ATOM 2753 N N . LEU A 1 337 ? -30.371 -11.029 -5.506 1.00 86.44 337 LEU A N 1
ATOM 2754 C CA . LEU A 1 337 ? -30.338 -10.194 -6.707 1.00 86.44 337 LEU A CA 1
ATOM 2755 C C . LEU A 1 337 ? -29.414 -8.979 -6.542 1.00 86.44 337 LEU A C 1
ATOM 2757 O O . LEU A 1 337 ? -28.724 -8.592 -7.485 1.00 86.44 337 LEU A O 1
ATOM 2761 N N . PHE A 1 338 ? -29.365 -8.399 -5.341 1.00 87.56 338 PHE A N 1
ATOM 2762 C CA . PHE A 1 338 ? -28.523 -7.242 -5.060 1.00 87.56 338 PHE A CA 1
ATOM 2763 C C . PHE A 1 338 ? -27.037 -7.608 -4.912 1.00 87.56 338 PHE A C 1
ATOM 2765 O O . PHE A 1 338 ? -26.191 -6.972 -5.536 1.00 87.56 338 PHE A O 1
ATOM 2772 N N . HIS A 1 339 ? -26.704 -8.615 -4.097 1.00 86.25 339 HIS A N 1
ATOM 2773 C CA . HIS A 1 339 ? -25.317 -8.952 -3.754 1.00 86.25 339 HIS A CA 1
ATOM 2774 C C . HIS A 1 339 ? -24.666 -9.968 -4.697 1.00 86.25 339 HIS A C 1
ATOM 2776 O O . HIS A 1 339 ? -23.468 -9.862 -4.930 1.00 86.25 339 HIS A O 1
ATOM 2782 N N . CYS A 1 340 ? -25.416 -10.927 -5.243 1.00 84.19 340 CYS A N 1
ATOM 2783 C CA . CYS A 1 340 ? -24.883 -11.918 -6.181 1.00 84.19 340 CYS A CA 1
ATOM 2784 C C . CYS A 1 340 ? -24.958 -11.433 -7.631 1.00 84.19 340 CYS A C 1
ATOM 2786 O O . CYS A 1 340 ? -23.997 -11.579 -8.380 1.00 84.19 340 CYS A O 1
ATOM 2788 N N . ASN A 1 341 ? -26.077 -10.813 -8.021 1.00 81.00 341 ASN A N 1
ATOM 2789 C CA . ASN A 1 341 ? -26.343 -10.508 -9.433 1.00 81.00 341 ASN A CA 1
ATOM 2790 C C . ASN A 1 341 ? -26.105 -9.029 -9.783 1.00 81.00 341 ASN A C 1
ATOM 2792 O O . ASN A 1 341 ? -26.221 -8.649 -10.946 1.00 81.00 341 ASN A O 1
ATOM 2796 N N . GLY A 1 342 ? -25.792 -8.181 -8.794 1.00 81.00 342 GLY A N 1
ATOM 2797 C CA . GLY A 1 342 ? -25.510 -6.755 -9.002 1.00 81.00 342 GLY A CA 1
ATOM 2798 C C . GLY A 1 342 ? -26.694 -5.962 -9.569 1.00 81.00 342 GLY A C 1
ATOM 2799 O O . GLY A 1 342 ? -26.504 -4.928 -10.214 1.00 81.00 342 GLY A O 1
ATOM 2800 N N . VAL A 1 343 ? -27.928 -6.440 -9.375 1.00 83.00 343 VAL A N 1
ATOM 2801 C CA . VAL A 1 343 ? -29.129 -5.795 -9.915 1.00 83.00 343 VAL A CA 1
ATOM 2802 C C . VAL A 1 343 ? -29.456 -4.553 -9.081 1.00 83.00 343 VAL A C 1
ATOM 2804 O O . VAL A 1 343 ? -29.547 -4.598 -7.855 1.00 83.00 343 VAL A O 1
ATOM 2807 N N . GLY A 1 344 ? -29.657 -3.410 -9.742 1.00 84.44 344 GLY A N 1
ATOM 2808 C CA . GLY A 1 344 ? -30.031 -2.168 -9.061 1.00 84.44 344 GLY A CA 1
ATOM 2809 C C . GLY A 1 344 ? -31.398 -2.266 -8.369 1.00 84.44 344 GLY A C 1
ATOM 2810 O O . GLY A 1 344 ? -32.326 -2.885 -8.890 1.00 84.44 344 GLY A O 1
ATOM 2811 N N . LEU A 1 345 ? -31.560 -1.593 -7.222 1.00 84.56 345 LEU A N 1
ATOM 2812 C CA . LEU A 1 345 ? -32.773 -1.670 -6.385 1.00 84.56 345 LEU A CA 1
ATOM 2813 C C . LEU A 1 345 ? -34.076 -1.353 -7.139 1.00 84.56 345 LEU A C 1
ATOM 2815 O O . LEU A 1 345 ? -35.106 -1.952 -6.847 1.00 84.56 345 LEU A O 1
ATOM 2819 N N . LYS A 1 346 ? -34.041 -0.441 -8.118 1.00 85.81 346 LYS A N 1
ATOM 2820 C CA . LYS A 1 346 ? -35.206 -0.115 -8.955 1.00 85.81 346 LYS A CA 1
ATOM 2821 C C . LYS A 1 346 ? -35.687 -1.328 -9.765 1.00 85.81 346 LYS A C 1
ATOM 2823 O O . LYS A 1 346 ? -36.884 -1.583 -9.826 1.00 85.81 346 LYS A O 1
ATOM 2828 N N . ASN A 1 347 ? -34.758 -2.098 -10.331 1.00 85.31 347 ASN A N 1
ATOM 2829 C CA . ASN A 1 347 ? -35.072 -3.277 -11.139 1.00 85.31 347 ASN A CA 1
ATOM 2830 C C . ASN A 1 347 ? -35.498 -4.458 -10.259 1.00 85.31 347 ASN A C 1
ATOM 2832 O O . ASN A 1 347 ? -36.436 -5.165 -10.611 1.00 85.31 347 ASN A O 1
ATOM 2836 N N . ILE A 1 348 ? -34.874 -4.630 -9.087 1.00 86.38 348 ILE A N 1
ATOM 2837 C CA . ILE A 1 348 ? -35.295 -5.646 -8.107 1.00 86.38 348 ILE A CA 1
ATOM 2838 C C . ILE A 1 348 ? -36.727 -5.376 -7.630 1.00 86.38 348 ILE A C 1
ATOM 2840 O O . ILE A 1 348 ? -37.521 -6.306 -7.517 1.00 86.38 348 ILE A O 1
ATOM 2844 N N . ALA A 1 349 ? -37.079 -4.110 -7.369 1.00 87.50 349 ALA A N 1
ATOM 2845 C CA . ALA A 1 349 ? -38.427 -3.747 -6.936 1.00 87.50 349 ALA A CA 1
ATOM 2846 C C . ALA A 1 349 ? -39.479 -4.162 -7.977 1.00 87.50 349 ALA A C 1
ATOM 2848 O O . ALA A 1 349 ? -40.483 -4.768 -7.608 1.00 87.50 349 ALA A O 1
ATOM 2849 N N . ALA A 1 350 ? -39.199 -3.926 -9.263 1.00 86.44 350 ALA A N 1
ATOM 2850 C CA . ALA A 1 350 ? -40.054 -4.367 -10.362 1.00 86.44 350 ALA A CA 1
ATOM 2851 C C . ALA A 1 350 ? -40.139 -5.904 -10.464 1.00 86.44 350 ALA A C 1
ATOM 2853 O O . ALA A 1 350 ? -41.233 -6.443 -10.597 1.00 86.44 350 ALA A O 1
ATOM 2854 N N . GLN A 1 351 ? -39.010 -6.615 -10.345 1.00 87.06 351 GLN A N 1
ATOM 2855 C CA . GLN A 1 351 ? -38.961 -8.084 -10.441 1.00 87.06 351 GLN A CA 1
ATOM 2856 C C . GLN A 1 351 ? -39.704 -8.797 -9.302 1.00 87.06 351 GLN A C 1
ATOM 2858 O O . GLN A 1 351 ? -40.300 -9.845 -9.524 1.00 87.06 351 GLN A O 1
ATOM 2863 N N . LEU A 1 352 ? -39.684 -8.237 -8.091 1.00 85.75 352 LEU A N 1
ATOM 2864 C CA . LEU A 1 352 ? -40.319 -8.832 -6.907 1.00 85.75 352 LEU A CA 1
ATOM 2865 C C . LEU A 1 352 ? -41.731 -8.281 -6.627 1.00 85.75 352 LEU A C 1
ATOM 2867 O O . LEU A 1 352 ? -42.291 -8.523 -5.553 1.00 85.75 352 LEU A O 1
ATOM 2871 N N . GLY A 1 353 ? -42.304 -7.525 -7.570 1.00 82.19 353 GLY A N 1
ATOM 2872 C CA . GLY A 1 353 ? -43.670 -7.005 -7.484 1.00 82.19 353 GLY A CA 1
ATOM 2873 C C . GLY A 1 353 ? -43.883 -5.974 -6.371 1.00 82.19 353 GLY A C 1
ATOM 2874 O O . GLY A 1 353 ? -44.959 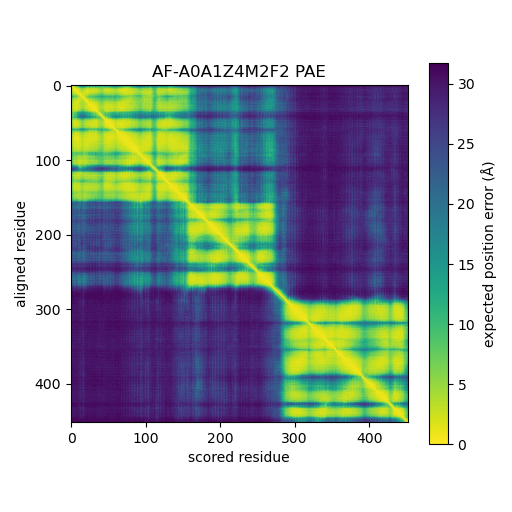-5.927 -5.772 1.00 82.19 353 GLY A O 1
ATOM 2875 N N . PHE A 1 354 ? -42.865 -5.173 -6.044 1.00 83.62 354 PHE A N 1
ATOM 2876 C CA . PHE A 1 354 ? -43.015 -4.023 -5.151 1.00 83.62 354 PHE A CA 1
ATOM 2877 C C . PHE A 1 354 ? -43.536 -2.809 -5.924 1.00 83.62 354 PHE A C 1
ATOM 2879 O O . PHE A 1 354 ? -43.138 -2.564 -7.059 1.00 83.62 354 PHE A O 1
ATOM 2886 N N . THR A 1 355 ? -44.390 -2.014 -5.279 1.00 77.06 355 THR A N 1
ATOM 2887 C CA . THR A 1 355 ? -44.977 -0.802 -5.873 1.00 77.06 355 THR A CA 1
ATOM 2888 C C . THR A 1 355 ? -43.936 0.274 -6.170 1.00 77.06 355 THR A C 1
ATOM 2890 O O . THR A 1 355 ? -44.092 1.030 -7.123 1.00 77.06 355 THR A O 1
ATOM 2893 N N . ASP A 1 356 ? -42.875 0.360 -5.359 1.00 77.62 356 ASP A N 1
ATOM 2894 C CA . ASP A 1 356 ? -41.821 1.357 -5.512 1.00 77.62 356 ASP A CA 1
ATOM 2895 C C . ASP A 1 356 ? -40.469 0.916 -4.893 1.00 77.62 356 ASP A C 1
ATOM 2897 O O . ASP A 1 356 ? -40.368 -0.005 -4.075 1.00 77.62 356 ASP A O 1
ATOM 2901 N N . GLN A 1 357 ? -39.383 1.586 -5.299 1.00 81.44 357 GLN A N 1
ATOM 2902 C CA . GLN A 1 357 ? -38.030 1.371 -4.761 1.00 81.44 357 GLN A CA 1
ATOM 2903 C C . GLN A 1 357 ? -37.900 1.679 -3.246 1.00 81.44 357 GLN A C 1
ATOM 2905 O O . GLN A 1 357 ? -37.147 0.970 -2.557 1.00 81.44 357 GLN A O 1
ATOM 2910 N N . PRO A 1 358 ? -38.575 2.705 -2.683 1.00 86.75 358 PRO A N 1
ATOM 2911 C CA . PRO A 1 358 ? -38.587 2.950 -1.242 1.00 86.75 358 PRO A CA 1
ATOM 2912 C C . PRO A 1 358 ? -39.066 1.756 -0.412 1.00 86.75 358 PRO A C 1
ATOM 2914 O O . PRO A 1 358 ? -38.464 1.476 0.630 1.00 86.75 358 PRO A O 1
ATOM 2917 N N . HIS A 1 359 ? -40.087 1.018 -0.857 1.00 81.50 359 HIS A N 1
ATOM 2918 C CA . HIS A 1 359 ? -40.572 -0.164 -0.144 1.00 81.50 359 HIS A CA 1
ATOM 2919 C C . HIS A 1 359 ? -39.489 -1.246 -0.035 1.00 81.50 359 HIS A C 1
ATOM 2921 O O . HIS A 1 359 ? -39.223 -1.751 1.059 1.00 81.50 359 HIS A O 1
ATOM 2927 N N . LEU A 1 360 ? -38.782 -1.531 -1.133 1.00 85.81 360 LEU A N 1
ATOM 2928 C CA . LEU A 1 360 ? -37.662 -2.477 -1.136 1.00 85.81 360 LEU A CA 1
ATOM 2929 C C . LEU A 1 360 ? -36.499 -1.998 -0.251 1.00 85.81 360 LEU A C 1
ATOM 2931 O O . LEU A 1 360 ? -35.918 -2.772 0.511 1.00 85.81 360 LEU A O 1
ATOM 2935 N N . SER A 1 361 ? -36.186 -0.702 -0.293 1.00 86.00 361 SER A N 1
ATOM 2936 C CA . SER A 1 361 ? -35.147 -0.100 0.556 1.00 86.00 361 SER A CA 1
ATOM 2937 C C . SER A 1 361 ? -35.465 -0.245 2.048 1.00 86.00 361 SER A C 1
ATOM 2939 O O . SER A 1 361 ? -34.566 -0.506 2.854 1.00 86.00 361 SER A O 1
ATOM 2941 N N . ARG A 1 362 ? -36.746 -0.124 2.425 1.00 86.56 362 ARG A N 1
ATOM 2942 C CA . ARG A 1 362 ? -37.233 -0.336 3.799 1.00 86.56 362 ARG A CA 1
ATOM 2943 C C . ARG A 1 362 ? -37.249 -1.806 4.215 1.00 86.56 362 ARG A C 1
ATOM 2945 O O . ARG A 1 362 ? -37.147 -2.067 5.412 1.00 86.56 362 ARG A O 1
ATOM 2952 N N . LEU A 1 363 ? -37.369 -2.736 3.268 1.00 86.44 363 LEU A N 1
ATOM 2953 C CA . LEU A 1 363 ? -37.260 -4.171 3.532 1.00 86.44 363 LEU A CA 1
ATOM 2954 C C . LEU A 1 363 ? -35.800 -4.574 3.779 1.00 86.44 363 LEU A C 1
ATOM 2956 O O . LEU A 1 363 ? -35.497 -5.207 4.786 1.00 86.44 363 LEU A O 1
ATOM 2960 N N . LEU A 1 364 ? -34.882 -4.157 2.902 1.00 87.31 364 LEU A N 1
ATOM 2961 C CA . LEU A 1 364 ? -33.469 -4.533 2.996 1.00 87.31 364 LEU A CA 1
ATOM 2962 C C . LEU A 1 364 ? -32.719 -3.784 4.105 1.00 87.31 364 LEU A C 1
ATOM 2964 O O . LEU A 1 364 ? -31.852 -4.359 4.769 1.00 87.31 364 LEU A O 1
ATOM 2968 N N . LYS A 1 365 ? -33.018 -2.488 4.294 1.00 89.75 365 LYS A N 1
ATOM 2969 C CA . LYS A 1 365 ? -32.322 -1.581 5.230 1.00 89.75 365 LYS A CA 1
ATOM 2970 C C . LYS A 1 365 ? -30.805 -1.789 5.197 1.00 89.75 365 LYS A C 1
ATOM 2972 O O . LYS A 1 365 ? -30.185 -1.999 6.241 1.00 89.75 365 LYS A O 1
ATOM 2977 N N . LEU A 1 366 ? -30.207 -1.732 4.002 1.00 88.00 366 LEU A N 1
ATOM 2978 C CA . LEU A 1 366 ? -28.800 -2.096 3.762 1.00 88.00 366 LEU A CA 1
ATOM 2979 C C . LEU A 1 366 ? -27.815 -1.333 4.662 1.00 88.00 366 LEU A C 1
ATOM 2981 O O . LEU A 1 366 ? -26.849 -1.911 5.146 1.00 88.00 366 LEU A O 1
ATOM 2985 N N . LYS A 1 367 ? -28.085 -0.054 4.960 1.00 88.56 367 LYS A N 1
ATOM 2986 C CA . LYS A 1 367 ? -27.273 0.738 5.903 1.00 88.56 367 LYS A CA 1
ATOM 2987 C C . LYS A 1 367 ? -27.255 0.123 7.305 1.00 88.56 367 LYS A C 1
ATOM 2989 O O . LYS A 1 367 ? -26.201 0.013 7.920 1.00 88.56 367 LYS A O 1
ATOM 2994 N N . ILE A 1 368 ? -28.422 -0.284 7.801 1.00 89.25 368 ILE A N 1
ATOM 2995 C CA . ILE A 1 368 ? -28.543 -0.918 9.116 1.00 89.25 368 ILE A CA 1
ATOM 2996 C C . ILE A 1 368 ? -27.951 -2.328 9.055 1.00 89.25 368 ILE A C 1
ATOM 2998 O O . ILE A 1 368 ? -27.258 -2.723 9.976 1.00 89.25 368 ILE A O 1
ATOM 3002 N N . LEU A 1 369 ? -28.178 -3.063 7.957 1.00 89.25 369 LEU A N 1
ATOM 3003 C CA . LEU A 1 369 ? -27.650 -4.420 7.758 1.00 89.25 369 LEU A CA 1
ATOM 3004 C C . LEU A 1 369 ? -26.133 -4.448 7.938 1.00 89.25 369 LEU A C 1
ATOM 3006 O O . LEU A 1 369 ? -25.617 -5.207 8.746 1.00 89.25 369 LEU A O 1
ATOM 3010 N N . ARG A 1 370 ? -25.435 -3.552 7.238 1.00 89.88 370 ARG A N 1
ATOM 3011 C CA . ARG A 1 370 ? -23.982 -3.393 7.327 1.00 89.88 370 ARG A CA 1
ATOM 3012 C C . ARG A 1 370 ? -23.522 -3.064 8.744 1.00 89.88 370 ARG A C 1
ATOM 3014 O O . ARG A 1 370 ? -22.590 -3.682 9.243 1.00 89.88 370 ARG A O 1
ATOM 3021 N N . LYS A 1 371 ? -24.197 -2.118 9.405 1.00 88.38 371 LYS A N 1
ATOM 3022 C CA . LYS A 1 371 ? -23.860 -1.711 10.774 1.00 88.38 371 LYS A CA 1
ATOM 3023 C C . LYS A 1 371 ? -24.031 -2.858 11.773 1.00 88.38 371 LYS A C 1
ATOM 3025 O O . LYS A 1 371 ? -23.189 -3.025 12.650 1.00 88.38 371 LYS A O 1
ATOM 3030 N N . ASP A 1 372 ? -25.097 -3.640 11.635 1.00 88.56 372 ASP A N 1
ATOM 3031 C CA . ASP A 1 372 ? -25.362 -4.791 12.498 1.00 88.56 372 ASP A CA 1
ATOM 3032 C C . ASP A 1 372 ? -24.342 -5.909 12.253 1.00 88.56 372 ASP A C 1
ATOM 3034 O O . ASP A 1 372 ? -23.837 -6.481 13.214 1.00 88.56 372 ASP A O 1
ATOM 3038 N N . ILE A 1 373 ? -23.962 -6.158 10.992 1.00 89.31 373 ILE A N 1
ATOM 3039 C CA . ILE A 1 373 ? -22.902 -7.123 10.658 1.00 89.31 373 ILE A CA 1
ATOM 3040 C C . ILE A 1 373 ? -21.571 -6.688 11.276 1.00 89.31 373 ILE A C 1
ATOM 3042 O O . ILE A 1 373 ? -20.929 -7.495 11.936 1.00 89.31 373 ILE A O 1
ATOM 3046 N N . GLY A 1 374 ? -21.188 -5.413 11.152 1.00 85.44 374 GLY A N 1
ATOM 3047 C CA . GLY A 1 374 ? -19.964 -4.898 11.776 1.00 85.44 374 GLY A CA 1
ATOM 3048 C C . GLY A 1 374 ? -19.957 -5.055 13.302 1.00 85.44 374 GLY A C 1
ATOM 3049 O O . GLY A 1 374 ? -18.965 -5.490 13.880 1.00 85.44 374 GLY A O 1
ATOM 3050 N N . ARG A 1 375 ? -21.086 -4.782 13.969 1.00 87.12 375 ARG A N 1
ATOM 3051 C CA . ARG A 1 375 ? -21.229 -4.981 15.424 1.00 87.12 375 ARG A CA 1
ATOM 3052 C C . ARG A 1 375 ? -21.131 -6.453 15.826 1.00 87.12 375 ARG A C 1
ATOM 3054 O O . ARG A 1 375 ? -20.425 -6.769 16.783 1.00 87.12 375 ARG A O 1
ATOM 3061 N N . ASN A 1 376 ? -21.810 -7.342 15.102 1.00 87.69 376 ASN A N 1
ATOM 3062 C CA . ASN A 1 376 ? -21.770 -8.778 15.380 1.00 87.69 376 ASN A CA 1
ATOM 3063 C C . ASN A 1 376 ? -20.394 -9.375 15.084 1.00 87.69 376 ASN A C 1
ATOM 3065 O O . ASN A 1 376 ? -19.947 -10.238 15.828 1.00 87.69 376 ASN A O 1
ATOM 3069 N N . LEU A 1 377 ? -19.689 -8.882 14.066 1.00 86.94 377 LEU A N 1
ATOM 3070 C CA . LEU A 1 377 ? -18.314 -9.276 13.774 1.00 86.94 377 LEU A CA 1
ATOM 3071 C C . LEU A 1 377 ? -17.385 -8.955 14.947 1.00 86.94 377 LEU A C 1
ATOM 3073 O O . LEU A 1 377 ? -16.672 -9.837 15.416 1.00 86.94 377 LEU A O 1
ATOM 3077 N N . ILE A 1 378 ? -17.462 -7.735 15.489 1.00 83.19 378 ILE A N 1
ATOM 3078 C CA . ILE A 1 378 ? -16.718 -7.359 16.700 1.00 83.19 378 ILE A CA 1
ATOM 3079 C C . ILE A 1 378 ? -17.088 -8.280 17.870 1.00 83.19 378 ILE A C 1
ATOM 3081 O O . ILE A 1 378 ? -16.207 -8.755 18.581 1.00 83.19 378 ILE A O 1
ATOM 3085 N N . SER A 1 379 ? -18.379 -8.554 18.078 1.00 85.88 379 SER A N 1
ATOM 3086 C CA . SER A 1 379 ? -18.827 -9.432 19.167 1.00 85.88 379 SER A CA 1
ATOM 3087 C C . SER A 1 379 ? -18.327 -10.872 19.013 1.00 85.88 379 SER A C 1
ATOM 3089 O O . SER A 1 379 ? -17.901 -11.470 19.999 1.00 85.88 379 SER A O 1
ATOM 3091 N N . ASN A 1 380 ? -18.331 -11.416 17.797 1.00 83.62 380 ASN A N 1
ATOM 3092 C CA . ASN A 1 380 ? -17.859 -12.770 17.519 1.00 83.62 380 ASN A CA 1
ATOM 3093 C C . ASN A 1 380 ? -16.337 -12.871 17.670 1.00 83.62 380 ASN A C 1
ATOM 3095 O O . ASN A 1 380 ? -15.861 -13.825 18.276 1.00 83.62 380 ASN A O 1
ATOM 3099 N N . LEU A 1 381 ? -15.583 -11.856 17.234 1.00 81.44 381 LEU A N 1
ATOM 3100 C CA . LEU A 1 381 ? -14.137 -11.779 17.468 1.00 81.44 381 LEU A CA 1
ATOM 3101 C C . LEU A 1 381 ? -13.806 -11.733 18.964 1.00 81.44 381 LEU A C 1
ATOM 3103 O O . LEU A 1 381 ? -12.891 -12.417 19.411 1.00 81.44 381 LEU A O 1
ATOM 3107 N N . LYS A 1 382 ? -14.578 -10.976 19.754 1.00 80.38 382 LYS A N 1
ATOM 3108 C CA . LYS A 1 382 ? -14.429 -10.931 21.217 1.00 80.38 382 LYS A CA 1
ATOM 3109 C C . LYS A 1 382 ? -14.636 -12.302 21.853 1.00 80.38 382 LYS A C 1
ATOM 3111 O O . LYS A 1 382 ? -13.814 -12.715 22.664 1.00 80.38 382 LYS A O 1
ATOM 3116 N N . LYS A 1 383 ? -15.694 -13.018 21.459 1.00 81.75 383 LYS A N 1
ATOM 3117 C CA . LYS A 1 383 ? -15.962 -14.383 21.940 1.00 81.75 383 LYS A CA 1
ATOM 3118 C C . LYS A 1 383 ? -14.838 -15.341 21.563 1.00 81.75 383 LYS A C 1
ATOM 3120 O O . LYS A 1 383 ? -14.301 -16.006 22.437 1.00 81.75 383 LYS A O 1
ATOM 3125 N N . TYR A 1 384 ? -14.422 -15.320 20.299 1.00 79.00 384 TYR A N 1
ATOM 3126 C CA . TYR A 1 384 ? -13.344 -16.163 19.790 1.00 79.00 384 TYR A CA 1
ATOM 3127 C C . TYR A 1 384 ? -12.026 -15.958 20.556 1.00 79.00 384 TYR A C 1
ATOM 3129 O O . TYR A 1 384 ? -11.386 -16.915 20.984 1.00 79.00 384 TYR A O 1
ATOM 3137 N N . VAL A 1 385 ? -11.632 -14.703 20.799 1.00 73.81 385 VAL A N 1
ATOM 3138 C CA . VAL A 1 385 ? -10.413 -14.394 21.563 1.00 73.81 385 VAL A CA 1
ATOM 3139 C C . VAL A 1 385 ? -10.560 -14.774 23.039 1.00 73.81 385 VAL A C 1
ATOM 3141 O O . VAL A 1 385 ? -9.607 -15.281 23.629 1.00 73.81 385 VAL A O 1
ATOM 3144 N N . ALA A 1 386 ? -11.732 -14.565 23.645 1.00 71.62 386 ALA A N 1
ATOM 3145 C CA . ALA A 1 386 ? -11.991 -14.958 25.031 1.00 71.62 386 ALA A CA 1
ATOM 3146 C C . ALA A 1 386 ? -11.922 -16.485 25.226 1.00 71.62 386 ALA A C 1
ATOM 3148 O O . ALA A 1 386 ? -11.381 -16.946 26.230 1.00 71.62 386 ALA A O 1
ATOM 3149 N N . GLU A 1 387 ? -12.412 -17.257 24.253 1.00 74.50 387 GLU A N 1
ATOM 3150 C CA . GLU A 1 387 ? -12.342 -18.723 24.240 1.00 74.50 387 GLU A CA 1
ATOM 3151 C C . GLU A 1 387 ? -10.901 -19.227 24.076 1.00 74.50 387 GLU A C 1
ATOM 3153 O O . GLU A 1 387 ? -10.472 -20.099 24.828 1.00 74.50 387 GLU A O 1
ATOM 3158 N N . LEU A 1 388 ? -10.117 -18.633 23.168 1.00 67.19 388 LEU A N 1
ATOM 3159 C CA . LEU A 1 388 ? -8.712 -19.011 22.952 1.00 67.19 388 LEU A CA 1
ATOM 3160 C C . LEU A 1 388 ? -7.795 -18.718 24.142 1.00 67.19 388 LEU A C 1
ATOM 3162 O O . LEU A 1 388 ? -6.792 -19.395 24.346 1.00 67.19 388 LEU A O 1
ATOM 3166 N N . SER A 1 389 ? -8.094 -17.660 24.886 1.00 64.31 389 SER A N 1
ATOM 3167 C CA . SER A 1 389 ? -7.209 -17.138 25.925 1.00 64.31 389 SER A CA 1
ATOM 3168 C C . SER A 1 389 ? -7.541 -17.638 27.332 1.00 64.31 389 SER A C 1
ATOM 3170 O O . SER A 1 389 ? -6.824 -17.320 28.280 1.00 64.31 389 SER A O 1
ATOM 3172 N N . GLY A 1 390 ? -8.632 -18.398 27.489 1.00 61.66 390 GLY A N 1
ATOM 3173 C CA . GLY A 1 390 ? -9.110 -18.871 28.792 1.00 61.66 390 GLY A CA 1
ATOM 3174 C C . GLY A 1 390 ? -9.548 -17.745 29.741 1.00 61.66 390 GLY A C 1
ATOM 3175 O O . GLY A 1 390 ? -9.814 -17.999 30.914 1.00 61.66 390 GLY A O 1
ATOM 3176 N N . TYR A 1 391 ? -9.638 -16.495 29.263 1.00 58.91 391 TYR A N 1
ATOM 3177 C CA . TYR A 1 391 ? -9.969 -15.316 30.075 1.00 58.91 391 TYR A CA 1
ATOM 3178 C C . TYR A 1 391 ? -11.466 -15.148 30.353 1.00 58.91 391 TYR A C 1
ATOM 3180 O O . TYR A 1 391 ? -11.866 -14.158 30.964 1.00 58.91 391 TYR A O 1
ATOM 3188 N N . SER A 1 392 ? -12.298 -16.123 29.986 1.00 57.00 392 SER A N 1
ATOM 3189 C CA . SER A 1 392 ? -13.740 -16.134 30.258 1.00 57.00 392 SER A CA 1
ATOM 3190 C C . SER A 1 392 ? -14.105 -16.031 31.750 1.00 57.00 392 SER A C 1
ATOM 3192 O O . SER A 1 392 ? -15.269 -15.805 32.066 1.00 57.00 392 SER A O 1
ATOM 3194 N N . GLN A 1 393 ? -13.129 -16.133 32.662 1.00 55.50 393 GLN A N 1
ATOM 3195 C CA . GLN A 1 393 ? -13.318 -16.028 34.112 1.00 55.50 393 GLN A CA 1
ATOM 3196 C C . GLN A 1 393 ? -12.786 -14.730 34.756 1.00 55.50 393 GLN A C 1
ATOM 3198 O O . GLN A 1 393 ? -12.970 -14.558 35.958 1.00 55.50 393 GLN A O 1
ATOM 3203 N N . ASN A 1 394 ? -12.142 -13.806 34.020 1.00 61.56 394 ASN A N 1
ATOM 3204 C CA . ASN A 1 394 ? -11.580 -12.578 34.611 1.00 61.56 394 ASN A CA 1
ATOM 3205 C C . ASN A 1 394 ? -12.121 -11.290 33.939 1.00 61.56 394 ASN A C 1
ATOM 3207 O O . ASN A 1 394 ? -11.720 -10.982 32.813 1.00 61.56 394 ASN A O 1
ATOM 3211 N N . PRO A 1 395 ? -12.996 -10.517 34.617 1.00 61.47 395 PRO A N 1
ATOM 3212 C CA . PRO A 1 395 ? -13.683 -9.363 34.032 1.00 61.47 395 PRO A CA 1
ATOM 3213 C C . PRO A 1 395 ? -12.750 -8.201 33.662 1.00 61.47 395 PRO A C 1
ATOM 3215 O O . PRO A 1 395 ? -12.974 -7.557 32.639 1.00 61.47 395 PRO A O 1
ATOM 3218 N N . ASP A 1 396 ? -11.669 -7.968 34.409 1.00 63.09 396 ASP A N 1
ATOM 3219 C CA . ASP A 1 396 ? -10.757 -6.847 34.140 1.00 63.09 396 ASP A CA 1
ATOM 3220 C C . ASP A 1 396 ? -9.894 -7.104 32.898 1.00 63.09 396 ASP A C 1
ATOM 3222 O O . ASP A 1 396 ? -9.709 -6.225 32.051 1.00 63.09 396 ASP A O 1
ATOM 3226 N N . LYS A 1 397 ? -9.440 -8.352 32.717 1.00 58.81 397 LYS A N 1
ATOM 3227 C CA . LYS A 1 397 ? -8.703 -8.771 31.511 1.00 58.81 397 LYS A CA 1
ATOM 3228 C C . LYS A 1 397 ? -9.593 -8.779 30.267 1.00 58.81 397 LYS A C 1
ATOM 3230 O O . LYS A 1 397 ? -9.108 -8.515 29.167 1.00 58.81 397 LYS A O 1
ATOM 3235 N N . LEU A 1 398 ? -10.896 -9.026 30.432 1.00 59.03 398 LEU A N 1
ATOM 3236 C CA . LEU A 1 398 ? -11.873 -8.935 29.346 1.00 59.03 398 LEU A CA 1
ATOM 3237 C C . LEU A 1 398 ? -12.027 -7.498 28.831 1.00 59.03 398 LEU A C 1
ATOM 3239 O O . LEU A 1 398 ? -12.102 -7.321 27.620 1.00 59.03 398 LEU A O 1
ATOM 3243 N N . VAL A 1 399 ? -12.005 -6.478 29.697 1.00 67.81 399 VAL A N 1
ATOM 3244 C CA . VAL A 1 399 ? -12.103 -5.059 29.287 1.00 67.81 399 VAL A CA 1
ATOM 3245 C C . VAL A 1 399 ? -10.858 -4.598 28.518 1.00 67.81 399 VAL A C 1
ATOM 3247 O O . VAL A 1 399 ? -10.963 -3.884 27.513 1.00 67.81 399 VAL A O 1
ATOM 3250 N N . GLU A 1 400 ? -9.670 -5.036 28.936 1.00 64.94 400 GLU A N 1
ATOM 3251 C CA . GLU A 1 400 ? -8.423 -4.741 28.220 1.00 64.94 400 GLU A CA 1
ATOM 3252 C C . GLU A 1 400 ? -8.403 -5.399 26.827 1.00 64.94 400 GLU A C 1
ATOM 3254 O O . GLU A 1 400 ? -8.075 -4.749 25.827 1.00 64.94 400 GLU A O 1
ATOM 3259 N N . LEU A 1 401 ? -8.829 -6.664 26.736 1.00 63.84 401 LEU A N 1
ATOM 3260 C CA . LEU A 1 401 ? -8.993 -7.376 25.463 1.00 63.84 401 LEU A CA 1
ATOM 3261 C C . LEU A 1 401 ? -10.041 -6.714 24.572 1.00 63.84 401 LEU A C 1
ATOM 3263 O O . LEU A 1 401 ? -9.818 -6.587 23.370 1.00 63.84 401 LEU A O 1
ATOM 3267 N N . ASP A 1 402 ? -11.143 -6.241 25.151 1.00 64.44 402 ASP A N 1
ATOM 3268 C CA . ASP A 1 402 ? -12.200 -5.519 24.443 1.00 64.44 402 ASP A CA 1
ATOM 3269 C C . ASP A 1 402 ? -11.642 -4.293 23.718 1.00 64.44 402 ASP A C 1
ATOM 3271 O O . ASP A 1 402 ? -11.840 -4.111 22.511 1.00 64.44 402 ASP A O 1
ATOM 3275 N N . THR A 1 403 ? -10.867 -3.503 24.461 1.00 70.19 403 THR A N 1
ATOM 3276 C CA . THR A 1 403 ? -10.222 -2.279 23.985 1.00 70.19 403 THR A CA 1
ATOM 3277 C C . THR A 1 403 ? -9.185 -2.597 22.908 1.00 70.19 403 THR A C 1
ATOM 3279 O O . THR A 1 403 ? -9.086 -1.901 21.894 1.00 70.19 403 THR A O 1
ATOM 3282 N N . ARG A 1 404 ? -8.431 -3.688 23.079 1.00 64.38 404 ARG A N 1
ATOM 3283 C CA . ARG A 1 404 ? -7.405 -4.123 22.127 1.00 64.38 404 ARG A CA 1
ATOM 3284 C C . ARG A 1 404 ? -8.006 -4.668 20.831 1.00 64.38 404 ARG A C 1
ATOM 3286 O O . ARG A 1 404 ? -7.512 -4.323 19.762 1.00 64.38 404 ARG A O 1
ATOM 3293 N N . ILE A 1 405 ? -9.092 -5.438 20.896 1.00 66.62 405 ILE A N 1
ATOM 3294 C CA . ILE A 1 405 ? -9.814 -5.943 19.715 1.00 66.62 405 ILE A CA 1
ATOM 3295 C C . ILE A 1 405 ? -10.464 -4.788 18.956 1.00 66.62 405 ILE A C 1
ATOM 3297 O O . ILE A 1 405 ? -10.328 -4.711 17.737 1.00 66.62 405 ILE A O 1
ATOM 3301 N N . GLN A 1 406 ? -11.113 -3.850 19.650 1.00 70.38 406 GLN A N 1
ATOM 3302 C CA . GLN A 1 406 ? -11.653 -2.652 19.001 1.00 70.38 406 GLN A CA 1
ATOM 3303 C C . GLN A 1 406 ? -10.555 -1.814 18.341 1.00 70.38 406 GLN A C 1
ATOM 3305 O O . GLN A 1 406 ? -10.744 -1.354 17.218 1.00 70.38 406 GLN A O 1
ATOM 3310 N N . SER A 1 407 ? -9.397 -1.660 18.988 1.00 67.06 407 SER A N 1
ATOM 3311 C CA . SER A 1 407 ? -8.276 -0.914 18.413 1.00 67.06 407 SER A CA 1
ATOM 3312 C C . SER A 1 407 ? -7.628 -1.618 17.217 1.00 67.06 407 SER A C 1
ATOM 3314 O O . SER A 1 407 ? -7.123 -0.925 16.340 1.00 67.06 407 SER A O 1
ATOM 3316 N N . LEU A 1 408 ? -7.595 -2.954 17.191 1.00 65.06 408 LEU A N 1
ATOM 3317 C CA . LEU A 1 408 ? -6.960 -3.732 16.120 1.00 65.06 408 LEU A CA 1
ATOM 3318 C C . LEU A 1 408 ? -7.882 -3.941 14.915 1.00 65.06 408 LEU A C 1
ATOM 3320 O O . LEU A 1 408 ? -7.452 -3.776 13.781 1.00 65.06 408 LEU A O 1
ATOM 3324 N N . PHE A 1 409 ? -9.143 -4.298 15.158 1.00 70.88 409 PHE A N 1
ATOM 3325 C CA . PHE A 1 409 ? -10.088 -4.692 14.110 1.00 70.88 409 PHE A CA 1
ATOM 3326 C C . PHE A 1 409 ? -11.083 -3.589 13.746 1.00 70.88 409 PHE A C 1
ATOM 3328 O O . PHE A 1 409 ? -11.749 -3.692 12.720 1.00 70.88 409 PHE A O 1
ATOM 3335 N N . GLY A 1 410 ? -11.220 -2.541 14.565 1.00 73.00 410 GLY A N 1
ATOM 3336 C CA . GLY A 1 410 ? -12.210 -1.485 14.343 1.00 73.00 410 GLY A CA 1
ATOM 3337 C C . GLY A 1 410 ? -12.037 -0.788 12.995 1.00 73.00 410 GLY A C 1
ATOM 3338 O O . GLY A 1 410 ? -13.009 -0.634 12.260 1.00 73.00 410 GLY A O 1
ATOM 3339 N N . GLU A 1 411 ? -10.796 -0.449 12.632 1.00 72.25 411 GLU A N 1
ATOM 3340 C CA . GLU A 1 411 ? -10.492 0.194 11.349 1.00 72.25 411 GLU A CA 1
ATOM 3341 C C . GLU A 1 411 ? -10.753 -0.738 10.157 1.00 72.25 411 GLU A C 1
ATOM 3343 O O . GLU A 1 411 ? -11.372 -0.308 9.186 1.00 72.25 411 GLU A O 1
ATOM 3348 N N . GLU A 1 412 ? -10.371 -2.017 10.237 1.00 72.44 412 GLU A N 1
ATOM 3349 C CA . GLU A 1 412 ? -10.596 -2.976 9.144 1.00 72.44 412 GLU A CA 1
ATOM 3350 C C . GLU A 1 412 ? -12.086 -3.282 8.943 1.00 72.44 412 GLU A C 1
ATOM 3352 O O . GLU A 1 412 ? -12.565 -3.403 7.813 1.00 72.44 412 GLU A O 1
ATOM 3357 N N . ILE A 1 413 ? -12.856 -3.349 10.031 1.00 78.06 413 ILE A N 1
ATOM 3358 C CA . ILE A 1 413 ? -14.310 -3.506 9.961 1.00 78.06 413 ILE A CA 1
ATOM 3359 C C . ILE A 1 413 ? -14.938 -2.250 9.354 1.00 78.06 413 ILE A C 1
ATOM 3361 O O . ILE A 1 413 ? -15.786 -2.362 8.467 1.00 78.06 413 ILE A O 1
ATOM 3365 N N . ASP A 1 414 ? -14.499 -1.058 9.756 1.00 80.31 414 ASP A N 1
ATOM 3366 C CA . ASP A 1 414 ? -14.971 0.195 9.169 1.00 80.31 414 ASP A CA 1
ATOM 3367 C C . ASP A 1 414 ? -14.630 0.304 7.677 1.00 80.31 414 ASP A C 1
ATOM 3369 O O . ASP A 1 414 ? -15.465 0.769 6.895 1.00 80.31 414 ASP A O 1
ATOM 3373 N N . GLU A 1 415 ? -13.442 -0.133 7.254 1.00 80.94 415 GLU A N 1
ATOM 3374 C CA . GLU A 1 415 ? -13.057 -0.218 5.841 1.00 80.94 415 GLU A CA 1
ATOM 3375 C C . GLU A 1 415 ? -13.942 -1.218 5.084 1.00 80.94 415 GLU A C 1
ATOM 3377 O O . GLU A 1 415 ? -14.518 -0.859 4.055 1.00 80.94 415 GLU A O 1
ATOM 3382 N N . LEU A 1 416 ? -14.161 -2.417 5.633 1.00 83.75 416 LEU A N 1
ATOM 3383 C CA . LEU A 1 416 ? -15.038 -3.442 5.056 1.00 83.75 416 LEU A CA 1
ATOM 3384 C C . LEU A 1 416 ? -16.476 -2.933 4.861 1.00 83.75 416 LEU A C 1
ATOM 3386 O O . LEU A 1 416 ? -17.098 -3.198 3.824 1.00 83.75 416 LEU A O 1
ATOM 3390 N N . ILE A 1 417 ? -17.006 -2.167 5.820 1.00 85.62 417 ILE A N 1
ATOM 3391 C CA . ILE A 1 417 ? -18.333 -1.547 5.716 1.00 85.62 417 ILE A CA 1
ATOM 3392 C C . ILE A 1 417 ? -18.344 -0.395 4.702 1.00 85.62 417 ILE A C 1
ATOM 3394 O O . ILE A 1 417 ? -19.276 -0.309 3.892 1.00 85.62 417 ILE A O 1
ATOM 3398 N N . LYS A 1 418 ? -17.332 0.482 4.717 1.00 84.50 418 LYS A N 1
ATOM 3399 C CA . LYS A 1 418 ? -17.222 1.621 3.787 1.00 84.50 418 LYS A CA 1
ATOM 3400 C C . LYS A 1 418 ? -17.088 1.161 2.342 1.00 84.50 418 LYS A C 1
ATOM 3402 O O . LYS A 1 418 ? -17.705 1.763 1.463 1.00 84.50 418 LYS A O 1
ATOM 3407 N N . ASP A 1 419 ? -16.335 0.100 2.087 1.00 81.38 419 ASP A N 1
ATOM 3408 C CA . ASP A 1 419 ? -16.163 -0.448 0.744 1.00 81.38 419 ASP A CA 1
ATOM 3409 C C . ASP A 1 419 ? -17.474 -1.024 0.205 1.00 81.38 419 ASP A C 1
ATOM 3411 O O . ASP A 1 419 ? -17.877 -0.687 -0.909 1.00 81.38 419 ASP A O 1
ATOM 3415 N N . ALA A 1 420 ? -18.222 -1.767 1.025 1.00 82.44 420 ALA A N 1
ATOM 3416 C CA . ALA A 1 420 ? -19.556 -2.241 0.655 1.00 82.44 420 ALA A CA 1
ATOM 3417 C C . ALA A 1 420 ? -20.577 -1.098 0.469 1.00 82.44 420 ALA A C 1
ATOM 3419 O O . ALA A 1 420 ? -21.550 -1.231 -0.280 1.00 82.44 420 ALA A O 1
ATOM 3420 N N . GLU A 1 421 ? -20.401 0.035 1.157 1.00 84.56 421 GLU A N 1
ATOM 3421 C CA . GLU A 1 421 ? -21.230 1.226 0.957 1.00 84.56 421 GLU A CA 1
ATOM 3422 C C . GLU A 1 421 ? -20.908 1.942 -0.359 1.00 84.56 421 GLU A C 1
ATOM 3424 O O . GLU A 1 421 ? -21.837 2.312 -1.082 1.00 84.56 421 GLU A O 1
ATOM 3429 N N . LYS A 1 422 ? -19.623 2.125 -0.684 1.00 83.00 422 LYS A N 1
ATOM 3430 C CA . LYS A 1 422 ? -19.180 2.712 -1.960 1.00 83.00 422 LYS A CA 1
ATOM 3431 C C . LYS A 1 422 ? -19.670 1.881 -3.139 1.00 83.00 422 LYS A C 1
ATOM 3433 O O . LYS A 1 422 ? -20.220 2.429 -4.090 1.00 83.00 422 LYS A O 1
ATOM 3438 N N . GLU A 1 423 ? -19.526 0.566 -3.043 1.00 80.19 423 GLU A N 1
ATOM 3439 C CA . GLU A 1 423 ? -19.945 -0.363 -4.086 1.00 80.19 423 GLU A CA 1
ATOM 3440 C C . GLU A 1 423 ? -21.453 -0.277 -4.360 1.00 80.19 423 GLU A C 1
ATOM 3442 O O . GLU A 1 423 ? -21.886 -0.151 -5.503 1.00 80.19 423 GLU A O 1
ATOM 3447 N N . ALA A 1 424 ? -22.259 -0.197 -3.299 1.00 79.19 424 ALA A N 1
ATOM 3448 C CA . ALA A 1 424 ? -23.703 -0.031 -3.420 1.00 79.19 424 ALA A CA 1
ATOM 3449 C C . ALA A 1 424 ? -24.141 1.325 -4.001 1.00 79.19 424 ALA A C 1
ATOM 3451 O O . ALA A 1 424 ? -25.239 1.412 -4.547 1.00 79.19 424 ALA A O 1
ATOM 3452 N N . LYS A 1 425 ? -23.325 2.382 -3.872 1.00 75.94 425 LYS A N 1
ATOM 3453 C CA . LYS A 1 425 ? -23.601 3.708 -4.460 1.00 75.94 425 LYS A CA 1
ATOM 3454 C C . LYS A 1 425 ? -23.249 3.768 -5.946 1.00 75.94 425 LYS A C 1
ATOM 3456 O O . LYS A 1 425 ? -23.937 4.449 -6.697 1.00 75.94 425 LYS A O 1
ATOM 3461 N N . ASN A 1 426 ? -22.221 3.033 -6.363 1.00 69.69 426 ASN A N 1
ATOM 3462 C CA . ASN A 1 426 ? -21.696 3.051 -7.731 1.00 69.69 426 ASN A CA 1
ATOM 3463 C C . ASN A 1 426 ? -22.351 2.007 -8.658 1.00 69.69 426 ASN A C 1
ATOM 3465 O O . ASN A 1 426 ? -21.954 1.896 -9.814 1.00 69.69 426 ASN A O 1
ATOM 3469 N N . GLY A 1 427 ? -23.327 1.238 -8.156 1.00 54.47 427 GLY A N 1
ATOM 3470 C CA . GLY A 1 427 ? -23.877 0.008 -8.744 1.00 54.47 427 GLY A CA 1
ATOM 3471 C C . GLY A 1 427 ? -24.676 0.143 -10.046 1.00 54.47 427 GLY A C 1
ATOM 3472 O O . GLY A 1 427 ? -25.825 -0.293 -10.114 1.00 54.47 427 GLY A O 1
ATOM 3473 N N . TYR A 1 428 ? -24.068 0.682 -11.101 1.00 49.12 428 TYR A N 1
ATOM 3474 C CA . TYR A 1 428 ? -24.503 0.447 -12.474 1.00 49.12 428 TYR A CA 1
ATOM 3475 C C . TYR A 1 428 ? -23.727 -0.743 -13.066 1.00 49.12 428 TYR A C 1
ATOM 3477 O O . TYR A 1 428 ? -22.544 -0.637 -13.370 1.00 49.12 428 TYR A O 1
ATOM 3485 N N . ARG A 1 429 ? -24.433 -1.870 -13.257 1.00 51.28 429 ARG A N 1
ATOM 3486 C CA . ARG A 1 429 ? -24.064 -3.023 -14.115 1.00 51.28 429 ARG A CA 1
ATOM 3487 C C . ARG A 1 429 ? -22.767 -3.793 -13.783 1.00 51.28 429 ARG A C 1
ATOM 3489 O O . ARG A 1 429 ? -22.216 -4.433 -14.674 1.00 51.28 429 ARG A O 1
ATOM 3496 N N . LEU A 1 430 ? -22.306 -3.804 -12.532 1.00 57.56 430 LEU A N 1
ATOM 3497 C CA . LEU A 1 430 ? -21.162 -4.624 -12.101 1.00 57.56 430 LEU A CA 1
ATOM 3498 C C . LEU A 1 430 ? -21.553 -5.558 -10.946 1.00 57.56 430 LEU A C 1
ATOM 3500 O O . LEU A 1 430 ? -22.290 -5.159 -10.044 1.00 57.56 430 LEU A O 1
ATOM 3504 N N . VAL A 1 431 ? -21.058 -6.801 -10.984 1.00 62.12 431 VAL A N 1
ATOM 3505 C CA . VAL A 1 431 ? -21.181 -7.775 -9.885 1.00 62.12 431 VAL A CA 1
ATOM 3506 C C . VAL A 1 431 ? -20.491 -7.210 -8.642 1.00 62.12 431 VAL A C 1
ATOM 3508 O O . VAL A 1 431 ? -19.367 -6.712 -8.727 1.00 62.12 431 VAL A O 1
ATOM 3511 N N . MET A 1 432 ? -21.168 -7.284 -7.492 1.00 70.00 432 MET A N 1
ATOM 3512 C CA . MET A 1 432 ? -20.632 -6.806 -6.217 1.00 70.00 432 MET A CA 1
ATOM 3513 C C . MET A 1 432 ? -19.486 -7.732 -5.769 1.00 70.00 432 MET A C 1
ATOM 3515 O O . MET A 1 432 ? -19.684 -8.909 -5.482 1.00 70.00 432 MET A O 1
ATOM 3519 N N . ASN A 1 433 ? -18.277 -7.192 -5.696 1.00 73.81 433 ASN A N 1
ATOM 3520 C CA . ASN A 1 433 ? -17.022 -7.857 -5.376 1.00 73.81 433 ASN A CA 1
ATOM 3521 C C . ASN A 1 433 ? -16.460 -7.505 -3.987 1.00 73.81 433 ASN A C 1
ATOM 3523 O O . ASN A 1 433 ? -15.418 -8.061 -3.602 1.00 73.81 433 ASN A O 1
ATOM 3527 N N . SER A 1 434 ? -17.102 -6.636 -3.198 1.00 84.56 434 SER A N 1
ATOM 3528 C CA . SER A 1 434 ? -16.672 -6.399 -1.810 1.00 84.56 434 SER A CA 1
ATOM 3529 C C . SER A 1 434 ? -16.674 -7.694 -0.986 1.00 84.56 434 SER A C 1
ATOM 3531 O O . SER A 1 434 ? -17.486 -8.598 -1.208 1.00 84.56 434 SER A O 1
ATOM 3533 N N . LYS A 1 435 ? -15.753 -7.798 -0.011 1.00 83.25 435 LYS A N 1
ATOM 3534 C CA . LYS A 1 435 ? -15.659 -8.962 0.899 1.00 83.25 435 LYS A CA 1
ATOM 3535 C C . LYS A 1 435 ? -17.017 -9.256 1.553 1.00 83.25 435 LYS A C 1
ATOM 3537 O O . LYS A 1 435 ? -17.456 -10.399 1.574 1.00 83.25 435 LYS A O 1
ATOM 3542 N N . LEU A 1 436 ? -17.715 -8.210 2.003 1.00 85.75 436 LEU A N 1
ATOM 3543 C CA . LEU A 1 436 ? -19.038 -8.326 2.613 1.00 85.75 436 LEU A CA 1
ATOM 3544 C C . LEU A 1 436 ? -20.102 -8.851 1.636 1.00 85.75 436 LEU A C 1
ATOM 3546 O O . LEU A 1 436 ? -20.873 -9.735 2.003 1.00 85.75 436 LEU A O 1
ATOM 3550 N N . ALA A 1 437 ? -20.153 -8.326 0.405 1.00 85.62 437 ALA A N 1
ATOM 3551 C CA . ALA A 1 437 ? -21.112 -8.790 -0.597 1.00 85.62 437 ALA A CA 1
ATOM 3552 C C . ALA A 1 437 ? -20.880 -10.262 -0.958 1.00 85.62 437 ALA A C 1
ATOM 3554 O O . ALA A 1 437 ? -21.841 -11.028 -1.025 1.00 85.62 437 ALA A O 1
ATOM 3555 N N . ARG A 1 438 ? -19.613 -10.681 -1.086 1.00 85.50 438 ARG A N 1
ATOM 3556 C CA . ARG A 1 438 ? -19.246 -12.088 -1.294 1.00 85.50 438 ARG A CA 1
ATOM 3557 C C . ARG A 1 438 ? -19.681 -12.979 -0.136 1.00 85.50 438 ARG A C 1
ATOM 3559 O O . ARG A 1 438 ? -20.284 -14.014 -0.395 1.00 85.50 438 ARG A O 1
ATOM 3566 N N . SER A 1 439 ? -19.464 -12.572 1.115 1.00 84.75 439 SER A N 1
ATOM 3567 C CA . SER A 1 439 ? -19.910 -13.350 2.282 1.00 84.75 439 SER A CA 1
ATOM 3568 C C . SER A 1 439 ? -21.434 -13.494 2.345 1.00 84.75 439 SER A C 1
ATOM 3570 O O . SER A 1 439 ? -21.931 -14.580 2.642 1.00 84.75 439 SER A O 1
ATOM 3572 N N . ILE A 1 440 ? -22.185 -12.434 2.020 1.00 86.38 440 ILE A N 1
ATOM 3573 C CA . ILE A 1 440 ? -23.655 -12.486 1.930 1.00 86.38 440 ILE A CA 1
ATOM 3574 C C . ILE A 1 440 ? -24.090 -13.414 0.790 1.00 86.38 440 ILE A C 1
ATOM 3576 O O . ILE A 1 440 ? -24.961 -14.259 0.988 1.00 86.38 440 ILE A O 1
ATOM 3580 N N . CYS A 1 441 ? -23.466 -13.303 -0.383 1.00 86.06 441 CYS A N 1
ATOM 3581 C CA . CYS A 1 441 ? -23.796 -14.144 -1.528 1.00 86.06 441 CYS A CA 1
ATOM 3582 C C . CYS A 1 441 ? -23.495 -15.631 -1.267 1.00 86.06 441 CYS A C 1
ATOM 3584 O O . CYS A 1 441 ? -24.323 -16.496 -1.545 1.00 86.06 441 CYS A O 1
ATOM 3586 N N . GLN A 1 442 ? -22.345 -15.934 -0.660 1.00 85.50 442 GLN A N 1
ATOM 3587 C CA . GLN A 1 442 ? -21.971 -17.293 -0.266 1.00 85.50 442 GLN A CA 1
ATOM 3588 C C . GLN A 1 442 ? -22.950 -17.893 0.741 1.00 85.50 442 GLN A C 1
ATOM 3590 O O . GLN A 1 442 ? -23.300 -19.063 0.602 1.00 85.50 442 GLN A O 1
ATOM 3595 N N . LEU A 1 443 ? -23.400 -17.110 1.731 1.00 85.62 443 LEU A N 1
ATOM 3596 C CA . LEU A 1 443 ? -24.421 -17.561 2.674 1.00 85.62 443 LEU A CA 1
ATOM 3597 C C . LEU A 1 443 ? -25.695 -17.957 1.927 1.00 85.62 443 LEU A C 1
ATOM 3599 O O . LEU A 1 443 ? -26.187 -19.059 2.124 1.00 85.62 443 LEU A O 1
ATOM 3603 N N . ILE A 1 444 ? -26.208 -17.083 1.061 1.00 83.31 444 ILE A N 1
ATOM 3604 C CA . ILE A 1 444 ? -27.479 -17.311 0.364 1.00 83.31 444 ILE A CA 1
ATOM 3605 C C . ILE A 1 444 ? -27.390 -18.520 -0.580 1.00 83.31 444 ILE A C 1
ATOM 3607 O O . ILE A 1 444 ? -28.312 -19.328 -0.616 1.00 83.31 444 ILE A O 1
ATOM 3611 N N . ASN A 1 445 ? -26.265 -18.701 -1.280 1.00 80.62 445 ASN A N 1
ATOM 3612 C CA . ASN A 1 445 ? -26.075 -19.825 -2.203 1.00 80.62 445 ASN A CA 1
ATOM 3613 C C . ASN A 1 445 ? -25.896 -21.182 -1.496 1.00 80.62 445 ASN A C 1
ATOM 3615 O O . ASN A 1 445 ? -26.274 -22.208 -2.054 1.00 80.62 445 ASN A O 1
ATOM 3619 N N . LYS A 1 446 ? -25.312 -21.216 -0.288 1.00 70.19 446 LYS A N 1
ATOM 3620 C CA . LYS A 1 446 ? -25.047 -22.465 0.460 1.00 70.19 446 LYS A CA 1
ATOM 3621 C C . LYS A 1 446 ? -26.240 -22.982 1.266 1.00 70.19 446 LYS A C 1
ATOM 3623 O O . LYS A 1 446 ? -26.151 -24.052 1.860 1.00 70.19 446 LYS A O 1
ATOM 3628 N N . CYS A 1 447 ? -27.334 -22.235 1.324 1.00 56.47 447 CYS A N 1
ATOM 3629 C CA . CYS A 1 447 ? -28.421 -22.491 2.255 1.00 56.47 447 CYS A CA 1
ATOM 3630 C C . CYS A 1 447 ? -29.684 -22.938 1.483 1.00 56.47 447 CYS A C 1
ATOM 3632 O O . CYS A 1 447 ? -30.447 -22.100 1.007 1.00 56.47 447 CYS A O 1
ATOM 3634 N N . PRO A 1 448 ? -29.949 -24.254 1.344 1.00 47.53 448 PRO A N 1
ATOM 3635 C CA . PRO A 1 448 ? -31.073 -24.766 0.547 1.00 47.53 448 PRO A CA 1
ATOM 3636 C C . PRO A 1 448 ? -32.459 -24.449 1.137 1.00 47.53 448 PRO A C 1
ATOM 3638 O O . PRO A 1 448 ? -33.449 -24.469 0.414 1.00 47.53 448 PRO A O 1
ATOM 3641 N N . HIS A 1 449 ? -32.551 -24.058 2.415 1.00 50.94 449 HIS A N 1
ATOM 3642 C CA . HIS A 1 449 ? -33.795 -23.565 3.031 1.00 50.94 449 HIS A CA 1
ATOM 3643 C C . HIS A 1 449 ? -34.307 -22.227 2.461 1.00 50.94 449 HIS A C 1
ATOM 3645 O O . HIS A 1 449 ? -35.378 -21.767 2.848 1.00 50.94 449 HIS A O 1
ATOM 3651 N N . PHE A 1 450 ? -33.548 -21.599 1.560 1.00 48.62 450 PHE A N 1
ATOM 3652 C CA . PHE A 1 450 ? -33.770 -20.239 1.071 1.00 48.62 450 PHE A CA 1
ATOM 3653 C C . PHE A 1 450 ? -34.216 -20.199 -0.402 1.00 48.62 450 PHE A C 1
ATOM 3655 O O . PHE A 1 450 ? -34.544 -19.124 -0.901 1.00 48.62 450 PHE A O 1
ATOM 3662 N N . ASN A 1 451 ? -34.277 -21.365 -1.065 1.00 36.62 451 ASN A N 1
ATOM 3663 C CA . ASN A 1 451 ? -34.678 -21.529 -2.468 1.00 36.62 451 ASN A CA 1
ATOM 3664 C C . ASN A 1 451 ? -36.025 -22.258 -2.669 1.00 36.62 451 ASN A C 1
ATOM 3666 O O . ASN A 1 451 ? -36.431 -22.416 -3.816 1.00 36.62 451 ASN A O 1
ATOM 3670 N N . ASN A 1 452 ? -36.729 -22.654 -1.595 1.00 32.81 452 ASN A N 1
ATOM 3671 C CA . ASN A 1 452 ? -38.063 -23.280 -1.664 1.00 32.81 452 ASN A CA 1
ATOM 3672 C C . ASN A 1 452 ? -39.173 -22.386 -1.101 1.00 32.81 452 ASN A C 1
ATOM 3674 O O . ASN A 1 452 ? -39.138 -21.996 0.089 1.00 32.81 452 ASN A O 1
#

Radius of gyration: 30.29 Å; Cα contacts (8 Å, |Δi|>4): 452; chains: 1; bounding box: 87×56×74 Å

Secondary structure (DSSP, 8-state):
--GGGGGTEEEEE-TTS-EEEEE-HHHHHHHHHH-HHHHS-SS--HHHHHHHHHHHHHTT-TTHHHHHHHHHHHHHHHHHHHHHHHHHHHHHHH---HHHHHHHHSPBTT--SSS--HHHHHHHH--TTTS-HHHHHHHHHHH-HHHHHHHHHTT-----HHHHHHH--HHHHHHHHHHTT--HHHHHHHHHHHHHHHHHHHHHHHHHHHH-TTSGGGGSSSPPPPHHHHHHHHHHHHT-HHHHTT----SHHHHHHHHHHHHHHHHHHHHS------------SSS---HHHHHHHHHHHHHHHHHHHHHHHHHHHTT-SHHHHHHHHHHHHHHHHHHTS---HHHHHHHTT-S-HHHHHHHH-HHHHHHHHHHHHHHHHHHHHHHHHTGGG-HHHHHHHHHHHHHHHHHHHHHHHHHHHHHHHS-SS----SHHHHHHHHHHHH-GGG--

Mean predicted aligned error: 19.83 Å

Solvent-accessible surface area (backbone atoms only — not comparable to full-atom values): 25318 Å² total; per-residue (Å²): 133,56,65,52,49,36,34,23,29,35,39,31,24,45,99,82,63,43,84,43,77,43,78,38,63,71,35,38,53,53,44,44,72,77,35,57,77,44,62,76,31,80,74,62,69,59,65,61,53,54,42,52,33,48,50,32,44,77,40,99,41,93,54,15,65,55,26,45,51,22,50,45,8,35,51,28,40,51,52,52,52,52,32,45,54,47,21,77,73,38,21,92,86,35,74,40,52,33,75,74,48,45,68,76,59,37,57,50,82,79,71,73,92,79,69,93,41,63,61,56,52,50,60,77,71,59,53,73,91,80,47,53,69,68,59,50,50,51,52,52,55,72,63,33,65,67,56,50,49,53,35,46,75,43,51,53,69,96,65,48,53,50,44,48,55,70,73,54,48,72,70,54,53,50,52,55,42,53,73,68,71,53,51,73,67,57,46,51,48,54,51,49,56,49,50,41,44,52,59,50,52,57,59,43,53,60,49,49,51,72,75,44,67,88,40,80,64,59,77,42,100,54,50,81,82,50,70,70,52,28,42,53,35,39,50,61,49,58,74,30,72,82,49,42,80,75,59,77,70,86,45,40,64,56,51,49,50,54,51,48,50,51,23,47,58,53,47,53,72,67,56,57,74,76,80,85,78,88,83,79,81,66,76,73,89,58,88,63,63,60,51,89,46,42,62,60,50,52,52,26,43,45,51,16,44,49,52,49,53,48,54,50,38,50,59,41,31,68,64,75,38,75,66,22,48,52,49,30,50,51,51,51,52,48,48,41,39,39,27,56,64,17,45,42,62,64,59,48,15,59,76,71,71,43,96,41,47,67,60,48,49,68,69,61,36,61,74,58,48,48,52,49,26,49,52,38,24,55,51,41,47,50,51,54,52,33,65,76,66,68,44,81,83,40,74,70,63,45,54,55,49,49,54,49,47,48,69,67,45,44,62,49,45,51,48,49,46,49,48,46,50,53,51,66,72,65,43,75,86,45,66,45,76,39,72,59,31,44,47,51,31,52,52,60,74,73,37,73,86,75,80,116

Sequence (452 aa):
MGIASKYWKLARIDSFSRCKSEVLEAAKNFFDEQFPEQAHQKEVSDRNIQRQLMQWYQSSDPRSEMAQICLRCFISNVLKESCIALEQKFGERHYLYSAQLLPLVLDTAHNNQDSESLTTHILSTFNPNKSNLSTWVTIIFKSCSAVKQSLKEHGIVQLTDWTILRYTTHTRLKRVLSSLQLTSTEIAKAVKLFDSFQSVYCTQLSKHRKAKPDSKFNTTKYPQPTREQLNQIAEILSGDIEYSLSRKIISSEEVLEELQRLAYILRETWTQPQQVVEKNNDEKKTSKLPDFCIEPFNNCLHESVKQVVQTRFDYIQRKGTVKGKEQAKRYLQALHLFHCNGVGLKNIAAQLGFTDQPHLSRLLKLKILRKDIGRNLISNLKKYVAELSGYSQNPDKLVELDTRIQSLFGEEIDELIKDAEKEAKNGYRLVMNSKLARSICQLINKCPHFNN